Protein AF-A0ABD3C7J7-F1 (afdb_monomer)

Organism: NCBI:txid1961234

pLDDT: mean 89.71, std 12.36, range [32.06, 98.06]

Foldseek 3Di:
DPPDDDPVVVVVVVVVLQVVLQVVCCVVCLVQQWQGWDWDDDPQAIEIETETQRQDVCCDDVNPNQVVVQVCSCVVVVPPPPRYHYHYDYQPQLLQGQSSLQSQLLVCVVVVHQNVVSVVVSQVSNVVSPFQWKKKWKWQQHPDPDIDIDIDIDGDDDDDDPVCVFFKRKDWDWHQDPSGIMIMIMITGWDADCVPRGGGNDDDPPDDDDDDPPPPPPPVPPPPVPPDDPDDFDDDDDDPLCVVFPDFDWDFPGGDDFKTKIFGDKFKKKKFAWDQAPWPVVQQVVRCVVVVCVQCQQFPRRHHFDFHFWWKWKDDPSIIMIMGGGDPVCRPDDPDGHHPDPRMDIDIDDPFGIKMKGKDDDDDGPVVVVVSLVVSQVVLPPPPNNVLSPDPMWMKIWSDDPPDDDDTIIMIMRGDD

Structure (mmCIF, N/CA/C/O backbone):
data_AF-A0ABD3C7J7-F1
#
_entry.id   AF-A0ABD3C7J7-F1
#
loop_
_atom_site.group_PDB
_atom_site.id
_atom_site.type_symbol
_atom_site.label_atom_id
_atom_site.label_alt_id
_atom_site.label_comp_id
_atom_site.label_asym_id
_atom_site.label_entity_id
_atom_site.label_seq_id
_atom_site.pdbx_PDB_ins_code
_atom_site.Cartn_x
_atom_site.Cartn_y
_atom_site.Cartn_z
_atom_site.occupancy
_atom_site.B_iso_or_equiv
_atom_site.auth_seq_id
_atom_site.auth_comp_id
_atom_site.auth_asym_id
_atom_site.auth_atom_id
_atom_site.pdbx_PDB_model_num
ATOM 1 N N . MET A 1 1 ? -2.765 -16.038 -44.849 1.00 46.56 1 MET A N 1
ATOM 2 C CA . MET A 1 1 ? -3.531 -16.811 -43.846 1.00 46.56 1 MET A CA 1
ATOM 3 C C . MET A 1 1 ? -2.800 -16.700 -42.522 1.00 46.56 1 MET A C 1
ATOM 5 O O . MET A 1 1 ? -1.587 -16.870 -42.527 1.00 46.56 1 MET A O 1
ATOM 9 N N . ALA A 1 2 ? -3.487 -16.374 -41.424 1.00 66.44 2 ALA A N 1
ATOM 10 C CA . ALA A 1 2 ? -2.868 -16.439 -40.102 1.00 66.44 2 ALA A CA 1
ATOM 11 C C . ALA A 1 2 ? -2.377 -17.874 -39.867 1.00 66.44 2 ALA A C 1
ATOM 13 O O . ALA A 1 2 ? -3.131 -18.825 -40.081 1.00 66.44 2 ALA A O 1
ATOM 14 N N . THR A 1 3 ? -1.111 -18.038 -39.493 1.00 80.19 3 THR A N 1
ATOM 15 C CA . THR A 1 3 ? -0.542 -19.341 -39.146 1.00 80.19 3 THR A CA 1
ATOM 16 C C . THR A 1 3 ? -1.394 -19.962 -38.044 1.00 80.19 3 THR A C 1
ATOM 18 O O . THR A 1 3 ? -1.542 -19.387 -36.965 1.00 80.19 3 THR A O 1
ATOM 21 N N . GLN A 1 4 ? -1.992 -21.126 -38.310 1.00 85.69 4 GLN A N 1
ATOM 22 C CA . GLN A 1 4 ? -2.749 -21.848 -37.292 1.00 85.69 4 GLN A CA 1
ATOM 23 C C . GLN A 1 4 ? -1.787 -22.292 -36.187 1.00 85.69 4 GLN A C 1
ATOM 25 O O . GLN A 1 4 ? -0.999 -23.223 -36.345 1.00 85.69 4 GLN A O 1
ATOM 30 N N . MET A 1 5 ? -1.838 -21.591 -35.057 1.00 92.31 5 MET A N 1
ATOM 31 C CA . MET A 1 5 ? -1.081 -21.914 -33.856 1.00 92.31 5 MET A CA 1
ATOM 32 C C . MET A 1 5 ? -1.992 -22.538 -32.806 1.00 92.31 5 MET A C 1
ATOM 34 O O . MET A 1 5 ? -3.145 -22.139 -32.634 1.00 92.31 5 MET A O 1
ATOM 38 N N . SER A 1 6 ? -1.457 -23.493 -32.043 1.00 96.06 6 SER A N 1
ATOM 39 C CA . SER A 1 6 ? -2.170 -24.017 -30.881 1.00 96.06 6 SER A CA 1
ATOM 40 C C . SER A 1 6 ? -2.336 -22.926 -29.823 1.00 96.06 6 SER A C 1
ATOM 42 O O . SER A 1 6 ? -1.445 -22.095 -29.627 1.00 96.06 6 SER A O 1
ATOM 44 N N . LYS A 1 7 ? -3.452 -22.957 -29.084 1.00 94.69 7 LYS A N 1
ATOM 45 C CA . LYS A 1 7 ? -3.728 -21.979 -28.018 1.00 94.69 7 LYS A CA 1
ATOM 46 C C . LYS A 1 7 ? -2.579 -21.899 -27.006 1.00 94.69 7 LYS A C 1
ATOM 48 O O . LYS A 1 7 ? -2.155 -20.807 -26.657 1.00 94.69 7 LYS A O 1
ATOM 53 N N . LYS A 1 8 ? -2.013 -23.046 -26.606 1.00 96.19 8 LYS A N 1
ATOM 54 C CA . LYS A 1 8 ? -0.866 -23.110 -25.683 1.00 96.19 8 LYS A CA 1
ATOM 55 C C . LYS A 1 8 ? 0.359 -22.374 -26.234 1.00 96.19 8 LYS A C 1
ATOM 57 O O . LYS A 1 8 ? 0.934 -21.550 -25.536 1.00 96.19 8 LYS A O 1
ATOM 62 N N . ARG A 1 9 ? 0.736 -22.638 -27.493 1.00 95.38 9 ARG A N 1
ATOM 63 C CA . ARG A 1 9 ? 1.881 -21.963 -28.128 1.00 95.38 9 ARG A CA 1
ATOM 64 C C . ARG A 1 9 ? 1.632 -20.471 -28.303 1.00 95.38 9 ARG A C 1
ATOM 66 O O . ARG A 1 9 ? 2.564 -19.701 -28.129 1.00 95.38 9 ARG A O 1
ATOM 73 N N . LYS A 1 10 ? 0.391 -20.077 -28.603 1.00 93.94 10 LYS A N 1
ATOM 74 C CA . LYS A 1 10 ? -0.002 -18.670 -28.686 1.00 93.94 10 LYS A CA 1
ATOM 75 C C . LYS A 1 10 ? 0.215 -17.949 -27.353 1.00 93.94 10 LYS A C 1
ATOM 77 O O . LYS A 1 10 ? 0.976 -16.997 -27.327 1.00 93.94 10 LYS A O 1
ATOM 82 N N . PHE A 1 11 ? -0.343 -18.452 -26.250 1.00 95.62 11 PHE A N 1
ATOM 83 C CA . PHE A 1 11 ? -0.167 -17.821 -24.933 1.00 95.62 11 PHE A CA 1
ATOM 84 C C . PHE A 1 11 ? 1.301 -17.717 -24.505 1.00 95.62 11 PHE A C 1
ATOM 86 O O . PHE A 1 11 ? 1.708 -16.708 -23.938 1.00 95.62 11 PHE A O 1
ATOM 93 N N . VAL A 1 12 ? 2.110 -18.741 -24.796 1.00 96.50 12 VAL A N 1
ATOM 94 C CA . VAL A 1 12 ? 3.551 -18.695 -24.511 1.00 96.50 12 VAL A CA 1
ATOM 95 C C . VAL A 1 12 ? 4.246 -17.641 -25.373 1.00 96.50 12 VAL A C 1
ATOM 97 O O . VAL A 1 12 ? 5.037 -16.867 -24.846 1.00 96.50 12 VAL A O 1
ATOM 100 N N . ALA A 1 13 ? 3.944 -17.574 -26.673 1.00 94.19 13 ALA A N 1
ATOM 101 C CA . ALA A 1 13 ? 4.512 -16.567 -27.567 1.00 94.19 13 ALA A CA 1
ATOM 102 C C . ALA A 1 13 ? 4.127 -15.139 -27.143 1.00 94.19 13 ALA A C 1
ATOM 104 O O . ALA A 1 13 ? 4.999 -14.276 -27.082 1.00 94.19 13 ALA A O 1
ATOM 105 N N . ASP A 1 14 ? 2.864 -14.918 -26.770 1.00 93.38 14 ASP A N 1
ATOM 106 C CA . ASP A 1 14 ? 2.366 -13.628 -26.278 1.00 93.38 14 ASP A CA 1
ATOM 107 C C . ASP A 1 14 ? 3.064 -13.227 -24.960 1.00 93.38 14 ASP A C 1
ATOM 109 O O . ASP A 1 14 ? 3.447 -12.071 -24.773 1.00 93.38 14 ASP A O 1
ATOM 113 N N . GLY A 1 15 ? 3.308 -14.188 -24.061 1.00 95.81 15 GLY A N 1
ATOM 114 C CA . GLY A 1 15 ? 4.051 -13.958 -22.818 1.00 95.81 15 GLY A CA 1
ATOM 115 C C . GLY A 1 15 ? 5.533 -13.637 -23.041 1.00 95.81 15 GLY A C 1
ATOM 116 O O . GLY A 1 15 ? 6.075 -12.742 -22.393 1.00 95.81 15 GLY A O 1
ATOM 117 N N . VAL A 1 16 ? 6.190 -14.325 -23.982 1.00 96.50 16 VAL A N 1
ATOM 118 C CA . VAL A 1 16 ? 7.582 -14.033 -24.370 1.00 96.50 16 VAL A CA 1
ATOM 119 C C . VAL A 1 16 ? 7.681 -12.651 -25.013 1.00 96.50 16 VAL A C 1
ATOM 121 O O . VAL A 1 16 ? 8.580 -11.887 -24.669 1.00 96.50 16 VAL A O 1
ATOM 124 N N . PHE A 1 17 ? 6.729 -12.306 -25.882 1.00 95.31 17 PHE A N 1
ATOM 125 C CA . PHE A 1 17 ? 6.621 -10.978 -26.479 1.00 95.31 17 PHE A CA 1
ATOM 126 C C . PHE A 1 17 ? 6.519 -9.884 -25.407 1.00 95.31 17 PHE A C 1
ATOM 128 O O . PHE A 1 17 ? 7.291 -8.925 -25.429 1.00 95.31 17 PHE A O 1
ATOM 135 N N . PHE A 1 18 ? 5.628 -10.057 -24.425 1.00 96.69 18 PHE A N 1
ATOM 136 C CA . PHE A 1 18 ? 5.493 -9.127 -23.303 1.00 96.69 18 PHE A CA 1
ATOM 137 C C . PHE A 1 18 ? 6.789 -8.998 -22.490 1.00 96.69 18 PHE A C 1
ATOM 139 O O . PHE A 1 18 ? 7.208 -7.887 -22.168 1.00 96.69 18 PHE A O 1
ATOM 146 N N . ALA A 1 19 ? 7.447 -10.118 -22.175 1.00 96.38 19 ALA A N 1
ATOM 147 C CA . ALA A 1 19 ? 8.679 -10.121 -21.392 1.00 96.38 19 ALA A CA 1
ATOM 148 C C . ALA A 1 19 ? 9.842 -9.417 -22.113 1.00 96.38 19 ALA A C 1
ATOM 150 O O . ALA A 1 19 ? 10.555 -8.626 -21.493 1.00 96.38 19 ALA A O 1
ATOM 151 N N . GLU A 1 20 ? 10.018 -9.666 -23.415 1.00 96.12 20 GLU A N 1
ATOM 152 C CA . GLU A 1 20 ? 11.057 -9.019 -24.228 1.00 96.12 20 GLU A CA 1
ATOM 153 C C . GLU A 1 20 ? 10.830 -7.506 -24.315 1.00 96.12 20 GLU A C 1
ATOM 155 O O . GLU A 1 20 ? 11.757 -6.716 -24.129 1.00 96.12 20 GLU A O 1
ATOM 160 N N . LEU A 1 21 ? 9.583 -7.099 -24.540 1.00 95.75 21 LEU A N 1
ATOM 161 C CA . LEU A 1 21 ? 9.189 -5.699 -24.637 1.00 95.75 21 LEU A CA 1
ATOM 162 C C . LEU A 1 21 ? 9.345 -4.964 -23.295 1.00 95.75 21 LEU A C 1
ATOM 164 O O . LEU A 1 21 ? 9.888 -3.858 -23.256 1.00 95.75 21 LEU A O 1
ATOM 168 N N . ASN A 1 22 ? 8.941 -5.592 -22.188 1.00 95.88 22 ASN A N 1
ATOM 169 C CA . ASN A 1 22 ? 9.121 -5.040 -20.849 1.00 95.88 22 ASN A CA 1
ATOM 170 C C . ASN A 1 22 ? 10.606 -4.838 -20.510 1.00 95.88 22 ASN A C 1
ATOM 172 O O . ASN A 1 22 ? 10.967 -3.822 -19.916 1.00 95.88 22 ASN A O 1
ATOM 176 N N . GLU A 1 23 ? 11.479 -5.767 -20.907 1.00 95.12 23 GLU A N 1
ATOM 177 C CA . GLU A 1 23 ? 12.916 -5.628 -20.658 1.00 95.12 23 GLU A CA 1
ATOM 178 C C . GLU A 1 23 ? 13.579 -4.580 -21.564 1.00 95.12 23 GLU A C 1
ATOM 180 O O . GLU A 1 23 ? 14.422 -3.807 -21.104 1.00 95.12 23 GLU A O 1
ATOM 185 N N . LEU A 1 24 ? 13.165 -4.487 -22.832 1.00 94.94 24 LEU A N 1
ATOM 186 C CA . LEU A 1 24 ? 13.621 -3.433 -23.738 1.00 94.94 24 LEU A CA 1
ATOM 187 C C . LEU A 1 24 ? 13.356 -2.043 -23.139 1.00 94.94 24 LEU A C 1
ATOM 189 O O . LEU A 1 24 ? 14.275 -1.229 -23.032 1.00 94.94 24 LEU A O 1
ATOM 193 N N . PHE A 1 25 ? 12.123 -1.786 -22.695 1.00 95.12 25 PHE A N 1
ATOM 194 C CA . PHE A 1 25 ? 11.766 -0.498 -22.098 1.00 95.12 25 PHE A CA 1
ATOM 195 C C . PHE A 1 25 ? 12.364 -0.290 -20.713 1.00 95.12 25 PHE A C 1
ATOM 197 O O . PHE A 1 25 ? 12.725 0.837 -20.384 1.00 95.12 25 PHE A O 1
ATOM 204 N N . THR A 1 26 ? 12.550 -1.348 -19.924 1.00 93.56 26 THR A N 1
ATOM 205 C CA . THR A 1 26 ? 13.246 -1.236 -18.636 1.00 93.56 26 THR A CA 1
ATOM 206 C C . THR A 1 26 ? 14.671 -0.716 -18.813 1.00 93.56 26 THR A C 1
ATOM 208 O O . THR A 1 26 ? 15.123 0.090 -18.003 1.00 93.56 26 THR A O 1
ATOM 211 N N . ARG A 1 27 ? 15.378 -1.137 -19.869 1.00 91.81 27 ARG A N 1
ATOM 212 C CA . ARG A 1 27 ? 16.738 -0.660 -20.158 1.00 91.81 27 ARG A CA 1
ATOM 213 C C . ARG A 1 27 ? 16.754 0.737 -20.762 1.00 91.81 27 ARG A C 1
ATOM 215 O O . ARG A 1 27 ? 17.507 1.584 -20.292 1.00 91.81 27 ARG A O 1
ATOM 222 N N . GLU A 1 28 ? 15.930 0.964 -21.779 1.00 93.25 28 GLU A N 1
ATOM 223 C CA . GLU A 1 28 ? 15.937 2.202 -22.565 1.00 93.25 28 GLU A CA 1
ATOM 224 C C . GLU A 1 28 ? 15.328 3.390 -21.805 1.00 93.25 28 GLU A C 1
ATOM 226 O O . GLU A 1 28 ? 15.817 4.515 -21.881 1.00 93.25 28 GLU A O 1
ATOM 231 N N . LEU A 1 29 ? 14.271 3.145 -21.026 1.00 94.19 29 LEU A N 1
ATOM 232 C CA . LEU A 1 29 ? 13.518 4.168 -20.293 1.00 94.19 29 LEU A CA 1
ATOM 233 C C . LEU A 1 29 ? 13.828 4.163 -18.785 1.00 94.19 29 LEU A C 1
ATOM 235 O O . LEU A 1 29 ? 13.060 4.716 -17.990 1.00 94.19 29 LEU A O 1
ATOM 239 N N . ALA A 1 30 ? 14.956 3.565 -18.376 1.00 89.12 30 ALA A N 1
ATOM 240 C CA . ALA A 1 30 ? 15.410 3.563 -16.982 1.00 89.12 30 ALA A CA 1
ATOM 241 C C . ALA A 1 30 ? 15.523 4.991 -16.427 1.00 89.12 30 ALA A C 1
ATOM 243 O O . ALA A 1 30 ? 15.073 5.275 -15.314 1.00 89.12 30 ALA A O 1
ATOM 244 N N . GLU A 1 31 ? 16.061 5.906 -17.241 1.00 87.88 31 GLU A N 1
ATOM 245 C CA . GLU A 1 31 ? 16.226 7.313 -16.879 1.00 87.88 31 GLU A CA 1
ATOM 246 C C . GLU A 1 31 ? 14.890 7.988 -16.638 1.00 87.88 31 GLU A C 1
ATOM 248 O O . GLU A 1 31 ? 14.740 8.691 -15.647 1.00 87.88 31 GLU A O 1
ATOM 253 N N . ASP A 1 32 ? 13.868 7.711 -17.434 1.00 91.06 32 ASP A N 1
ATOM 254 C CA . ASP A 1 32 ? 12.588 8.420 -17.354 1.00 91.06 32 ASP A CA 1
ATOM 255 C C . ASP A 1 32 ? 11.649 7.891 -16.262 1.00 91.06 32 ASP A C 1
ATOM 257 O O . ASP A 1 32 ? 10.533 8.390 -16.075 1.00 91.06 32 ASP A O 1
ATOM 261 N N . GLY A 1 33 ? 12.125 6.924 -15.473 1.00 89.12 33 GLY A N 1
ATOM 262 C CA . GLY A 1 33 ? 11.364 6.285 -14.409 1.00 89.12 33 GLY A CA 1
ATOM 263 C C . GLY A 1 33 ? 10.237 5.435 -14.982 1.00 89.12 33 GLY A C 1
ATOM 264 O O . GLY A 1 33 ? 9.066 5.655 -14.656 1.00 89.12 33 GLY A O 1
ATOM 265 N N . TYR A 1 34 ? 10.601 4.506 -15.864 1.00 94.38 34 TYR A N 1
ATOM 266 C CA . TYR A 1 34 ? 9.736 3.426 -16.323 1.00 94.38 34 TYR A CA 1
ATOM 267 C C . TYR A 1 34 ? 9.202 2.610 -15.139 1.00 94.38 34 TYR A C 1
ATOM 269 O O . TYR A 1 34 ? 9.945 2.289 -14.214 1.00 94.38 34 TYR A O 1
ATOM 277 N N . SER A 1 35 ? 7.912 2.284 -15.164 1.00 91.69 35 SER A N 1
ATOM 278 C CA . SER A 1 35 ? 7.246 1.478 -14.135 1.00 91.69 35 SER A CA 1
ATOM 279 C C . SER A 1 35 ? 6.741 0.152 -14.685 1.00 91.69 35 SER A C 1
ATOM 281 O O . SER A 1 35 ? 6.713 -0.826 -13.949 1.00 91.69 35 SER A O 1
ATOM 283 N N . GLY A 1 36 ? 6.307 0.118 -15.941 1.00 92.75 36 GLY A N 1
ATOM 284 C CA . GLY A 1 36 ? 5.729 -1.073 -16.541 1.00 92.75 36 GLY A CA 1
ATOM 285 C C . GLY A 1 36 ? 5.083 -0.769 -17.881 1.00 92.75 36 GLY A C 1
ATOM 286 O O . GLY A 1 36 ? 5.037 0.379 -18.330 1.00 92.75 36 GLY A O 1
ATOM 287 N N . VAL A 1 37 ? 4.565 -1.815 -18.505 1.00 95.44 37 VAL A N 1
ATOM 288 C CA . VAL A 1 37 ? 3.921 -1.742 -19.809 1.00 95.44 37 VAL A CA 1
ATOM 289 C C . VAL A 1 37 ? 2.661 -2.585 -19.812 1.00 95.44 37 VAL A C 1
ATOM 291 O O . VAL A 1 37 ? 2.603 -3.631 -19.172 1.00 95.44 37 VAL A O 1
ATOM 294 N N . GLU A 1 38 ? 1.648 -2.116 -20.525 1.00 95.31 38 GLU A N 1
ATOM 295 C CA . GLU A 1 38 ? 0.416 -2.847 -20.788 1.00 95.31 38 GLU A CA 1
ATOM 296 C C . GLU A 1 38 ? 0.265 -3.002 -22.299 1.00 95.31 38 GLU A C 1
ATOM 298 O O . GLU A 1 38 ? 0.409 -2.037 -23.048 1.00 95.31 38 GLU A O 1
ATOM 303 N N . VAL A 1 39 ? 0.005 -4.224 -22.753 1.00 95.69 39 VAL A N 1
ATOM 304 C CA . VAL A 1 39 ? -0.170 -4.531 -24.174 1.00 95.69 39 VAL A CA 1
ATOM 305 C C . VAL A 1 39 ? -1.621 -4.924 -24.401 1.00 95.69 39 VAL A C 1
ATOM 307 O O . VAL A 1 39 ? -2.095 -5.911 -23.839 1.00 95.69 39 VAL A O 1
ATOM 310 N N . ARG A 1 40 ? -2.318 -4.178 -25.259 1.00 95.19 40 ARG A N 1
ATOM 311 C CA . ARG A 1 40 ? -3.677 -4.485 -25.708 1.00 95.19 40 ARG A CA 1
ATOM 312 C C . ARG A 1 40 ? -3.629 -4.896 -27.169 1.00 95.19 40 ARG A C 1
ATOM 314 O O . ARG A 1 40 ? -3.377 -4.088 -28.058 1.00 95.19 40 ARG A O 1
ATOM 321 N N . VAL A 1 41 ? -3.846 -6.182 -27.415 1.00 91.75 41 VAL A N 1
ATOM 322 C CA . VAL A 1 41 ? -3.813 -6.749 -28.765 1.00 91.75 41 VAL A CA 1
ATOM 323 C C . VAL A 1 41 ? -5.236 -6.806 -29.310 1.00 91.75 41 VAL A C 1
ATOM 325 O O . VAL A 1 41 ? -6.056 -7.580 -28.817 1.00 91.75 41 VAL A O 1
ATOM 328 N N . THR A 1 42 ? -5.527 -6.027 -30.351 1.00 90.50 42 THR A N 1
ATOM 329 C CA . THR A 1 42 ? -6.721 -6.221 -31.187 1.00 90.50 42 THR A CA 1
ATOM 330 C C . THR A 1 42 ? -6.309 -6.782 -32.552 1.00 90.50 42 THR A C 1
ATOM 332 O O . THR A 1 42 ? -5.162 -6.603 -32.966 1.00 90.50 42 THR A O 1
ATOM 335 N N . PRO A 1 43 ? -7.209 -7.454 -33.295 1.00 86.62 43 PRO A N 1
ATOM 336 C CA . PRO A 1 43 ? -6.882 -7.975 -34.625 1.00 86.62 43 PRO A CA 1
ATOM 337 C C . PRO A 1 43 ? -6.461 -6.898 -35.635 1.00 86.62 43 PRO A C 1
ATOM 339 O O . PRO A 1 43 ? -5.779 -7.215 -36.604 1.00 86.62 43 PRO A O 1
ATOM 342 N N . MET A 1 44 ? -6.880 -5.645 -35.423 1.00 87.06 44 MET A N 1
ATOM 343 C CA . MET A 1 44 ? -6.564 -4.517 -36.303 1.00 87.06 44 MET A CA 1
ATOM 344 C C . MET A 1 44 ? -5.315 -3.753 -35.857 1.00 87.06 44 MET A C 1
ATOM 346 O O . MET A 1 44 ? -4.525 -3.330 -36.698 1.00 87.06 44 MET A O 1
ATOM 350 N N . ARG A 1 45 ? -5.140 -3.561 -34.544 1.00 91.25 45 ARG A N 1
ATOM 351 C CA . ARG A 1 45 ? -4.064 -2.749 -33.971 1.00 91.25 45 ARG A CA 1
ATOM 352 C C . ARG A 1 45 ? -3.591 -3.301 -32.629 1.00 91.25 45 ARG A C 1
ATOM 354 O O . ARG A 1 45 ? -4.390 -3.726 -31.796 1.00 91.25 45 ARG A O 1
ATOM 361 N N . THR A 1 46 ? -2.287 -3.254 -32.401 1.00 93.88 46 THR A N 1
ATOM 362 C CA . THR A 1 46 ? -1.688 -3.522 -31.093 1.00 93.88 46 THR A CA 1
ATOM 363 C C . THR A 1 46 ? -1.337 -2.200 -30.426 1.00 93.88 46 THR A C 1
ATOM 365 O O . THR A 1 46 ? -0.520 -1.438 -30.940 1.00 93.88 46 THR A O 1
ATOM 368 N N . GLU A 1 47 ? -1.958 -1.929 -29.284 1.00 95.62 47 GLU A N 1
ATOM 369 C CA . GLU A 1 47 ? -1.697 -0.739 -28.480 1.00 95.62 47 GLU A CA 1
ATOM 370 C C . GLU A 1 47 ? -0.753 -1.105 -27.335 1.00 95.62 47 GLU A C 1
ATOM 372 O O . GLU A 1 47 ? -0.999 -2.048 -26.579 1.00 95.62 47 GLU A O 1
ATOM 377 N N . ILE A 1 48 ? 0.343 -0.363 -27.207 1.00 96.31 48 ILE A N 1
ATOM 378 C CA . ILE A 1 48 ? 1.343 -0.560 -26.158 1.00 96.31 48 ILE A CA 1
ATOM 379 C C . ILE A 1 48 ? 1.344 0.681 -25.273 1.00 96.31 48 ILE A C 1
ATOM 381 O O . ILE A 1 48 ? 1.759 1.755 -25.699 1.00 96.31 48 ILE A O 1
ATOM 385 N N . ILE A 1 49 ? 0.889 0.539 -24.034 1.00 96.56 49 ILE A N 1
ATOM 386 C CA . ILE A 1 49 ? 0.773 1.633 -23.071 1.00 96.56 49 ILE A CA 1
ATOM 387 C C . ILE A 1 49 ? 1.959 1.563 -22.110 1.00 96.56 49 ILE A C 1
ATOM 389 O O . ILE A 1 49 ? 2.045 0.685 -21.252 1.00 96.56 49 ILE A O 1
ATOM 393 N N . ILE A 1 50 ? 2.892 2.497 -22.259 1.00 95.94 50 ILE A N 1
ATOM 394 C CA . ILE A 1 50 ? 4.075 2.642 -21.415 1.00 95.94 50 ILE A CA 1
ATOM 395 C C . ILE A 1 50 ? 3.698 3.463 -20.186 1.00 95.94 50 ILE A C 1
ATOM 397 O O . ILE A 1 50 ? 3.342 4.635 -20.302 1.00 95.94 50 ILE A O 1
ATOM 401 N N . ARG A 1 51 ? 3.837 2.878 -18.996 1.00 94.69 51 ARG A N 1
ATOM 402 C CA . ARG A 1 51 ? 3.614 3.565 -17.722 1.00 94.69 51 ARG A CA 1
ATOM 403 C C . ARG A 1 51 ? 4.941 4.116 -17.213 1.00 94.69 51 ARG A C 1
ATOM 405 O O . ARG A 1 51 ? 5.845 3.358 -16.853 1.00 94.69 51 ARG A O 1
ATOM 412 N N . ALA A 1 52 ? 5.066 5.440 -17.168 1.00 94.25 52 ALA A N 1
ATOM 413 C CA . ALA A 1 52 ? 6.281 6.121 -16.722 1.00 94.25 52 ALA A CA 1
ATOM 414 C C . ALA A 1 52 ? 5.981 7.303 -15.793 1.00 94.25 52 ALA A C 1
ATOM 416 O O . ALA A 1 52 ? 4.897 7.887 -15.806 1.00 94.25 52 ALA A O 1
ATOM 417 N N . THR A 1 53 ? 6.962 7.686 -14.974 1.00 92.44 53 THR A N 1
ATOM 418 C CA . THR A 1 53 ? 6.837 8.876 -14.113 1.00 92.44 53 THR A CA 1
ATOM 419 C C . THR A 1 53 ? 6.965 10.184 -14.898 1.00 92.44 53 THR A C 1
ATOM 421 O O . THR A 1 53 ? 6.254 11.147 -14.603 1.00 92.44 53 THR A O 1
ATOM 424 N N . ARG A 1 54 ? 7.849 10.220 -15.907 1.00 93.19 54 ARG A N 1
ATOM 425 C CA . ARG A 1 54 ? 8.131 11.387 -16.755 1.00 93.19 54 ARG A CA 1
ATOM 426 C C . ARG A 1 54 ? 7.713 11.129 -18.201 1.00 93.19 54 ARG A C 1
ATOM 428 O O . ARG A 1 54 ? 8.547 10.854 -19.056 1.00 93.19 54 ARG A O 1
ATOM 435 N N . THR A 1 55 ? 6.419 11.252 -18.490 1.00 94.38 55 THR A N 1
ATOM 436 C CA . THR A 1 55 ? 5.871 10.976 -19.833 1.00 94.38 55 THR A CA 1
ATOM 437 C C . THR A 1 55 ? 6.468 11.873 -20.919 1.00 94.38 55 THR A C 1
ATOM 439 O O . THR A 1 55 ? 6.781 11.385 -21.998 1.00 94.38 55 THR A O 1
ATOM 442 N N . GLN A 1 56 ? 6.710 13.156 -20.636 1.00 94.56 56 GLN A N 1
ATOM 443 C CA . GLN A 1 56 ? 7.266 14.103 -21.613 1.00 94.56 56 GLN A CA 1
ATOM 444 C C . GLN A 1 56 ? 8.610 13.646 -22.199 1.00 94.56 56 GLN A C 1
ATOM 446 O O . GLN A 1 56 ? 8.814 13.739 -23.407 1.00 94.56 56 GLN A O 1
ATOM 451 N N . ASN A 1 57 ? 9.494 13.083 -21.373 1.00 93.88 57 ASN A N 1
ATOM 452 C CA . ASN A 1 57 ? 10.787 12.584 -21.837 1.00 93.88 57 ASN A CA 1
ATOM 453 C C . ASN A 1 57 ? 10.667 11.303 -22.676 1.00 93.88 57 ASN A C 1
ATOM 455 O O . ASN A 1 57 ? 11.480 11.077 -23.572 1.00 93.88 57 ASN A O 1
ATOM 459 N N . VAL A 1 58 ? 9.654 10.475 -22.396 1.00 94.25 58 VAL A N 1
ATOM 460 C CA . VAL A 1 58 ? 9.350 9.270 -23.183 1.00 94.25 58 VAL A CA 1
ATOM 461 C C . VAL A 1 58 ? 8.830 9.656 -24.571 1.00 94.25 58 VAL A C 1
ATOM 463 O O . VAL A 1 58 ? 9.216 9.041 -25.563 1.00 94.25 58 VAL A O 1
ATOM 466 N N . LEU A 1 59 ? 8.003 10.707 -24.669 1.00 94.31 59 LEU A N 1
ATOM 467 C CA . LEU A 1 59 ? 7.585 11.262 -25.962 1.00 94.31 59 LEU A CA 1
ATOM 468 C C . LEU A 1 59 ? 8.770 11.891 -26.716 1.00 94.31 59 LEU A C 1
ATOM 470 O O . LEU A 1 59 ? 8.906 11.700 -27.929 1.00 94.31 59 LEU A O 1
ATOM 474 N N . GLY A 1 60 ? 9.630 12.617 -25.998 1.00 93.62 60 GLY A N 1
ATOM 475 C CA . GLY A 1 60 ? 10.731 13.393 -26.562 1.00 93.62 60 GLY A CA 1
ATOM 476 C C . GLY A 1 60 ? 10.256 14.634 -27.327 1.00 93.62 60 GLY A C 1
ATOM 477 O O . GLY A 1 60 ? 9.064 14.949 -27.392 1.00 93.62 60 GLY A O 1
ATOM 478 N N . GLU A 1 61 ? 11.194 15.353 -27.942 1.00 94.25 61 GLU A N 1
ATOM 479 C CA . GLU A 1 61 ? 10.898 16.578 -28.693 1.00 94.25 61 GLU A CA 1
ATOM 480 C C . GLU A 1 61 ? 9.929 16.307 -29.851 1.00 94.25 61 GLU A C 1
ATOM 482 O O . GLU A 1 61 ? 10.206 15.493 -30.733 1.00 94.25 61 GLU A O 1
ATOM 487 N N . LYS A 1 62 ? 8.764 16.972 -29.844 1.00 93.75 62 LYS A N 1
ATOM 488 C CA . LYS A 1 62 ? 7.701 16.803 -30.858 1.00 93.75 62 LYS A CA 1
ATOM 489 C C . LYS A 1 62 ? 7.318 15.330 -31.117 1.00 93.75 62 LYS A C 1
ATOM 491 O O . LYS A 1 62 ? 6.940 14.973 -32.239 1.00 93.75 62 LYS A O 1
ATOM 496 N N . GLY A 1 63 ? 7.437 14.466 -30.103 1.00 93.88 63 GLY A N 1
ATOM 497 C CA . GLY A 1 63 ? 7.129 13.037 -30.218 1.00 93.88 63 GLY A CA 1
ATOM 498 C C . GLY A 1 63 ? 8.173 12.221 -30.989 1.00 93.88 63 GLY A C 1
ATOM 499 O O . GLY A 1 63 ? 7.859 11.142 -31.485 1.00 93.88 63 GLY A O 1
ATOM 500 N N . ARG A 1 64 ? 9.399 12.727 -31.165 1.00 95.94 64 ARG A N 1
ATOM 501 C CA . ARG A 1 64 ? 10.455 12.023 -31.905 1.00 95.94 64 ARG A CA 1
ATOM 502 C C . ARG A 1 64 ? 10.802 10.672 -31.275 1.00 95.94 64 ARG A C 1
ATOM 504 O O . ARG A 1 64 ? 10.797 9.665 -31.977 1.00 95.94 64 ARG A O 1
ATOM 511 N N . ARG A 1 65 ? 11.040 10.641 -29.961 1.00 95.38 65 ARG A N 1
ATOM 512 C CA . ARG A 1 65 ? 11.506 9.436 -29.259 1.00 95.38 65 ARG A CA 1
ATOM 513 C C . ARG A 1 65 ? 10.465 8.320 -29.292 1.00 95.38 65 ARG A C 1
ATOM 515 O O . ARG A 1 65 ? 10.801 7.176 -29.574 1.00 95.38 65 ARG A O 1
ATOM 522 N N . ILE A 1 66 ? 9.185 8.644 -29.106 1.00 95.56 66 ILE A N 1
ATOM 523 C CA . ILE A 1 66 ? 8.116 7.635 -29.179 1.00 95.56 66 ILE A CA 1
ATOM 524 C C . ILE A 1 66 ? 7.935 7.064 -30.597 1.00 95.56 66 ILE A C 1
ATOM 526 O O . ILE A 1 66 ? 7.662 5.872 -30.741 1.00 95.56 66 ILE A O 1
ATOM 530 N N . ARG A 1 67 ? 8.165 7.856 -31.657 1.00 94.88 67 ARG A N 1
ATOM 531 C CA . ARG A 1 67 ? 8.172 7.357 -33.049 1.00 94.88 67 ARG A CA 1
ATOM 532 C C . ARG A 1 67 ? 9.370 6.449 -33.333 1.00 94.88 67 ARG A C 1
ATOM 534 O O . ARG A 1 67 ? 9.223 5.441 -34.026 1.00 94.88 67 ARG A O 1
ATOM 541 N N . GLU A 1 68 ? 10.537 6.772 -32.781 1.00 94.94 68 GLU A N 1
ATOM 542 C CA . GLU A 1 68 ? 11.728 5.917 -32.854 1.00 94.94 68 GLU A CA 1
ATOM 543 C C . GLU A 1 68 ? 11.477 4.578 -32.144 1.00 94.94 68 GLU A C 1
ATOM 545 O O . GLU A 1 68 ? 11.675 3.525 -32.748 1.00 94.94 68 GLU A O 1
ATOM 550 N N . LEU A 1 69 ? 10.928 4.599 -30.922 1.00 95.12 69 LEU A N 1
ATOM 551 C CA . LEU A 1 69 ? 10.539 3.386 -30.191 1.00 95.12 69 LEU A CA 1
ATOM 552 C C . LEU A 1 69 ? 9.500 2.560 -30.958 1.00 95.12 69 LEU A C 1
ATOM 554 O O . LEU A 1 69 ? 9.636 1.342 -31.057 1.00 95.12 69 LEU A O 1
ATOM 558 N N . THR A 1 70 ? 8.507 3.216 -31.564 1.00 95.31 70 THR A N 1
ATOM 559 C CA . THR A 1 70 ? 7.509 2.547 -32.415 1.00 95.31 70 THR A CA 1
ATOM 560 C C . THR A 1 70 ? 8.185 1.845 -33.593 1.00 95.31 70 THR A C 1
ATOM 562 O O . THR A 1 70 ? 7.912 0.677 -33.854 1.00 95.31 70 THR A O 1
ATOM 565 N N . SER A 1 71 ? 9.143 2.510 -34.246 1.00 94.50 71 SER A N 1
ATOM 566 C CA . SER A 1 71 ? 9.907 1.939 -35.363 1.00 94.50 71 SER A CA 1
ATOM 567 C C . SER A 1 71 ? 10.769 0.747 -34.934 1.00 94.50 71 SER A C 1
ATOM 569 O O . SER A 1 71 ? 10.885 -0.230 -35.676 1.00 94.50 71 SER A O 1
ATOM 571 N N . VAL A 1 72 ? 11.371 0.802 -33.740 1.00 95.00 72 VAL A N 1
ATOM 572 C CA . VAL A 1 72 ? 12.155 -0.306 -33.168 1.00 95.00 72 VAL A CA 1
ATOM 573 C C . VAL A 1 72 ? 11.260 -1.514 -32.917 1.00 95.00 72 VAL A C 1
ATOM 575 O O . VAL A 1 72 ? 11.586 -2.608 -33.375 1.00 95.00 72 VAL A O 1
ATOM 578 N N . VAL A 1 73 ? 10.119 -1.323 -32.250 1.00 94.75 73 VAL A N 1
ATOM 579 C CA . VAL A 1 73 ? 9.153 -2.399 -31.974 1.00 94.75 73 VAL A CA 1
ATOM 580 C C . VAL A 1 73 ? 8.630 -2.991 -33.282 1.00 94.75 73 VAL A C 1
ATOM 582 O O . VAL A 1 73 ? 8.644 -4.209 -33.464 1.00 94.75 73 VAL A O 1
ATOM 585 N N . GLN A 1 74 ? 8.251 -2.142 -34.236 1.00 93.75 74 GLN A N 1
ATOM 586 C CA . GLN A 1 74 ? 7.737 -2.577 -35.527 1.00 93.75 74 GLN A CA 1
ATOM 587 C C . GLN A 1 74 ? 8.754 -3.438 -36.291 1.00 93.75 74 GLN A C 1
ATOM 589 O O . GLN A 1 74 ? 8.419 -4.534 -36.743 1.00 93.75 74 GLN A O 1
ATOM 594 N N . LYS A 1 75 ? 10.012 -2.985 -36.395 1.00 94.50 75 LYS A N 1
ATOM 595 C CA . LYS A 1 75 ? 11.077 -3.715 -37.103 1.00 94.50 75 LYS A CA 1
ATOM 596 C C . LYS A 1 75 ? 11.504 -4.985 -36.370 1.00 94.50 75 LYS A C 1
ATOM 598 O O . LYS A 1 75 ? 11.741 -6.003 -37.016 1.00 94.50 75 LYS A O 1
ATOM 603 N N . ARG A 1 76 ? 11.589 -4.946 -35.035 1.00 94.50 76 ARG A N 1
ATOM 604 C CA . ARG A 1 76 ? 12.011 -6.085 -34.205 1.00 94.50 76 ARG A CA 1
ATOM 605 C C . ARG A 1 76 ? 11.038 -7.253 -34.318 1.00 94.50 76 ARG A C 1
ATOM 607 O O . ARG A 1 76 ? 11.469 -8.380 -34.546 1.00 94.50 76 ARG A O 1
ATOM 614 N N . PHE A 1 77 ? 9.746 -6.969 -34.192 1.00 91.94 77 PHE A N 1
ATOM 615 C CA . PHE A 1 77 ? 8.693 -7.986 -34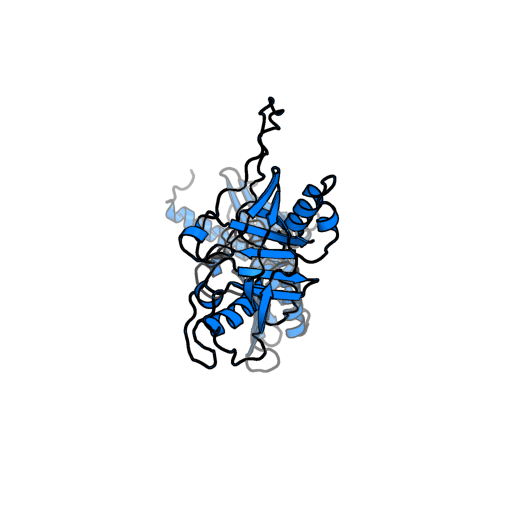.179 1.00 91.94 77 PHE A CA 1
ATOM 616 C C . PHE A 1 77 ? 8.027 -8.196 -35.543 1.00 91.94 77 PHE A C 1
ATOM 618 O O . PHE A 1 77 ? 7.124 -9.019 -35.663 1.00 91.94 77 PHE A O 1
ATOM 625 N N . LYS A 1 78 ? 8.514 -7.506 -36.585 1.00 93.12 78 LYS A N 1
ATOM 626 C CA . LYS A 1 78 ? 8.038 -7.611 -37.975 1.00 93.12 78 LYS A CA 1
ATOM 627 C C . LYS A 1 78 ? 6.540 -7.324 -38.108 1.00 93.12 78 LYS A C 1
ATOM 629 O O . LYS A 1 78 ? 5.827 -8.010 -38.840 1.00 93.12 78 LYS A O 1
ATOM 634 N N . PHE A 1 79 ? 6.068 -6.308 -37.395 1.00 91.81 79 PHE A N 1
ATOM 635 C CA . PHE A 1 79 ? 4.694 -5.842 -37.527 1.00 91.81 79 PHE A CA 1
ATOM 636 C C . PHE A 1 79 ? 4.494 -5.110 -38.864 1.00 91.81 79 PHE A C 1
ATOM 638 O O . PHE A 1 79 ? 5.389 -4.373 -39.296 1.00 91.81 79 PHE A O 1
ATOM 645 N N . PRO A 1 80 ? 3.328 -5.267 -39.518 1.00 91.12 80 PRO A N 1
ATOM 646 C CA . PRO A 1 80 ? 2.986 -4.462 -40.683 1.00 91.12 80 PRO A CA 1
ATOM 647 C C . PRO A 1 80 ? 2.904 -2.975 -40.313 1.00 91.12 80 PRO A C 1
ATOM 649 O O . PRO A 1 80 ? 2.633 -2.615 -39.163 1.00 91.12 80 PRO A O 1
ATOM 652 N N . GLU A 1 81 ? 3.152 -2.103 -41.287 1.00 88.81 81 GLU A N 1
ATOM 653 C CA . GLU A 1 81 ? 3.072 -0.652 -41.092 1.00 88.81 81 GLU A CA 1
ATOM 654 C C . GLU A 1 81 ? 1.704 -0.232 -40.535 1.00 88.81 81 GLU A C 1
ATOM 656 O O . GLU A 1 81 ? 0.672 -0.794 -40.897 1.00 88.81 81 GLU A O 1
ATOM 661 N N . ASN A 1 82 ? 1.710 0.732 -39.609 1.00 87.25 82 ASN A N 1
ATOM 662 C CA . ASN A 1 82 ? 0.527 1.274 -38.921 1.00 87.25 82 ASN A CA 1
ATOM 663 C C . ASN A 1 82 ? -0.292 0.280 -38.070 1.00 87.25 82 ASN A C 1
ATOM 665 O O . ASN A 1 82 ? -1.393 0.612 -37.631 1.00 87.25 82 ASN A O 1
ATOM 669 N N . SER A 1 83 ? 0.231 -0.919 -37.794 1.00 92.19 83 SER A N 1
ATOM 670 C CA . SER A 1 83 ? -0.450 -1.900 -36.931 1.00 92.19 83 SER A CA 1
ATOM 671 C C . SER A 1 83 ? -0.115 -1.778 -35.444 1.00 92.19 83 SER A C 1
ATOM 673 O O . SER A 1 83 ? -0.812 -2.365 -34.618 1.00 92.19 83 SER A O 1
ATOM 675 N N . VAL A 1 84 ? 0.927 -1.025 -35.085 1.00 94.56 84 VAL A N 1
ATOM 676 C CA . VAL A 1 84 ? 1.383 -0.847 -33.700 1.00 94.56 84 VAL A CA 1
ATOM 677 C C . VAL A 1 84 ? 1.396 0.629 -33.350 1.00 94.56 84 VAL A C 1
ATOM 679 O O . VAL A 1 84 ? 1.969 1.434 -34.081 1.00 94.56 84 VAL A O 1
ATOM 682 N N . GLU A 1 85 ? 0.822 0.965 -32.200 1.00 94.38 85 GLU A N 1
ATOM 683 C CA . GLU A 1 85 ? 0.865 2.311 -31.637 1.00 94.38 85 GLU A CA 1
ATOM 684 C C . GLU A 1 85 ? 1.319 2.275 -30.180 1.00 94.38 85 GLU A C 1
ATOM 686 O O . GLU A 1 85 ? 0.887 1.428 -29.394 1.00 94.38 85 GLU A O 1
ATOM 691 N N . LEU A 1 86 ? 2.204 3.206 -29.823 1.00 95.69 86 LEU A N 1
ATOM 692 C CA . LEU A 1 86 ? 2.696 3.379 -28.462 1.00 95.69 86 LEU A CA 1
ATOM 693 C C . LEU A 1 86 ? 2.028 4.598 -27.823 1.00 95.69 86 LEU A C 1
ATOM 695 O O . LEU A 1 86 ? 2.036 5.693 -28.386 1.00 95.69 86 LEU A O 1
ATOM 699 N N . TYR A 1 87 ? 1.536 4.413 -26.605 1.00 96.38 87 TYR A N 1
ATOM 700 C CA . TYR A 1 87 ? 0.992 5.453 -25.742 1.00 96.38 87 TYR A CA 1
ATOM 701 C C . TYR A 1 87 ? 1.857 5.582 -24.490 1.00 96.38 87 TYR A C 1
ATOM 703 O O . TYR A 1 87 ? 2.412 4.596 -24.010 1.00 96.38 87 TYR A O 1
ATOM 711 N N . ALA A 1 88 ? 1.971 6.790 -23.942 1.00 95.38 88 ALA A N 1
ATOM 712 C CA . ALA A 1 88 ? 2.649 7.019 -22.670 1.00 95.38 88 ALA A CA 1
ATOM 713 C C . ALA A 1 88 ? 1.638 7.502 -21.627 1.00 95.38 88 ALA A C 1
ATOM 715 O O . ALA A 1 88 ? 1.053 8.576 -21.764 1.00 95.38 88 ALA A O 1
ATOM 716 N N . GLU A 1 89 ? 1.465 6.717 -20.572 1.00 95.25 89 GLU A N 1
ATOM 717 C CA . GLU A 1 89 ? 0.596 7.017 -19.443 1.00 95.25 89 GLU A CA 1
ATOM 718 C C . GLU A 1 89 ? 1.439 7.386 -18.219 1.00 95.25 89 GLU A C 1
ATOM 720 O O . GLU A 1 89 ? 2.500 6.807 -17.949 1.00 95.25 89 GLU A O 1
ATOM 725 N N . LYS A 1 90 ? 0.970 8.377 -17.459 1.00 93.62 90 LYS A N 1
ATOM 726 C CA . LYS A 1 90 ? 1.624 8.780 -16.218 1.00 93.62 90 LYS A CA 1
ATOM 727 C C . LYS A 1 90 ? 1.206 7.841 -15.091 1.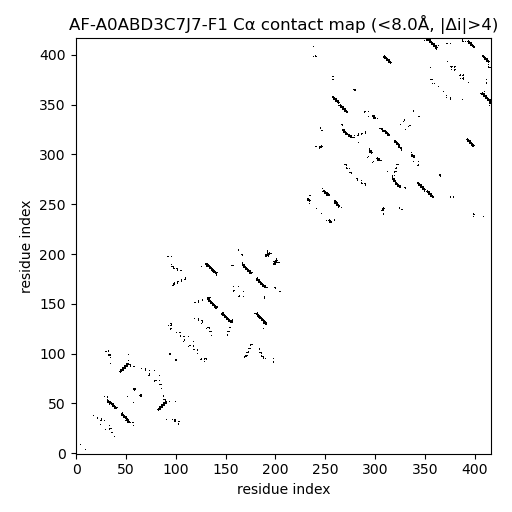00 93.62 90 LYS A C 1
ATOM 729 O O . LYS A 1 90 ? 0.022 7.641 -14.854 1.00 93.62 90 LYS A O 1
ATOM 734 N N . VAL A 1 91 ? 2.178 7.326 -14.343 1.00 90.81 91 VAL A N 1
ATOM 735 C CA . VAL A 1 91 ? 1.898 6.557 -13.119 1.00 90.81 91 VAL A CA 1
ATOM 736 C C . VAL A 1 91 ? 1.219 7.464 -12.087 1.00 90.81 91 VAL A C 1
ATOM 738 O O . VAL A 1 91 ? 1.780 8.507 -11.742 1.00 90.81 91 VAL A O 1
ATOM 741 N N . ASN A 1 92 ? 0.054 7.049 -11.573 1.00 85.25 92 ASN A N 1
ATOM 742 C CA . ASN A 1 92 ? -0.736 7.810 -10.594 1.00 85.25 92 ASN A CA 1
ATOM 743 C C . ASN A 1 92 ? 0.108 8.243 -9.384 1.00 85.25 92 ASN A C 1
ATOM 745 O O . ASN A 1 92 ? 0.247 9.435 -9.126 1.00 85.25 92 ASN A O 1
ATOM 749 N N . ASN A 1 93 ? 0.742 7.279 -8.705 1.00 88.62 93 ASN A N 1
ATOM 750 C CA . ASN A 1 93 ? 1.600 7.523 -7.546 1.00 88.62 93 ASN A CA 1
ATOM 751 C C . ASN A 1 93 ? 2.984 6.911 -7.753 1.00 88.62 93 ASN A C 1
ATOM 7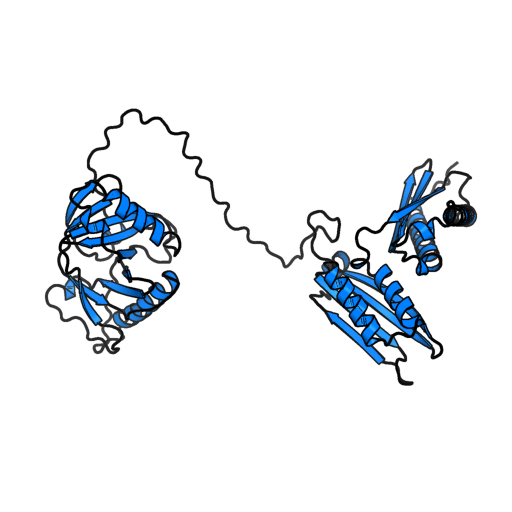53 O O . ASN A 1 93 ? 3.192 5.711 -7.589 1.00 88.62 93 ASN A O 1
ATOM 757 N N . ARG A 1 94 ? 3.976 7.755 -8.058 1.00 90.94 94 ARG A N 1
ATOM 758 C CA . ARG A 1 94 ? 5.363 7.297 -8.246 1.00 90.94 94 ARG A CA 1
ATOM 759 C C . ARG A 1 94 ? 5.991 6.706 -6.979 1.00 90.94 94 ARG A C 1
ATOM 761 O O . ARG A 1 94 ? 6.961 5.962 -7.080 1.00 90.94 94 ARG A O 1
ATOM 768 N N . GLY A 1 95 ? 5.505 7.101 -5.800 1.00 92.88 95 GLY A N 1
ATOM 769 C CA . GLY A 1 95 ? 6.024 6.646 -4.509 1.00 92.88 95 GLY A CA 1
ATOM 770 C C . GLY A 1 95 ? 5.671 5.200 -4.185 1.00 92.88 95 GLY A C 1
ATOM 771 O O . GLY A 1 95 ? 6.440 4.544 -3.499 1.00 92.88 95 GLY A O 1
ATOM 772 N N . LEU A 1 96 ? 4.565 4.692 -4.734 1.00 93.44 96 LEU A N 1
ATOM 773 C CA . LEU A 1 96 ? 4.091 3.327 -4.495 1.00 93.44 96 LEU A CA 1
ATOM 774 C C . LEU A 1 96 ? 4.696 2.300 -5.467 1.00 93.44 96 LEU A C 1
ATOM 776 O O . LEU A 1 96 ? 4.603 1.106 -5.223 1.00 93.44 96 LEU A O 1
ATOM 780 N N . CYS A 1 97 ? 5.351 2.748 -6.543 1.00 93.44 97 CYS A N 1
ATOM 781 C CA . CYS A 1 97 ? 6.003 1.864 -7.508 1.00 93.44 97 CYS A CA 1
ATOM 782 C C . CYS A 1 97 ? 7.447 1.535 -7.095 1.00 93.44 97 CYS A C 1
ATOM 784 O O . CYS A 1 97 ? 8.320 2.412 -7.086 1.00 93.44 97 CYS A O 1
ATOM 786 N N . ALA A 1 98 ? 7.737 0.258 -6.844 1.00 95.19 98 ALA A N 1
ATOM 787 C CA . ALA A 1 98 ? 9.055 -0.200 -6.415 1.00 95.19 98 ALA A CA 1
ATOM 788 C C . ALA A 1 98 ? 10.123 -0.017 -7.500 1.00 95.19 98 ALA A C 1
ATOM 790 O O . ALA A 1 98 ? 11.257 0.350 -7.186 1.00 95.19 98 ALA A O 1
ATOM 791 N N . ILE A 1 99 ? 9.773 -0.215 -8.776 1.00 94.50 99 ILE A N 1
ATOM 792 C CA . ILE A 1 99 ? 10.701 -0.047 -9.905 1.00 94.50 99 ILE A CA 1
ATOM 793 C C . ILE A 1 99 ? 11.175 1.407 -10.004 1.00 94.50 99 ILE A C 1
ATOM 795 O O . ILE A 1 99 ? 12.381 1.664 -10.036 1.00 94.50 99 ILE A O 1
ATOM 799 N N . ALA A 1 100 ? 10.241 2.361 -9.969 1.00 93.25 100 ALA A N 1
ATOM 800 C CA . ALA A 1 100 ? 10.562 3.783 -10.033 1.00 93.25 100 ALA A CA 1
ATOM 801 C C . ALA A 1 100 ? 11.426 4.229 -8.839 1.00 93.25 100 ALA A C 1
ATOM 803 O O . ALA A 1 100 ? 12.364 5.015 -9.002 1.00 93.25 100 ALA A O 1
ATOM 804 N N . GLN A 1 101 ? 11.157 3.703 -7.638 1.00 95.38 101 GLN A N 1
ATOM 805 C CA . GLN A 1 101 ? 11.962 3.998 -6.449 1.00 95.38 101 GLN A CA 1
ATOM 806 C C . GLN A 1 101 ? 13.349 3.349 -6.488 1.00 95.38 101 GLN A C 1
ATOM 808 O O . GLN A 1 101 ? 14.327 3.976 -6.072 1.00 95.38 101 GLN A O 1
ATOM 813 N N . ALA A 1 102 ? 13.469 2.133 -7.025 1.00 95.81 102 ALA A N 1
ATOM 814 C CA . ALA A 1 102 ? 14.753 1.464 -7.206 1.00 95.81 102 ALA A CA 1
ATOM 815 C C . ALA A 1 102 ? 15.642 2.206 -8.218 1.00 95.81 102 ALA A C 1
ATOM 817 O O . ALA A 1 102 ? 16.829 2.402 -7.946 1.00 95.81 102 ALA A O 1
ATOM 818 N N . GLU A 1 103 ? 15.076 2.688 -9.330 1.00 93.88 103 GLU A N 1
ATOM 819 C CA . GLU A 1 103 ? 15.796 3.551 -10.276 1.00 93.88 103 GLU A CA 1
ATOM 820 C C . GLU A 1 103 ? 16.171 4.890 -9.631 1.00 93.88 103 GLU A C 1
ATOM 822 O O . GLU A 1 103 ? 17.325 5.309 -9.702 1.00 93.88 103 GLU A O 1
ATOM 827 N N . SER A 1 104 ? 15.255 5.534 -8.897 1.00 94.00 104 SER A N 1
ATOM 828 C CA . SER A 1 104 ? 15.570 6.772 -8.168 1.00 94.00 104 SER A CA 1
ATOM 829 C C . SER A 1 104 ? 16.745 6.591 -7.200 1.00 94.00 104 SER A C 1
ATOM 831 O O . SER A 1 104 ? 17.629 7.449 -7.117 1.00 94.00 104 SER A O 1
ATOM 833 N N . LEU A 1 105 ? 16.793 5.461 -6.487 1.00 95.75 105 LEU A N 1
ATOM 834 C CA . LEU A 1 105 ? 17.902 5.129 -5.599 1.00 95.75 105 LEU A CA 1
ATOM 835 C C . LEU A 1 105 ? 19.201 4.880 -6.378 1.00 95.75 105 LEU A C 1
ATOM 837 O O . LEU A 1 105 ? 20.251 5.373 -5.966 1.00 95.75 105 LEU A O 1
ATOM 841 N N . ARG A 1 106 ? 19.139 4.186 -7.520 1.00 95.12 106 ARG A N 1
ATOM 842 C CA . ARG A 1 106 ? 20.283 3.990 -8.423 1.00 95.12 106 ARG A CA 1
ATOM 843 C C . ARG A 1 106 ? 20.864 5.326 -8.889 1.00 95.12 106 ARG A C 1
ATOM 845 O O . ARG A 1 106 ? 22.070 5.519 -8.741 1.00 95.12 106 ARG A O 1
ATOM 852 N N . TYR A 1 107 ? 20.036 6.271 -9.342 1.00 93.75 107 TYR A N 1
ATOM 853 C CA . TYR A 1 107 ? 20.497 7.610 -9.740 1.00 93.75 107 TYR A CA 1
ATOM 854 C C . TYR A 1 107 ? 21.139 8.381 -8.585 1.00 93.75 107 TYR A C 1
ATOM 856 O O . TYR A 1 107 ? 22.199 8.976 -8.762 1.00 93.75 107 TYR A O 1
ATOM 864 N N . LYS A 1 108 ? 20.555 8.331 -7.381 1.00 95.31 108 LYS A N 1
ATOM 865 C CA . LYS A 1 108 ? 21.132 8.985 -6.191 1.00 95.31 108 LYS A CA 1
ATOM 866 C C . LYS A 1 108 ? 22.509 8.420 -5.832 1.00 95.31 108 LYS A C 1
ATOM 868 O O . LYS A 1 108 ? 23.403 9.186 -5.480 1.00 95.31 108 LYS A O 1
ATOM 873 N N . LEU A 1 109 ? 22.690 7.101 -5.924 1.00 94.62 109 LEU A N 1
ATOM 874 C CA . LEU A 1 109 ? 23.976 6.458 -5.640 1.00 94.62 109 LEU A CA 1
ATOM 875 C C . LEU A 1 109 ? 25.023 6.741 -6.725 1.00 94.62 109 LEU A C 1
ATOM 877 O O . LEU A 1 109 ? 26.180 6.980 -6.384 1.00 94.62 109 LEU A O 1
ATOM 881 N N . LEU A 1 110 ? 24.630 6.770 -8.003 1.00 94.44 110 LEU A N 1
ATOM 882 C CA . LEU A 1 110 ? 25.513 7.196 -9.098 1.00 94.44 110 LEU A CA 1
ATOM 883 C C . LEU A 1 110 ? 25.931 8.665 -8.954 1.00 94.44 110 LEU A C 1
ATOM 885 O O . LEU A 1 110 ? 27.085 8.996 -9.199 1.00 94.44 110 LEU A O 1
ATOM 889 N N . GLY A 1 111 ? 25.029 9.521 -8.466 1.00 94.19 111 GLY A N 1
ATOM 890 C CA . GLY A 1 111 ? 25.310 10.920 -8.131 1.00 94.19 111 GLY A CA 1
ATOM 891 C C . GLY A 1 111 ? 26.205 11.124 -6.901 1.00 94.19 111 GLY A C 1
ATOM 892 O O . GLY A 1 111 ? 26.381 12.257 -6.463 1.00 94.19 111 GLY A O 1
ATOM 893 N N . GLY A 1 112 ? 26.747 10.056 -6.306 1.00 92.75 112 GLY A N 1
ATOM 894 C CA . GLY A 1 112 ? 27.699 10.138 -5.197 1.00 92.75 112 GLY A CA 1
ATOM 895 C C . GLY A 1 112 ? 27.077 10.420 -3.826 1.00 92.75 112 GLY A C 1
ATOM 896 O O . GLY A 1 112 ? 27.807 10.683 -2.868 1.00 92.75 112 GLY A O 1
ATOM 897 N N . LEU A 1 113 ? 25.746 10.351 -3.679 1.00 95.56 113 LEU A N 1
ATOM 898 C CA . LEU A 1 113 ? 25.121 10.502 -2.364 1.00 95.56 113 LEU A CA 1
ATOM 899 C C . LEU A 1 113 ? 25.483 9.321 -1.456 1.00 95.56 113 LEU A C 1
ATOM 901 O O . LEU A 1 113 ? 25.466 8.155 -1.852 1.00 95.56 113 LEU A O 1
ATOM 905 N N . ALA A 1 114 ? 25.729 9.623 -0.180 1.00 95.19 114 ALA A N 1
ATOM 906 C CA . ALA A 1 114 ? 25.978 8.603 0.828 1.00 95.19 114 ALA A CA 1
ATOM 907 C C . ALA A 1 114 ? 24.791 7.627 0.949 1.00 95.19 114 ALA A C 1
ATOM 909 O O . ALA A 1 114 ? 23.637 8.045 1.062 1.00 95.19 114 ALA A O 1
ATOM 910 N N . VAL A 1 115 ? 25.090 6.325 1.021 1.00 94.88 115 VAL A N 1
ATOM 911 C CA . VAL A 1 115 ? 24.093 5.238 0.971 1.00 94.88 115 VAL A CA 1
ATOM 912 C C . VAL A 1 115 ? 22.981 5.402 2.005 1.00 94.88 115 VAL A C 1
ATOM 914 O O . VAL A 1 115 ? 21.810 5.307 1.652 1.00 94.88 115 VAL A O 1
ATOM 917 N N . ARG A 1 116 ? 23.317 5.715 3.267 1.00 95.88 116 ARG A N 1
ATOM 918 C CA . ARG A 1 116 ? 22.305 5.932 4.319 1.00 95.88 116 ARG A CA 1
ATOM 919 C C . ARG A 1 116 ? 21.375 7.098 3.979 1.00 95.88 116 ARG A C 1
ATOM 921 O O . ARG A 1 116 ? 20.164 6.947 4.074 1.00 95.88 116 ARG A O 1
ATOM 928 N N . ARG A 1 117 ? 21.932 8.234 3.543 1.00 96.81 117 ARG A N 1
ATOM 929 C CA . ARG A 1 117 ? 21.157 9.432 3.179 1.00 96.81 117 ARG A CA 1
ATOM 930 C C . ARG A 1 117 ? 20.226 9.147 2.000 1.00 96.81 117 ARG A C 1
ATOM 932 O O . ARG A 1 117 ? 19.061 9.526 2.041 1.00 96.81 117 ARG A O 1
ATOM 939 N N . ALA A 1 118 ? 20.723 8.448 0.980 1.00 96.88 118 ALA A N 1
ATOM 940 C CA . ALA A 1 118 ? 19.930 8.077 -0.186 1.00 96.88 118 ALA A CA 1
ATOM 941 C C . ALA A 1 118 ? 18.784 7.113 0.176 1.00 96.88 118 ALA A C 1
ATOM 943 O O . ALA A 1 118 ? 17.649 7.349 -0.236 1.00 96.88 118 ALA A O 1
ATOM 944 N N . CYS A 1 119 ? 19.059 6.081 0.987 1.00 97.25 119 CYS A N 1
ATOM 945 C CA . CYS A 1 119 ? 18.059 5.089 1.394 1.00 97.25 119 CYS A CA 1
ATOM 946 C C . CYS A 1 119 ? 16.970 5.696 2.282 1.00 97.25 119 CYS A C 1
ATOM 948 O O . CYS A 1 119 ? 15.797 5.527 1.969 1.00 97.25 119 CYS A O 1
ATOM 950 N N . TYR A 1 120 ? 17.329 6.453 3.328 1.00 97.62 120 TYR A N 1
ATOM 951 C CA . TYR A 1 120 ? 16.332 7.117 4.179 1.00 97.62 120 TYR A CA 1
ATOM 952 C C . TYR A 1 120 ? 15.504 8.149 3.409 1.00 97.62 120 TYR A C 1
ATOM 954 O O . TYR A 1 120 ? 14.313 8.279 3.665 1.00 97.62 120 TYR A O 1
ATOM 962 N N . GLY A 1 121 ? 16.095 8.836 2.424 1.00 96.75 121 GLY A N 1
ATOM 963 C CA . GLY A 1 121 ? 15.349 9.747 1.557 1.00 96.75 121 GLY A CA 1
ATOM 964 C C . GLY A 1 121 ? 14.317 9.042 0.669 1.00 96.75 121 GLY A C 1
ATOM 965 O O . GLY A 1 121 ? 13.257 9.601 0.421 1.00 96.75 121 GLY A O 1
ATOM 966 N N . VAL A 1 122 ? 14.607 7.831 0.179 1.00 96.62 122 VAL A N 1
ATOM 967 C CA . VAL A 1 122 ? 13.631 7.022 -0.580 1.00 96.62 122 VAL A CA 1
ATOM 968 C C . VAL A 1 122 ? 12.574 6.444 0.351 1.00 96.62 122 VAL A C 1
ATOM 970 O O . VAL A 1 122 ? 11.389 6.572 0.081 1.00 96.62 122 VAL A O 1
ATOM 973 N N . LEU A 1 123 ? 12.996 5.859 1.466 1.00 96.75 123 LEU A N 1
ATOM 974 C CA . LEU A 1 123 ? 12.111 5.227 2.434 1.00 96.75 123 LEU A CA 1
ATOM 975 C C . LEU A 1 123 ? 11.096 6.229 3.011 1.00 96.75 123 LEU A C 1
ATOM 977 O O . LEU A 1 123 ? 9.902 5.953 2.984 1.00 96.75 123 LEU A O 1
ATOM 981 N N . ARG A 1 124 ? 11.536 7.439 3.379 1.00 97.00 124 ARG A N 1
ATOM 982 C CA . ARG A 1 124 ? 10.638 8.520 3.810 1.00 97.00 124 ARG A CA 1
ATOM 983 C C . ARG A 1 124 ? 9.663 8.944 2.711 1.00 97.00 124 ARG A C 1
ATOM 985 O O . ARG A 1 124 ? 8.479 9.074 2.979 1.00 97.00 124 ARG A O 1
ATOM 992 N N . PHE A 1 125 ? 10.143 9.104 1.476 1.00 97.06 125 PHE A N 1
ATOM 993 C CA . PHE A 1 125 ? 9.294 9.480 0.340 1.00 97.06 125 PHE A CA 1
ATOM 994 C C . PHE A 1 125 ? 8.207 8.430 0.042 1.00 97.06 125 PHE A C 1
ATOM 996 O O . PHE A 1 125 ? 7.085 8.783 -0.315 1.00 97.06 125 PHE A O 1
ATOM 1003 N N . VAL A 1 126 ? 8.527 7.141 0.200 1.00 96.88 126 VAL A N 1
ATOM 1004 C CA . VAL A 1 126 ? 7.575 6.030 0.040 1.00 96.88 126 VAL A CA 1
ATOM 1005 C C . VAL A 1 126 ? 6.514 6.054 1.141 1.00 96.88 126 VAL A C 1
ATOM 1007 O O . VAL A 1 126 ? 5.326 5.983 0.834 1.00 96.88 126 VAL A O 1
ATOM 1010 N N . MET A 1 127 ? 6.925 6.220 2.402 1.00 96.19 127 MET A N 1
ATOM 1011 C CA . MET A 1 127 ? 5.995 6.325 3.533 1.00 96.19 127 MET A CA 1
ATOM 1012 C C . MET A 1 127 ? 5.091 7.567 3.418 1.00 96.19 127 MET A C 1
ATOM 1014 O O . MET A 1 127 ? 3.884 7.462 3.602 1.00 96.19 127 MET A O 1
ATOM 1018 N N . GLU A 1 128 ? 5.636 8.725 3.016 1.00 96.25 128 GLU A N 1
ATOM 1019 C CA . GLU A 1 128 ? 4.869 9.961 2.754 1.00 96.25 128 GLU A CA 1
ATOM 1020 C C . GLU A 1 128 ? 3.867 9.809 1.595 1.00 96.25 128 GLU A C 1
ATOM 1022 O O . GLU A 1 128 ? 2.862 10.513 1.549 1.00 96.25 128 GLU A O 1
ATOM 1027 N N . SER A 1 129 ? 4.115 8.876 0.671 1.00 94.50 129 SER A N 1
ATOM 1028 C CA . SER A 1 129 ? 3.210 8.578 -0.447 1.00 94.50 129 SER A CA 1
ATOM 1029 C C . SER A 1 129 ? 2.062 7.629 -0.072 1.00 94.50 129 SER A C 1
ATOM 1031 O O . SER A 1 129 ? 1.298 7.250 -0.958 1.00 94.50 129 SER A O 1
ATOM 1033 N N . GLY A 1 130 ? 1.940 7.234 1.202 1.00 93.81 130 GLY A N 1
ATOM 1034 C CA . GLY A 1 130 ? 0.851 6.390 1.704 1.00 93.81 130 GLY A CA 1
ATOM 1035 C C . GLY A 1 130 ? 1.125 4.885 1.659 1.00 93.81 130 GLY A C 1
ATOM 1036 O O . GLY A 1 130 ? 0.188 4.095 1.679 1.00 93.81 130 GLY A O 1
ATOM 1037 N N . ALA A 1 131 ? 2.389 4.459 1.577 1.00 95.94 131 ALA A N 1
ATOM 1038 C CA . ALA A 1 131 ? 2.721 3.045 1.733 1.00 95.94 131 ALA A CA 1
ATOM 1039 C C . ALA A 1 131 ? 2.560 2.603 3.196 1.00 95.94 131 ALA A C 1
ATOM 1041 O O . ALA A 1 131 ? 2.942 3.326 4.117 1.00 95.94 131 ALA A O 1
ATOM 1042 N N . LYS A 1 132 ? 2.078 1.375 3.411 1.00 95.44 132 LYS A N 1
ATOM 1043 C CA . LYS A 1 132 ? 1.951 0.786 4.752 1.00 95.44 132 LYS A CA 1
ATOM 1044 C C . LYS A 1 132 ? 3.313 0.402 5.344 1.00 95.44 132 LYS A C 1
ATOM 1046 O O . LYS A 1 132 ? 3.500 0.420 6.563 1.00 95.44 132 LYS A O 1
ATOM 1051 N N . GLY A 1 133 ? 4.280 0.091 4.482 1.00 97.00 133 GLY A N 1
ATOM 1052 C CA . GLY A 1 133 ? 5.676 -0.085 4.864 1.00 97.00 133 GLY A CA 1
ATOM 1053 C C . GLY A 1 133 ? 6.626 -0.194 3.679 1.00 97.00 133 GLY A C 1
ATOM 1054 O O . GLY A 1 133 ? 6.224 -0.386 2.532 1.00 97.00 133 GLY A O 1
ATOM 1055 N N . CYS A 1 134 ? 7.919 -0.066 3.958 1.00 97.62 134 CYS A N 1
ATOM 1056 C CA . CYS A 1 134 ? 8.977 -0.079 2.959 1.00 97.62 134 CYS A CA 1
ATOM 1057 C C . CYS A 1 134 ? 10.243 -0.747 3.512 1.00 97.62 134 CYS A C 1
ATOM 1059 O O . CYS A 1 134 ? 10.685 -0.480 4.629 1.00 97.62 134 CYS A O 1
ATOM 1061 N N . GLU A 1 135 ? 10.861 -1.612 2.710 1.00 97.81 135 GLU A N 1
ATOM 1062 C CA . GLU A 1 135 ? 12.170 -2.199 2.980 1.00 97.81 135 GLU A CA 1
ATOM 1063 C C . GLU A 1 135 ? 13.110 -1.933 1.800 1.00 97.81 135 GLU A C 1
ATOM 1065 O O . GLU A 1 135 ? 12.868 -2.351 0.669 1.00 97.81 135 GLU A O 1
ATOM 1070 N N . VAL A 1 136 ? 14.236 -1.279 2.079 1.00 98.06 136 VAL A N 1
ATOM 1071 C CA . VAL A 1 136 ? 15.317 -1.034 1.124 1.00 98.06 136 VAL A CA 1
ATOM 1072 C C . VAL A 1 136 ? 16.555 -1.799 1.573 1.00 98.06 136 VAL A C 1
ATOM 1074 O O . VAL A 1 136 ? 17.070 -1.604 2.672 1.00 98.06 136 VAL A O 1
ATOM 1077 N N . ILE A 1 137 ? 17.072 -2.662 0.707 1.00 97.88 137 ILE A N 1
ATOM 1078 C CA . ILE A 1 137 ? 18.286 -3.442 0.938 1.00 97.88 137 ILE A CA 1
ATOM 1079 C C . ILE A 1 137 ? 19.337 -3.013 -0.078 1.00 97.88 137 ILE A C 1
ATOM 1081 O O . ILE A 1 137 ? 19.116 -3.099 -1.283 1.00 97.88 137 ILE A O 1
ATOM 1085 N N . VAL A 1 138 ? 20.506 -2.601 0.408 1.00 97.38 138 VAL A N 1
ATOM 1086 C CA . VAL A 1 138 ? 21.682 -2.329 -0.425 1.00 97.38 138 VAL A CA 1
ATOM 1087 C C . VAL A 1 138 ? 22.769 -3.328 -0.065 1.00 97.38 138 VAL A C 1
ATOM 1089 O O . VAL A 1 138 ? 23.163 -3.448 1.094 1.00 97.38 138 VAL A O 1
ATOM 1092 N N . SER A 1 139 ? 23.250 -4.062 -1.059 1.00 96.69 139 SER A N 1
ATOM 1093 C CA . SER A 1 139 ? 24.224 -5.141 -0.906 1.00 96.69 139 SER A CA 1
ATOM 1094 C C . SER A 1 139 ? 25.408 -4.949 -1.847 1.00 96.69 139 SER A C 1
ATOM 1096 O O . SER A 1 139 ? 25.241 -4.489 -2.972 1.00 96.69 139 SER A O 1
ATOM 1098 N N . GLY A 1 140 ? 26.612 -5.279 -1.384 1.00 95.31 140 GLY A N 1
ATOM 1099 C CA . GLY A 1 140 ? 27.836 -5.224 -2.186 1.00 95.31 140 GLY A CA 1
ATOM 1100 C C . GLY A 1 140 ? 28.998 -4.568 -1.444 1.00 95.31 140 GLY A C 1
ATOM 1101 O O . GLY A 1 140 ? 28.998 -4.482 -0.212 1.00 95.31 140 GLY A O 1
ATOM 1102 N N . LYS A 1 141 ? 30.019 -4.135 -2.188 1.00 94.06 141 LYS A N 1
ATOM 1103 C CA . LYS A 1 141 ? 31.198 -3.448 -1.638 1.00 94.06 141 LYS A CA 1
ATOM 1104 C C . LYS A 1 141 ? 30.864 -1.981 -1.364 1.00 94.06 141 LYS A C 1
ATOM 1106 O O . LYS A 1 141 ? 30.784 -1.183 -2.286 1.00 94.06 141 LYS A O 1
ATOM 1111 N N . LEU A 1 142 ? 30.612 -1.653 -0.096 1.00 88.06 142 LEU A N 1
ATOM 1112 C CA . LEU A 1 142 ? 30.203 -0.308 0.323 1.00 88.06 142 LEU A CA 1
ATOM 1113 C C . LEU A 1 142 ? 31.416 0.596 0.584 1.00 88.06 142 LEU A C 1
ATOM 1115 O O . LEU A 1 142 ? 31.841 1.334 -0.290 1.00 88.06 142 LEU A O 1
ATOM 1119 N N . ARG A 1 143 ? 31.970 0.556 1.801 1.00 87.25 143 ARG A N 1
ATOM 1120 C CA . ARG A 1 143 ? 33.166 1.334 2.182 1.00 87.25 143 ARG A CA 1
ATOM 1121 C C . ARG A 1 143 ? 34.436 0.477 2.221 1.00 87.25 143 ARG A C 1
ATOM 1123 O O . ARG A 1 143 ? 35.528 1.001 2.054 1.00 87.25 143 ARG A O 1
ATOM 1130 N N . ALA A 1 144 ? 34.293 -0.823 2.474 1.00 89.50 144 ALA A N 1
ATOM 1131 C CA . ALA A 1 144 ? 35.399 -1.764 2.631 1.00 89.50 144 ALA A CA 1
ATOM 1132 C C . ALA A 1 144 ? 35.447 -2.767 1.468 1.00 89.50 144 ALA A C 1
ATOM 1134 O O . ALA A 1 144 ? 34.461 -2.945 0.753 1.00 89.50 144 ALA A O 1
ATOM 1135 N N . GLN A 1 145 ? 36.577 -3.470 1.329 1.00 91.94 145 GLN A N 1
ATOM 1136 C CA . GLN A 1 145 ? 36.773 -4.497 0.294 1.00 91.94 145 GLN A CA 1
ATOM 1137 C C . GLN A 1 145 ? 35.827 -5.698 0.439 1.00 91.94 145 GLN A C 1
ATOM 1139 O O . GLN A 1 145 ? 35.479 -6.343 -0.553 1.00 91.94 145 GLN A O 1
ATOM 1144 N N . ARG A 1 146 ? 35.381 -5.989 1.668 1.00 94.56 146 ARG A N 1
ATOM 1145 C CA . ARG A 1 146 ? 34.420 -7.057 1.957 1.00 94.56 146 ARG A CA 1
ATOM 1146 C C . ARG A 1 146 ? 32.992 -6.586 1.684 1.00 94.56 146 ARG A C 1
ATOM 1148 O O . ARG A 1 146 ? 32.597 -5.497 2.103 1.00 94.56 146 ARG A O 1
ATOM 1155 N N . ALA A 1 147 ? 32.206 -7.434 1.022 1.00 95.12 147 ALA A N 1
ATOM 1156 C CA . ALA A 1 147 ? 30.797 -7.163 0.775 1.00 95.12 147 ALA A CA 1
ATOM 1157 C C . ALA A 1 147 ? 30.000 -7.098 2.0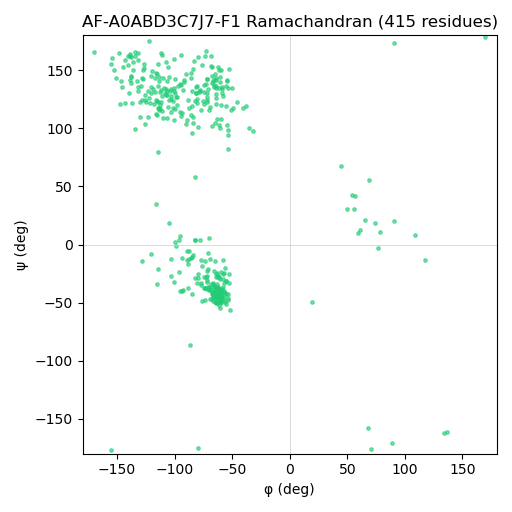89 1.00 95.12 147 ALA A C 1
ATOM 1159 O O . ALA A 1 147 ? 30.227 -7.883 3.012 1.00 95.12 147 ALA A O 1
ATOM 1160 N N . LYS A 1 148 ? 29.044 -6.169 2.159 1.00 95.44 148 LYS A N 1
ATOM 1161 C CA . LYS A 1 148 ? 28.114 -6.011 3.280 1.00 95.44 148 LYS A CA 1
ATOM 1162 C C . LYS A 1 148 ? 26.709 -5.745 2.745 1.00 95.44 148 LYS A C 1
ATOM 1164 O O . LYS A 1 148 ? 26.546 -5.075 1.728 1.00 95.44 148 LYS A O 1
ATOM 1169 N N . ALA A 1 149 ? 25.701 -6.262 3.442 1.00 96.06 149 ALA A N 1
ATOM 1170 C CA . ALA A 1 149 ? 24.300 -5.946 3.191 1.00 96.06 149 ALA A CA 1
ATOM 1171 C C . ALA A 1 149 ? 23.787 -5.001 4.283 1.00 96.06 149 ALA A C 1
ATOM 1173 O O . ALA A 1 149 ? 23.889 -5.299 5.472 1.00 96.06 149 ALA A O 1
ATOM 1174 N N . MET A 1 150 ? 23.254 -3.855 3.877 1.00 96.12 150 MET A N 1
ATOM 1175 C CA . MET A 1 150 ? 22.553 -2.914 4.744 1.00 96.12 150 MET A CA 1
ATOM 1176 C C . MET A 1 150 ? 21.063 -2.994 4.438 1.00 96.12 150 MET A C 1
ATOM 1178 O O . MET A 1 150 ? 20.670 -2.900 3.278 1.00 96.12 150 MET A O 1
ATOM 1182 N N . LYS A 1 151 ? 20.250 -3.173 5.479 1.00 97.19 151 LYS A N 1
ATOM 1183 C CA . LYS A 1 151 ? 18.790 -3.195 5.388 1.00 97.19 151 LYS A CA 1
ATOM 1184 C C . LYS A 1 151 ? 18.246 -1.958 6.090 1.00 97.19 151 LYS A C 1
ATOM 1186 O O . LYS A 1 151 ? 18.666 -1.660 7.206 1.00 97.19 151 LYS A O 1
ATOM 1191 N N . PHE A 1 152 ? 17.329 -1.268 5.436 1.00 97.56 152 PHE A N 1
ATOM 1192 C CA . PHE A 1 152 ? 16.598 -0.122 5.954 1.00 97.56 152 PHE A CA 1
ATOM 1193 C C . PHE A 1 152 ? 15.120 -0.486 5.888 1.00 97.56 152 PHE A C 1
ATOM 1195 O O . PHE A 1 152 ? 14.639 -0.853 4.820 1.00 97.56 152 PHE A O 1
ATOM 1202 N N . LYS A 1 153 ? 14.431 -0.457 7.024 1.00 96.56 153 LYS A N 1
ATOM 1203 C CA . LYS A 1 153 ? 13.027 -0.854 7.148 1.00 96.56 153 LYS A CA 1
ATOM 1204 C C . LYS A 1 153 ? 12.259 0.251 7.848 1.00 96.56 153 LYS A C 1
ATOM 1206 O O . LYS A 1 153 ? 12.810 0.858 8.764 1.00 96.56 153 LYS A O 1
ATOM 1211 N N . ASP A 1 154 ? 11.025 0.467 7.422 1.00 96.88 154 ASP A N 1
ATOM 1212 C CA . ASP A 1 154 ? 10.072 1.362 8.070 1.00 96.88 154 ASP A CA 1
ATOM 1213 C C . ASP A 1 154 ? 8.637 0.907 7.781 1.00 96.88 154 ASP A C 1
ATOM 1215 O O . ASP A 1 154 ? 8.373 0.296 6.742 1.00 96.88 154 ASP A O 1
ATOM 1219 N N . GLY A 1 155 ? 7.727 1.171 8.713 1.00 96.38 155 GLY A N 1
ATOM 1220 C CA . GLY A 1 155 ? 6.343 0.703 8.659 1.00 96.38 155 GLY A CA 1
ATOM 1221 C C . GLY A 1 155 ? 6.171 -0.814 8.823 1.00 96.38 155 GLY A C 1
ATOM 1222 O O . GLY A 1 155 ? 7.009 -1.517 9.394 1.00 96.38 155 GLY A O 1
ATOM 1223 N N . TYR A 1 156 ? 5.039 -1.317 8.334 1.00 95.00 156 TYR A N 1
ATOM 1224 C CA . TYR A 1 156 ? 4.632 -2.718 8.446 1.00 95.00 156 TYR A CA 1
ATOM 1225 C C . TYR A 1 156 ? 4.980 -3.497 7.170 1.00 95.00 156 TYR A C 1
ATOM 1227 O O . TYR A 1 156 ? 4.786 -3.008 6.061 1.00 95.00 156 TYR A O 1
ATOM 1235 N N . MET A 1 157 ? 5.517 -4.712 7.314 1.00 95.50 157 MET A N 1
ATOM 1236 C CA . MET A 1 157 ? 5.992 -5.523 6.189 1.00 95.50 157 MET A CA 1
ATOM 1237 C C . MET A 1 157 ? 5.688 -7.002 6.416 1.00 95.50 157 MET A C 1
ATOM 1239 O O . MET A 1 157 ? 6.183 -7.607 7.369 1.00 95.50 157 MET A O 1
ATOM 1243 N N . ILE A 1 158 ? 4.939 -7.602 5.495 1.00 94.81 158 ILE A N 1
ATOM 1244 C CA . ILE A 1 158 ? 4.693 -9.049 5.455 1.00 94.81 158 ILE A CA 1
ATOM 1245 C C . ILE A 1 158 ? 5.845 -9.779 4.744 1.00 94.81 158 ILE A C 1
ATOM 1247 O O . ILE A 1 158 ? 6.540 -9.212 3.905 1.00 94.81 158 ILE A O 1
ATOM 1251 N N . SER A 1 159 ? 6.109 -11.038 5.105 1.00 93.19 159 SER A N 1
ATOM 1252 C CA . SER A 1 159 ? 7.254 -11.799 4.561 1.00 93.19 159 SER A CA 1
ATOM 1253 C C . SER A 1 159 ? 6.901 -13.175 3.994 1.00 93.19 159 SER A C 1
ATOM 1255 O O . SER A 1 159 ? 7.723 -13.749 3.282 1.00 93.19 159 SER A O 1
ATOM 1257 N N . SER A 1 160 ? 5.708 -13.701 4.277 1.00 94.38 160 SER A N 1
ATOM 1258 C CA . SER A 1 160 ? 5.280 -15.046 3.880 1.00 94.38 160 SER A CA 1
ATOM 1259 C C . SER A 1 160 ? 3.800 -15.090 3.495 1.00 94.38 160 SER A C 1
ATOM 1261 O O . SER A 1 160 ? 3.018 -14.249 3.931 1.00 94.38 160 SER A O 1
ATOM 1263 N N . GLY A 1 161 ? 3.426 -16.109 2.717 1.00 95.12 161 GLY A N 1
ATOM 1264 C CA . GLY A 1 161 ? 2.049 -16.361 2.282 1.00 95.12 161 GLY A CA 1
ATOM 1265 C C . GLY A 1 161 ? 1.679 -15.688 0.959 1.00 95.12 161 GLY A C 1
ATOM 1266 O O . GLY A 1 161 ? 2.441 -14.896 0.406 1.00 95.12 161 GLY A O 1
ATOM 1267 N N . GLN A 1 162 ? 0.481 -16.005 0.465 1.00 93.44 162 GLN A N 1
ATOM 1268 C CA . GLN A 1 162 ? -0.084 -15.411 -0.750 1.00 93.44 162 GLN A CA 1
ATOM 1269 C C . GLN A 1 162 ? -0.206 -13.873 -0.700 1.00 93.44 162 GLN A C 1
ATOM 1271 O O . GLN A 1 162 ? 0.102 -13.248 -1.717 1.00 93.44 162 GLN A O 1
ATOM 1276 N N . PRO A 1 163 ? -0.528 -13.231 0.448 1.00 94.62 163 PRO A N 1
ATOM 1277 C CA . PRO A 1 163 ? -0.614 -11.772 0.521 1.00 94.62 163 PRO A CA 1
ATOM 1278 C C . PRO A 1 163 ? 0.671 -11.048 0.106 1.00 94.62 163 PRO A C 1
ATOM 1280 O O . PRO A 1 163 ? 0.599 -9.914 -0.347 1.00 94.62 163 PRO A O 1
ATOM 1283 N N . VAL A 1 164 ? 1.846 -11.686 0.191 1.00 94.88 164 VAL A N 1
ATOM 1284 C CA . VAL A 1 164 ? 3.110 -11.101 -0.293 1.00 94.88 164 VAL A CA 1
ATOM 1285 C C . VAL A 1 164 ? 3.045 -10.790 -1.786 1.00 94.88 164 VAL A C 1
ATOM 1287 O O . VAL A 1 164 ? 3.496 -9.729 -2.195 1.00 94.88 164 VAL A O 1
ATOM 1290 N N . ASN A 1 165 ? 2.469 -11.681 -2.592 1.00 92.81 165 ASN A N 1
ATOM 1291 C CA . ASN A 1 165 ? 2.392 -11.494 -4.041 1.00 92.81 165 ASN A CA 1
ATOM 1292 C C . ASN A 1 165 ? 1.385 -10.400 -4.437 1.00 92.81 165 ASN A C 1
ATOM 1294 O O . ASN A 1 165 ? 1.497 -9.844 -5.524 1.00 92.81 165 ASN A O 1
ATOM 1298 N N . GLU A 1 166 ? 0.411 -10.108 -3.570 1.00 92.25 166 GLU A N 1
ATOM 1299 C CA . GLU A 1 166 ? -0.665 -9.139 -3.824 1.00 92.25 166 GLU A CA 1
ATOM 1300 C C . GLU A 1 166 ? -0.351 -7.747 -3.257 1.00 92.25 166 GLU A C 1
ATOM 1302 O O . GLU A 1 166 ? -0.623 -6.737 -3.900 1.00 92.25 166 GLU A O 1
ATOM 1307 N N . TYR A 1 167 ? 0.242 -7.682 -2.063 1.00 94.81 167 TYR A N 1
ATOM 1308 C CA . TYR A 1 167 ? 0.498 -6.431 -1.345 1.00 94.81 167 TYR A CA 1
ATOM 1309 C C . TYR A 1 167 ? 1.906 -5.875 -1.534 1.00 94.81 167 TYR A C 1
ATOM 1311 O O . TYR A 1 167 ? 2.112 -4.685 -1.290 1.00 94.81 167 TYR A O 1
ATOM 1319 N N . ILE A 1 168 ? 2.891 -6.707 -1.886 1.00 95.75 168 ILE A N 1
ATOM 1320 C CA . ILE A 1 168 ? 4.281 -6.259 -1.991 1.00 95.75 168 ILE A CA 1
ATOM 1321 C C . ILE A 1 168 ? 4.661 -6.071 -3.450 1.00 95.75 168 ILE A C 1
ATOM 1323 O O . ILE A 1 168 ? 4.833 -7.035 -4.192 1.00 95.75 168 ILE A O 1
ATOM 1327 N N . ASP A 1 169 ? 4.924 -4.819 -3.814 1.00 94.81 169 ASP A N 1
ATOM 1328 C CA . ASP A 1 169 ? 5.669 -4.507 -5.027 1.00 94.81 169 ASP A CA 1
ATOM 1329 C C . ASP A 1 169 ? 7.172 -4.560 -4.718 1.00 94.81 169 ASP A C 1
ATOM 1331 O O . ASP A 1 169 ? 7.648 -4.011 -3.715 1.00 94.81 169 ASP A O 1
ATOM 1335 N N . SER A 1 170 ? 7.947 -5.250 -5.555 1.00 95.88 170 SER A N 1
ATOM 1336 C CA . SER A 1 170 ? 9.383 -5.405 -5.337 1.00 95.88 170 SER A CA 1
ATOM 1337 C C . SER A 1 170 ? 10.195 -5.258 -6.613 1.00 95.88 170 SER A C 1
ATOM 1339 O O . SER A 1 170 ? 9.853 -5.783 -7.668 1.00 95.88 170 SER A O 1
ATOM 1341 N N . ALA A 1 171 ? 11.329 -4.570 -6.497 1.00 95.88 171 ALA A N 1
ATOM 1342 C CA . ALA A 1 171 ? 12.234 -4.337 -7.610 1.00 95.88 171 ALA A CA 1
ATOM 1343 C C . ALA A 1 171 ? 13.690 -4.501 -7.181 1.00 95.88 171 ALA A C 1
ATOM 1345 O O . ALA A 1 171 ? 14.095 -4.092 -6.089 1.00 95.88 171 ALA A O 1
ATOM 1346 N N . VAL A 1 172 ? 14.493 -5.085 -8.071 1.00 96.31 172 VAL A N 1
ATOM 1347 C CA . VAL A 1 172 ? 15.942 -5.229 -7.905 1.00 96.31 172 VAL A CA 1
ATOM 1348 C C . VAL A 1 172 ? 16.645 -4.483 -9.026 1.00 96.31 172 VAL A C 1
ATOM 1350 O O . VAL A 1 172 ? 16.263 -4.609 -10.189 1.00 96.31 172 VAL A O 1
ATOM 1353 N N . ARG A 1 173 ? 17.673 -3.706 -8.682 1.00 95.38 173 ARG A N 1
ATOM 1354 C CA . ARG A 1 173 ? 18.509 -2.982 -9.643 1.00 95.38 173 ARG A CA 1
ATOM 1355 C C . ARG A 1 173 ? 19.980 -3.096 -9.294 1.00 95.38 173 ARG A C 1
ATOM 1357 O O . ARG A 1 173 ? 20.359 -3.196 -8.127 1.00 95.38 173 ARG A O 1
ATOM 1364 N N . HIS A 1 174 ? 20.804 -3.054 -10.329 1.00 95.62 174 HIS A N 1
ATOM 1365 C CA . HIS A 1 174 ? 22.252 -3.070 -10.209 1.00 95.62 174 HIS A CA 1
ATOM 1366 C C . HIS A 1 174 ? 22.804 -1.663 -10.420 1.00 95.62 174 HIS A C 1
ATOM 1368 O O . HIS A 1 174 ? 22.417 -0.958 -11.352 1.00 95.62 174 HIS A O 1
ATOM 1374 N N . VAL A 1 175 ? 23.719 -1.255 -9.547 1.00 95.56 175 VAL A N 1
ATOM 1375 C CA . VAL A 1 175 ? 24.426 0.021 -9.643 1.00 95.56 175 VAL A CA 1
ATOM 1376 C C . VAL A 1 175 ? 25.881 -0.267 -9.938 1.00 95.56 175 VAL A C 1
ATOM 1378 O O . VAL A 1 175 ? 26.573 -0.893 -9.136 1.00 95.56 175 VAL A O 1
ATOM 1381 N N . LEU A 1 176 ? 26.335 0.189 -11.097 1.00 94.62 176 LEU A N 1
ATOM 1382 C CA . LEU A 1 176 ? 27.722 0.079 -11.520 1.00 94.62 176 LEU A CA 1
ATOM 1383 C C . LEU A 1 176 ? 28.500 1.253 -10.919 1.00 94.62 176 LEU A C 1
ATOM 1385 O O . LEU A 1 176 ? 28.288 2.399 -11.302 1.00 94.62 176 LEU A O 1
ATOM 1389 N N . LEU A 1 177 ? 29.376 0.974 -9.957 1.00 92.62 177 LEU A N 1
ATOM 1390 C CA . LEU A 1 177 ? 30.309 1.945 -9.391 1.00 92.62 177 LEU A CA 1
ATOM 1391 C C . LEU A 1 177 ? 31.737 1.580 -9.798 1.00 92.62 177 LEU A C 1
ATOM 1393 O O . LEU A 1 177 ? 32.037 0.441 -10.147 1.00 92.62 177 LEU A O 1
ATOM 1397 N N . ARG A 1 178 ? 32.665 2.532 -9.669 1.00 91.00 178 ARG A N 1
ATOM 1398 C CA . ARG A 1 178 ? 34.088 2.309 -9.982 1.00 91.00 178 ARG A CA 1
ATOM 1399 C C . ARG A 1 178 ? 34.709 1.128 -9.217 1.00 91.00 178 ARG A C 1
ATOM 1401 O O . ARG A 1 178 ? 35.612 0.480 -9.728 1.00 91.00 178 ARG A O 1
ATOM 1408 N N . GLN A 1 179 ? 34.244 0.849 -7.998 1.00 89.56 179 GLN A N 1
ATOM 1409 C CA . GLN A 1 179 ? 34.752 -0.249 -7.159 1.00 89.56 179 GLN A CA 1
ATOM 1410 C C . GLN A 1 179 ? 34.120 -1.621 -7.470 1.00 89.56 179 GLN A C 1
ATOM 1412 O O . GLN A 1 179 ? 34.561 -2.635 -6.924 1.00 89.56 179 GLN A O 1
ATOM 1417 N N . GLY A 1 180 ? 33.074 -1.662 -8.300 1.00 92.50 180 GLY A N 1
ATOM 1418 C CA . GLY A 1 180 ? 32.295 -2.859 -8.608 1.00 92.50 180 GLY A CA 1
ATOM 1419 C C . GLY A 1 180 ? 30.789 -2.591 -8.613 1.00 92.50 180 GLY A C 1
ATOM 1420 O O . GLY A 1 180 ? 30.337 -1.452 -8.698 1.00 92.50 180 GLY A O 1
ATOM 1421 N N . VAL A 1 181 ? 29.999 -3.659 -8.505 1.00 95.75 181 VAL A N 1
ATOM 1422 C CA . VAL A 1 181 ? 28.534 -3.587 -8.594 1.00 95.75 181 VAL A CA 1
ATOM 1423 C C . VAL A 1 181 ? 27.897 -3.625 -7.204 1.00 95.75 181 VAL A C 1
ATOM 1425 O O . VAL A 1 181 ? 28.220 -4.491 -6.388 1.00 95.75 181 VAL A O 1
ATOM 1428 N N . LEU A 1 182 ? 26.964 -2.709 -6.945 1.00 96.31 182 LEU A N 1
ATOM 1429 C CA . LEU A 1 182 ? 26.033 -2.789 -5.819 1.00 96.31 182 LEU A CA 1
ATOM 1430 C C . LEU A 1 182 ? 24.679 -3.327 -6.290 1.00 96.31 182 LEU A C 1
ATOM 1432 O O . LEU A 1 182 ? 24.202 -2.983 -7.369 1.00 96.31 182 LEU A O 1
ATOM 1436 N N . GLY A 1 183 ? 24.037 -4.142 -5.461 1.00 97.25 183 GLY A N 1
ATOM 1437 C CA . GLY A 1 183 ? 22.656 -4.577 -5.636 1.00 97.25 183 GLY A CA 1
ATOM 1438 C C . GLY A 1 183 ? 21.720 -3.784 -4.732 1.00 97.25 183 GLY A C 1
ATOM 1439 O O . GLY A 1 183 ? 21.895 -3.788 -3.512 1.00 97.25 183 GLY A O 1
ATOM 1440 N N . ILE A 1 184 ? 20.718 -3.144 -5.326 1.00 97.25 184 ILE A N 1
ATOM 1441 C CA . ILE A 1 184 ? 19.592 -2.516 -4.638 1.00 97.25 184 ILE A CA 1
ATOM 1442 C C . ILE A 1 184 ? 18.393 -3.452 -4.739 1.00 97.25 184 ILE A C 1
ATOM 1444 O O . ILE A 1 184 ? 18.077 -3.934 -5.824 1.00 97.25 184 ILE A O 1
ATOM 1448 N N . LYS A 1 185 ? 17.684 -3.652 -3.633 1.00 98.06 185 LYS A N 1
ATOM 1449 C CA . LYS A 1 185 ? 16.355 -4.259 -3.601 1.00 98.06 185 LYS A CA 1
ATOM 1450 C C . LYS A 1 185 ? 15.417 -3.343 -2.826 1.00 98.06 185 LYS A C 1
ATOM 1452 O O . LYS A 1 185 ? 15.713 -3.012 -1.683 1.00 98.06 185 LYS A O 1
ATOM 1457 N N . VAL A 1 186 ? 14.312 -2.945 -3.441 1.00 97.69 186 VAL A N 1
ATOM 1458 C CA . VAL A 1 186 ? 13.242 -2.167 -2.806 1.00 97.69 186 VAL A CA 1
ATOM 1459 C C . VAL A 1 186 ? 12.010 -3.057 -2.730 1.00 97.69 186 VAL A C 1
ATOM 1461 O O . VAL A 1 186 ? 11.661 -3.699 -3.718 1.00 97.69 186 VAL A O 1
ATOM 1464 N N . LYS A 1 187 ? 11.386 -3.120 -1.557 1.00 97.88 187 LYS A N 1
ATOM 1465 C CA . LYS A 1 187 ? 10.088 -3.744 -1.313 1.00 97.88 187 LYS A CA 1
ATOM 1466 C C . LYS A 1 187 ? 9.164 -2.689 -0.730 1.00 97.88 187 LYS A C 1
ATOM 1468 O O . LYS A 1 187 ? 9.514 -2.075 0.275 1.00 97.88 187 LYS A O 1
ATOM 1473 N N . ILE A 1 188 ? 8.009 -2.497 -1.341 1.00 97.38 188 ILE A N 1
ATOM 1474 C CA . ILE A 1 188 ? 6.990 -1.556 -0.889 1.00 97.38 188 ILE A CA 1
ATOM 1475 C C . ILE A 1 188 ? 5.752 -2.373 -0.566 1.00 97.38 188 ILE A C 1
ATOM 1477 O O . ILE A 1 188 ? 5.241 -3.078 -1.430 1.00 97.38 188 ILE A O 1
ATOM 1481 N N . MET A 1 189 ? 5.296 -2.299 0.681 1.00 96.56 189 MET A N 1
ATOM 1482 C CA . MET A 1 189 ? 4.003 -2.835 1.072 1.00 96.56 189 MET A CA 1
ATOM 1483 C C . MET A 1 189 ? 2.945 -1.767 0.804 1.00 96.56 189 MET A C 1
ATOM 1485 O O . MET A 1 189 ? 2.922 -0.718 1.455 1.00 96.56 189 MET A O 1
ATOM 1489 N N . LEU A 1 190 ? 2.097 -2.043 -0.179 1.00 95.12 190 LEU A N 1
ATOM 1490 C CA . LEU A 1 190 ? 0.958 -1.210 -0.531 1.00 95.12 190 LEU A CA 1
ATOM 1491 C C . LEU A 1 190 ? -0.078 -1.238 0.596 1.00 95.12 190 LEU A C 1
ATOM 1493 O O . LEU A 1 190 ? -0.152 -2.200 1.366 1.00 95.12 190 LEU A O 1
ATOM 1497 N N . ASP A 1 191 ? -0.864 -0.172 0.705 1.00 93.94 191 ASP A N 1
ATOM 1498 C CA . ASP A 1 191 ? -2.017 -0.169 1.599 1.00 93.94 191 ASP A CA 1
ATOM 1499 C C . ASP A 1 191 ? -3.231 -0.826 0.926 1.00 93.94 191 ASP A C 1
ATOM 1501 O O . ASP A 1 191 ? -3.299 -0.935 -0.300 1.00 93.94 191 ASP A O 1
ATOM 1505 N N . TRP A 1 192 ? -4.177 -1.298 1.732 1.00 93.44 192 TRP A N 1
ATOM 1506 C CA . TRP A 1 192 ? -5.425 -1.865 1.228 1.00 93.44 192 TRP A CA 1
ATOM 1507 C C . TRP A 1 192 ? -6.321 -0.749 0.674 1.00 93.44 192 TRP A C 1
ATOM 1509 O O . TRP A 1 192 ? -6.678 0.178 1.397 1.00 93.44 192 TRP A O 1
ATOM 1519 N N . ASP A 1 193 ? -6.703 -0.848 -0.602 1.00 91.75 193 ASP A N 1
ATOM 1520 C CA . ASP A 1 193 ? -7.580 0.125 -1.261 1.00 91.75 193 ASP A CA 1
ATOM 1521 C C . ASP A 1 193 ? -8.820 -0.582 -1.836 1.00 91.75 193 ASP A C 1
ATOM 1523 O O . ASP A 1 193 ? -8.716 -1.266 -2.859 1.00 91.75 193 ASP A O 1
ATOM 1527 N N . PRO A 1 194 ? -10.021 -0.372 -1.259 1.00 89.88 194 PRO A N 1
ATOM 1528 C CA . PRO A 1 194 ? -11.266 -0.945 -1.773 1.00 89.88 194 PRO A CA 1
ATOM 1529 C C . PRO A 1 194 ? -11.571 -0.553 -3.225 1.00 89.88 194 PRO A C 1
ATOM 1531 O O . PRO A 1 194 ? -12.287 -1.269 -3.921 1.00 89.88 194 PRO A O 1
ATOM 1534 N N . LYS A 1 195 ? -11.053 0.592 -3.696 1.00 89.06 195 LYS A N 1
ATOM 1535 C CA . LYS A 1 195 ? -11.260 1.078 -5.069 1.00 89.06 195 LYS A CA 1
ATOM 1536 C C . LYS A 1 195 ? -10.264 0.481 -6.067 1.00 89.06 195 LYS A C 1
ATOM 1538 O O . LYS A 1 195 ? -10.441 0.687 -7.266 1.00 89.06 195 LYS A O 1
ATOM 1543 N N . GLY A 1 196 ? -9.220 -0.204 -5.595 1.00 83.50 196 GLY A N 1
ATOM 1544 C CA . GLY A 1 196 ? -8.212 -0.859 -6.431 1.00 83.50 196 GLY A CA 1
ATOM 1545 C C . GLY A 1 196 ? -7.347 0.089 -7.265 1.00 83.50 196 GLY A C 1
ATOM 1546 O O . GLY A 1 196 ? -6.806 -0.324 -8.288 1.00 83.50 196 GLY A O 1
ATOM 1547 N N . LYS A 1 197 ? -7.237 1.372 -6.892 1.00 83.62 197 LYS A N 1
ATOM 1548 C CA . LYS A 1 197 ? -6.448 2.350 -7.663 1.00 83.62 197 LYS A CA 1
ATOM 1549 C C . LYS A 1 197 ? -4.989 2.394 -7.230 1.00 83.62 197 LYS A C 1
ATOM 1551 O O . LYS A 1 197 ? -4.123 2.630 -8.071 1.00 83.62 197 LYS A O 1
ATOM 1556 N N . GLN A 1 198 ? -4.728 2.254 -5.931 1.00 84.81 198 GLN A N 1
ATOM 1557 C CA . GLN A 1 198 ? -3.391 2.439 -5.349 1.00 84.81 198 GLN A CA 1
ATOM 1558 C C . GLN A 1 198 ? -2.796 1.158 -4.760 1.00 84.81 198 GLN A C 1
ATOM 1560 O O . GLN A 1 198 ? -1.578 1.063 -4.623 1.00 84.81 198 GLN A O 1
ATOM 1565 N N . GLY A 1 199 ? -3.641 0.182 -4.443 1.00 87.69 199 GLY A N 1
ATOM 1566 C CA . GLY A 1 199 ? -3.249 -1.070 -3.816 1.00 87.69 199 GLY A CA 1
ATOM 1567 C C . GLY A 1 199 ? -4.241 -2.193 -4.111 1.00 87.69 199 GLY A C 1
ATOM 1568 O O . GLY A 1 199 ? -5.187 -1.995 -4.882 1.00 87.69 199 GLY A O 1
ATOM 1569 N N . PRO A 1 200 ? -4.014 -3.381 -3.533 1.00 91.19 200 PRO A N 1
ATOM 1570 C CA . PRO A 1 200 ? -4.879 -4.536 -3.723 1.00 91.19 200 PRO A CA 1
ATOM 1571 C C . PRO A 1 200 ? -6.283 -4.292 -3.157 1.00 91.19 200 PRO A C 1
ATOM 1573 O O . PRO A 1 200 ? -6.462 -3.665 -2.110 1.00 91.19 200 PRO A O 1
ATOM 1576 N N . THR A 1 201 ? -7.279 -4.827 -3.867 1.00 93.00 201 THR A N 1
ATOM 1577 C CA . THR A 1 201 ? -8.698 -4.770 -3.488 1.00 93.00 201 THR A CA 1
ATOM 1578 C C . THR A 1 201 ? -9.044 -5.763 -2.383 1.00 93.00 201 THR A C 1
ATOM 1580 O O . THR A 1 201 ? -9.925 -5.505 -1.563 1.00 93.00 201 THR A O 1
ATOM 1583 N N . THR A 1 202 ? -8.368 -6.913 -2.374 1.00 91.31 202 THR A N 1
ATOM 1584 C CA . THR A 1 202 ? -8.525 -7.970 -1.374 1.00 91.31 202 THR A CA 1
ATOM 1585 C C . THR A 1 202 ? -7.922 -7.503 -0.051 1.00 91.31 202 THR A C 1
ATOM 1587 O O . THR A 1 202 ? -6.761 -7.103 -0.055 1.00 91.31 202 THR A O 1
ATOM 1590 N N . PRO A 1 203 ? -8.672 -7.503 1.070 1.00 93.19 203 PRO A N 1
ATOM 1591 C CA . PRO A 1 203 ? -8.110 -7.199 2.382 1.00 93.19 203 PRO A CA 1
ATOM 1592 C C . PRO A 1 203 ? -7.157 -8.312 2.837 1.00 93.19 203 PRO A C 1
ATOM 1594 O O . PRO A 1 203 ? -7.203 -9.442 2.343 1.00 93.19 203 PRO A O 1
ATOM 1597 N N . LEU A 1 204 ? -6.308 -8.004 3.822 1.00 93.06 204 LEU A N 1
ATOM 1598 C CA . LEU A 1 204 ? -5.455 -9.012 4.445 1.00 93.06 204 LEU A CA 1
ATOM 1599 C C . LEU A 1 204 ? -6.333 -10.097 5.087 1.00 93.06 204 LEU A C 1
ATOM 1601 O O . LEU A 1 204 ? -7.328 -9.755 5.725 1.00 93.06 204 LEU A O 1
ATOM 1605 N N . PRO A 1 205 ? -5.953 -11.382 4.982 1.00 92.25 205 PRO A N 1
ATOM 1606 C CA . PRO A 1 205 ? -6.767 -12.487 5.493 1.00 92.25 205 PRO A CA 1
ATOM 1607 C C . PRO A 1 205 ? -6.976 -12.421 7.012 1.00 92.25 205 PRO A C 1
ATOM 1609 O O . PRO A 1 205 ? -7.996 -12.882 7.512 1.00 92.25 205 PRO A O 1
ATOM 1612 N N . ASP A 1 206 ? -6.038 -11.802 7.730 1.00 91.56 206 ASP A N 1
ATOM 1613 C CA . ASP A 1 206 ? -6.090 -11.654 9.186 1.00 91.56 206 ASP A CA 1
ATOM 1614 C C . ASP A 1 206 ? -6.902 -10.419 9.628 1.00 91.56 206 ASP A C 1
ATOM 1616 O O . ASP A 1 206 ? -7.185 -10.244 10.814 1.00 91.56 206 ASP A O 1
ATOM 1620 N N . LEU A 1 207 ? -7.254 -9.522 8.696 1.00 89.94 207 LEU A N 1
ATOM 1621 C CA . LEU A 1 207 ? -7.945 -8.273 9.007 1.00 89.94 207 LEU A CA 1
ATOM 1622 C C . LEU A 1 207 ? -9.457 -8.503 9.082 1.00 89.94 207 LEU A C 1
ATOM 1624 O O . LEU A 1 207 ? -10.165 -8.433 8.080 1.00 89.94 207 LEU A O 1
ATOM 1628 N N . VAL A 1 208 ? -9.961 -8.713 10.297 1.00 92.88 208 VAL A N 1
ATOM 1629 C CA . VAL A 1 208 ? -11.401 -8.804 10.571 1.00 92.88 208 VAL A CA 1
ATOM 1630 C C . VAL A 1 208 ? -11.925 -7.433 10.995 1.00 92.88 208 VAL A C 1
ATOM 1632 O O . VAL A 1 208 ? -11.606 -6.941 12.076 1.00 92.88 208 VAL A O 1
ATOM 1635 N N . THR A 1 209 ? -12.730 -6.794 10.144 1.00 90.38 209 THR A N 1
ATOM 1636 C CA . THR A 1 209 ? -13.420 -5.544 10.496 1.00 90.38 209 THR A CA 1
ATOM 1637 C C . THR A 1 209 ? -14.768 -5.863 11.134 1.00 90.38 209 THR A C 1
ATOM 1639 O O . THR A 1 209 ? -15.704 -6.279 10.456 1.00 90.38 209 THR A O 1
ATOM 1642 N N . ILE A 1 210 ? -14.867 -5.669 12.449 1.00 93.75 210 ILE A N 1
ATOM 1643 C CA . ILE A 1 210 ? -16.139 -5.759 13.171 1.00 93.75 210 ILE A CA 1
ATOM 1644 C C . ILE A 1 210 ? -16.829 -4.406 13.026 1.00 93.75 210 ILE A C 1
ATOM 1646 O O . ILE A 1 210 ? -16.421 -3.421 13.641 1.00 93.75 210 ILE A O 1
ATOM 1650 N N . HIS A 1 211 ? -17.845 -4.345 12.171 1.00 91.38 211 HIS A N 1
ATOM 1651 C CA . HIS A 1 211 ? -18.657 -3.143 12.046 1.00 91.38 211 HIS A CA 1
ATOM 1652 C C . HIS A 1 211 ? -19.539 -3.004 13.290 1.00 91.38 211 HIS A C 1
ATOM 1654 O O . HIS A 1 211 ? -20.202 -3.979 13.659 1.00 91.38 211 HIS A O 1
ATOM 1660 N N . PRO A 1 212 ? -19.562 -1.828 13.944 1.00 91.94 212 PRO A N 1
ATOM 1661 C CA . PRO A 1 212 ? -20.540 -1.588 14.989 1.00 91.94 212 PRO A CA 1
ATOM 1662 C C . PRO A 1 212 ? -21.947 -1.717 14.388 1.00 91.94 212 PRO A C 1
ATOM 1664 O O . PRO A 1 212 ? -22.126 -1.453 13.190 1.00 91.94 212 PRO A O 1
ATOM 1667 N N . PRO A 1 213 ? -22.939 -2.142 15.189 1.00 90.56 213 PRO A N 1
ATOM 1668 C CA . PRO A 1 213 ? -24.318 -2.155 14.733 1.00 90.56 213 PRO A CA 1
ATOM 1669 C C . PRO A 1 213 ? -24.669 -0.758 14.225 1.00 90.56 213 PRO A C 1
ATOM 1671 O O . PRO A 1 213 ? -24.299 0.244 14.841 1.00 90.56 213 PRO A O 1
ATOM 1674 N N . LYS A 1 214 ? -25.330 -0.694 13.066 1.00 87.69 214 LYS A N 1
ATOM 1675 C CA . LYS A 1 214 ? -25.859 0.579 12.582 1.00 87.69 214 LYS A CA 1
ATOM 1676 C C . LYS A 1 214 ? -26.815 1.095 13.646 1.00 87.69 214 LYS A C 1
ATOM 1678 O O . LYS A 1 214 ? -27.639 0.328 14.140 1.00 87.69 214 LYS A O 1
ATOM 1683 N N . GLU A 1 215 ? -26.692 2.371 13.981 1.00 78.88 215 GLU A N 1
ATOM 1684 C CA . GLU A 1 215 ? -27.750 3.055 14.706 1.00 78.88 215 GLU A CA 1
ATOM 1685 C C . GLU A 1 215 ? -28.985 2.974 13.813 1.00 78.88 215 GLU A C 1
ATOM 1687 O O . GLU A 1 215 ? -29.025 3.547 12.722 1.00 78.88 215 GLU A O 1
ATOM 1692 N N . GLU A 1 216 ? -29.950 2.153 14.217 1.00 69.00 216 GLU A N 1
ATOM 1693 C CA . GLU A 1 216 ? -31.275 2.230 13.640 1.00 69.00 216 GLU A CA 1
ATOM 1694 C C . GLU A 1 216 ? -31.788 3.616 14.012 1.00 69.00 216 GLU A C 1
ATOM 1696 O O . GLU A 1 216 ? -32.076 3.900 15.178 1.00 69.00 216 GLU A O 1
ATOM 1701 N N . GLU A 1 217 ? -31.871 4.507 13.021 1.00 49.88 217 GLU A N 1
ATOM 1702 C CA . GLU A 1 217 ? -32.840 5.581 13.107 1.00 49.88 217 GLU A CA 1
ATOM 1703 C C . GLU A 1 217 ? -34.168 4.868 13.328 1.00 49.88 217 GLU A C 1
ATOM 1705 O O . GLU A 1 217 ? -34.732 4.272 12.407 1.00 49.88 217 GLU A O 1
ATOM 1710 N N . PHE A 1 218 ? -34.647 4.882 14.573 1.00 45.66 218 PHE A N 1
ATOM 1711 C CA . PHE A 1 218 ? -36.063 4.747 14.828 1.00 45.66 218 PHE A CA 1
ATOM 1712 C C . PHE A 1 218 ? -36.692 5.842 13.979 1.00 45.66 218 PHE A C 1
ATOM 1714 O O . PHE A 1 218 ? -36.774 7.003 14.390 1.00 45.66 218 PHE A O 1
ATOM 1721 N N . ILE A 1 219 ? -37.110 5.473 12.767 1.00 41.88 219 ILE A N 1
ATOM 1722 C CA . ILE A 1 219 ? -38.190 6.148 12.084 1.00 41.88 219 ILE A CA 1
ATOM 1723 C C . ILE A 1 219 ? -39.279 6.088 13.134 1.00 41.88 219 ILE A C 1
ATOM 1725 O O . ILE A 1 219 ? -39.898 5.044 13.345 1.00 41.88 219 ILE A O 1
ATOM 1729 N N . ARG A 1 220 ? -39.442 7.193 13.871 1.00 45.72 220 ARG A N 1
ATOM 1730 C CA . ARG A 1 220 ? -40.652 7.413 14.640 1.00 45.72 220 ARG A CA 1
ATOM 1731 C C . ARG A 1 220 ? -41.736 7.124 13.613 1.00 45.72 220 ARG A C 1
ATOM 1733 O O . ARG A 1 220 ? -41.705 7.799 12.575 1.00 45.72 220 ARG A O 1
ATOM 1740 N N . PRO A 1 221 ? -42.599 6.106 13.799 1.00 35.38 221 PRO A N 1
ATOM 1741 C CA . PRO A 1 221 ? -43.740 5.954 12.914 1.00 35.38 221 PRO A CA 1
ATOM 1742 C C . PRO A 1 221 ? -44.334 7.350 12.796 1.00 35.38 221 PRO A C 1
ATOM 1744 O O . PRO A 1 221 ? -44.505 8.006 13.832 1.00 35.38 221 PRO A O 1
ATOM 1747 N N . ALA A 1 222 ? -44.429 7.845 11.550 1.00 33.53 222 ALA A N 1
ATOM 1748 C CA . ALA A 1 222 ? -44.819 9.217 11.246 1.00 33.53 222 ALA A CA 1
ATOM 1749 C C . ALA A 1 222 ? -45.904 9.587 12.232 1.00 33.53 222 ALA A C 1
ATOM 1751 O O . ALA A 1 222 ? -46.872 8.831 12.291 1.00 33.53 222 ALA A O 1
ATOM 1752 N N . SER A 1 223 ? -45.649 10.618 13.050 1.00 40.44 223 SER A N 1
ATOM 1753 C CA . SER A 1 223 ? -46.484 11.026 14.175 1.00 40.44 223 SER A CA 1
ATOM 1754 C C . SER A 1 223 ? -47.931 10.719 13.840 1.00 40.44 223 SER A C 1
ATOM 1756 O O . SER A 1 223 ? -48.559 11.459 13.078 1.00 40.44 223 SER A O 1
ATOM 1758 N N . ILE A 1 224 ? -48.411 9.575 14.338 1.00 34.59 224 ILE A N 1
ATOM 1759 C CA . ILE A 1 224 ? -49.828 9.296 14.383 1.00 34.59 224 ILE A CA 1
ATOM 1760 C C . ILE A 1 224 ? -50.267 10.428 15.282 1.00 34.59 224 ILE A C 1
ATOM 1762 O O . ILE A 1 224 ? -49.925 10.452 16.466 1.00 34.59 224 ILE A O 1
ATOM 1766 N N . VAL A 1 225 ? -50.859 11.453 14.661 1.00 33.56 225 VAL A N 1
ATOM 1767 C CA . VAL A 1 225 ? -51.636 12.464 15.364 1.00 33.56 225 VAL A CA 1
ATOM 1768 C C . VAL A 1 225 ? -52.406 11.656 16.390 1.00 33.56 225 VAL A C 1
ATOM 1770 O O . VAL A 1 225 ? -53.087 10.722 15.957 1.00 33.56 225 VAL A O 1
ATOM 1773 N N . PRO A 1 226 ? -52.207 11.873 17.699 1.00 35.47 226 PRO A N 1
ATOM 1774 C CA . PRO A 1 226 ? -52.874 11.054 18.683 1.00 35.47 226 PRO A CA 1
ATOM 1775 C C . PRO A 1 226 ? -54.367 11.259 18.455 1.00 35.47 226 PRO A C 1
ATOM 1777 O O . PRO A 1 226 ?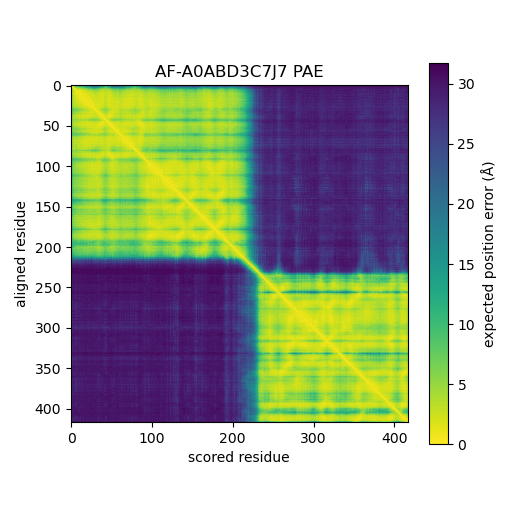 -54.932 12.279 18.834 1.00 35.47 226 PRO A O 1
ATOM 1780 N N . THR A 1 227 ? -55.000 10.305 17.770 1.00 32.66 227 THR A N 1
ATOM 1781 C CA . THR A 1 227 ? -56.393 9.982 18.015 1.00 32.66 227 THR A CA 1
ATOM 1782 C C . THR A 1 227 ? -56.447 9.780 19.507 1.00 32.66 227 THR A C 1
ATOM 1784 O O . THR A 1 227 ? -55.718 8.931 20.018 1.00 32.66 227 THR A O 1
ATOM 1787 N N . GLU A 1 228 ? -57.194 10.659 20.163 1.00 37.62 228 GLU A N 1
ATOM 1788 C CA . GLU A 1 228 ? -57.467 10.677 21.589 1.00 37.62 228 GLU A CA 1
ATOM 1789 C C . GLU A 1 228 ? -57.566 9.242 22.108 1.00 37.62 228 GLU A C 1
ATOM 1791 O O . GLU A 1 228 ? -58.556 8.543 21.908 1.00 37.62 228 GLU A O 1
ATOM 1796 N N . VAL A 1 229 ? -56.483 8.775 22.719 1.00 34.22 229 VAL A N 1
ATOM 1797 C CA . VAL A 1 229 ? -56.531 7.635 23.614 1.00 34.22 229 VAL A CA 1
ATOM 1798 C C . VAL A 1 229 ? -56.399 8.270 24.981 1.00 34.22 229 VAL A C 1
ATOM 1800 O O . VAL A 1 229 ? -55.435 8.979 25.257 1.00 34.22 229 VAL A O 1
ATOM 1803 N N . GLU A 1 230 ? -57.415 8.097 25.807 1.00 34.09 230 GLU A N 1
ATOM 1804 C CA . GLU A 1 230 ? -57.376 8.473 27.210 1.00 34.09 230 GLU A CA 1
ATOM 1805 C C . GLU A 1 230 ? -56.364 7.551 27.912 1.00 34.09 230 GLU A C 1
ATOM 1807 O O . GLU A 1 230 ? -56.640 6.377 28.159 1.00 34.09 230 GLU A O 1
ATOM 1812 N N . TRP A 1 231 ? -55.154 8.050 28.181 1.00 32.06 231 TRP A N 1
ATOM 1813 C CA . TRP A 1 231 ? -54.150 7.334 28.974 1.00 32.06 231 TRP A CA 1
ATOM 1814 C C . TRP A 1 231 ? -54.337 7.707 30.444 1.00 32.06 231 TRP A C 1
ATOM 1816 O O . TRP A 1 231 ? -53.999 8.812 30.862 1.00 32.06 231 TRP A O 1
ATOM 1826 N N . GLY A 1 232 ? -54.934 6.789 31.203 1.00 35.62 232 GLY A N 1
ATOM 1827 C CA . GLY A 1 232 ? -55.147 6.921 32.642 1.00 35.62 232 GLY A CA 1
ATOM 1828 C C . GLY A 1 232 ? -53.904 6.610 33.482 1.00 35.62 232 GLY A C 1
ATOM 1829 O O . GLY A 1 232 ? -52.975 5.941 33.032 1.00 35.62 232 GLY A O 1
ATOM 1830 N N . ASP A 1 233 ? -53.942 7.078 34.730 1.00 48.16 233 ASP A N 1
ATOM 1831 C CA . ASP A 1 233 ? -52.948 6.924 35.799 1.00 48.16 233 ASP A CA 1
ATOM 1832 C C . ASP A 1 233 ? -52.563 5.452 36.080 1.00 48.16 233 ASP A C 1
ATOM 1834 O O . ASP A 1 233 ? -53.082 4.822 37.004 1.00 48.16 233 ASP A O 1
ATOM 1838 N N . GLN A 1 234 ? -51.646 4.863 35.307 1.00 58.88 234 GLN A N 1
ATOM 1839 C CA . GLN A 1 234 ? -51.114 3.523 35.588 1.00 58.88 234 GLN A CA 1
ATOM 1840 C C . GLN A 1 234 ? -49.665 3.589 36.094 1.00 58.88 234 GLN A C 1
ATOM 1842 O O . GLN A 1 234 ? -48.804 4.256 35.523 1.00 58.88 234 GLN A O 1
ATOM 1847 N N . ALA A 1 235 ? -49.412 2.920 37.222 1.00 65.75 235 ALA A N 1
ATOM 1848 C CA . ALA A 1 235 ? -48.084 2.740 37.809 1.00 65.75 235 ALA A CA 1
ATOM 1849 C C . ALA A 1 235 ? -47.203 1.830 36.937 1.00 65.75 235 ALA A C 1
ATOM 1851 O O . ALA A 1 235 ? -47.710 0.952 36.233 1.00 65.75 235 ALA A O 1
ATOM 1852 N N . TYR A 1 236 ? -45.882 1.997 37.022 1.00 74.56 236 TYR A N 1
ATOM 1853 C CA . TYR A 1 236 ? -44.918 1.085 36.422 1.00 74.56 236 TYR A CA 1
ATOM 1854 C C . TYR A 1 236 ? -45.175 -0.352 36.909 1.00 74.56 236 TYR A C 1
ATOM 1856 O O . TYR A 1 236 ? -45.444 -0.583 38.094 1.00 74.56 236 TYR A O 1
ATOM 1864 N N . PRO A 1 237 ? -45.033 -1.362 36.030 1.00 76.38 237 PRO A N 1
ATOM 1865 C CA . PRO A 1 237 ? -45.177 -2.752 36.436 1.00 76.38 237 PRO A CA 1
ATOM 1866 C C . PRO A 1 237 ? -44.129 -3.117 37.496 1.00 76.38 237 PRO A C 1
ATOM 1868 O O . PRO A 1 237 ? -43.013 -2.583 37.517 1.00 76.38 237 PRO A O 1
ATOM 1871 N N . THR A 1 238 ? -44.470 -4.053 38.381 1.00 71.50 238 THR A N 1
ATOM 1872 C CA . THR A 1 238 ? -43.521 -4.551 39.386 1.00 71.50 238 THR A CA 1
ATOM 1873 C C . THR A 1 238 ? -42.314 -5.196 38.704 1.00 71.50 238 THR A C 1
ATOM 1875 O O . THR A 1 238 ? -42.461 -5.965 37.753 1.00 71.50 238 THR A O 1
ATOM 1878 N N . VAL A 1 239 ? -41.107 -4.875 39.180 1.00 76.44 239 VAL A N 1
ATOM 1879 C CA . VAL A 1 239 ? -39.863 -5.399 38.601 1.00 76.44 239 VAL A CA 1
ATOM 1880 C C . VAL A 1 239 ? -39.827 -6.915 38.787 1.00 76.44 239 VAL A C 1
ATOM 1882 O O . VAL A 1 239 ? -39.877 -7.402 39.917 1.00 76.44 239 VAL A O 1
ATOM 1885 N N . ALA A 1 240 ? -39.736 -7.668 37.688 1.00 73.81 240 ALA A N 1
ATOM 1886 C CA . ALA A 1 240 ? -39.809 -9.130 37.713 1.00 73.81 240 ALA A CA 1
ATOM 1887 C C . ALA A 1 240 ? -38.743 -9.756 38.629 1.00 73.81 240 ALA A C 1
ATOM 1889 O O . ALA A 1 240 ? -39.058 -10.660 39.401 1.00 73.81 240 ALA A O 1
ATOM 1890 N N . ASN A 1 241 ? -37.523 -9.211 38.626 1.00 77.44 241 ASN A N 1
ATOM 1891 C CA . ASN A 1 241 ? -36.408 -9.717 39.431 1.00 77.44 241 ASN A CA 1
ATOM 1892 C C . ASN A 1 241 ? -36.628 -9.557 40.945 1.00 77.44 241 ASN A C 1
ATOM 1894 O O . ASN A 1 241 ? -36.070 -10.326 41.728 1.00 77.44 241 ASN A O 1
ATOM 1898 N N . CYS A 1 242 ? -37.493 -8.629 41.375 1.00 80.44 242 CYS A N 1
ATOM 1899 C CA . CYS A 1 242 ? -37.887 -8.507 42.782 1.00 80.44 242 CYS A CA 1
ATOM 1900 C C . CYS A 1 242 ? -38.795 -9.653 43.261 1.00 80.44 242 CYS A C 1
ATOM 1902 O O . CYS A 1 242 ? -39.094 -9.741 44.449 1.00 80.44 242 CYS A O 1
ATOM 1904 N N . LYS A 1 243 ? -39.258 -10.534 42.361 1.00 78.38 243 LYS A N 1
ATOM 1905 C CA . LYS A 1 243 ? -39.963 -11.768 42.742 1.00 78.38 243 LYS A CA 1
ATOM 1906 C C . LYS A 1 243 ? -38.994 -12.867 43.179 1.00 78.38 243 LYS A C 1
ATOM 1908 O O . LYS A 1 243 ? -39.375 -13.719 43.973 1.00 78.38 243 LYS A O 1
ATOM 1913 N N . THR A 1 244 ? -37.771 -12.868 42.645 1.00 79.31 244 THR A N 1
ATOM 1914 C CA . THR A 1 244 ? -36.758 -13.904 42.902 1.00 79.31 244 THR A CA 1
ATOM 1915 C C . THR A 1 244 ? -35.718 -13.474 43.929 1.00 79.31 244 THR A C 1
ATOM 1917 O O . THR A 1 244 ? -35.222 -14.314 44.672 1.00 79.31 244 THR A O 1
ATOM 1920 N N . ASN A 1 245 ? -35.390 -12.182 43.984 1.00 84.56 245 ASN A N 1
ATOM 1921 C CA . ASN A 1 245 ? -34.422 -11.612 44.917 1.00 84.56 245 ASN A CA 1
ATOM 1922 C C . ASN A 1 245 ? -35.099 -10.565 45.808 1.00 84.56 245 ASN A C 1
ATOM 1924 O O . ASN A 1 245 ? -36.033 -9.887 45.384 1.00 84.56 245 ASN A O 1
ATOM 1928 N N . GLU A 1 246 ? -34.614 -10.414 47.040 1.00 89.94 246 GLU A N 1
ATOM 1929 C CA . GLU A 1 246 ? -35.161 -9.429 47.976 1.00 89.94 246 GLU A CA 1
ATOM 1930 C C . GLU A 1 246 ? -34.908 -7.993 47.490 1.00 89.94 246 GLU A C 1
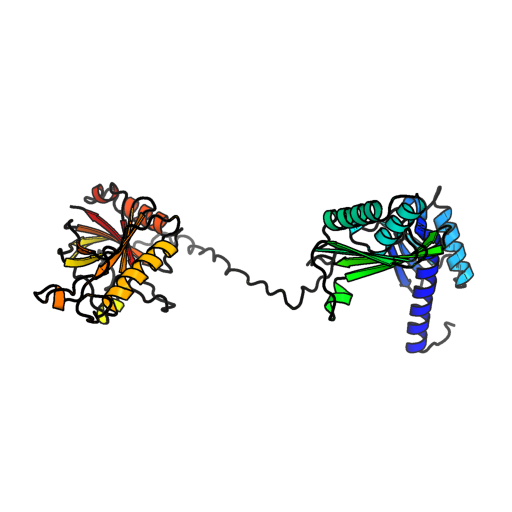ATOM 1932 O O . GLU A 1 246 ? -33.793 -7.669 47.073 1.00 89.94 246 GLU A O 1
ATOM 1937 N N . CYS A 1 247 ? -35.940 -7.145 47.590 1.00 89.81 247 CYS A N 1
ATOM 1938 C CA . CYS A 1 247 ? -35.929 -5.734 47.200 1.00 89.81 247 CYS A CA 1
ATOM 1939 C C . CYS A 1 247 ? -36.397 -4.815 48.338 1.00 89.81 247 CYS A C 1
ATOM 1941 O O . CYS A 1 247 ? -37.247 -5.218 49.138 1.00 89.81 247 CYS A O 1
ATOM 1943 N N . PRO A 1 248 ? -35.928 -3.553 48.383 1.00 90.25 248 PRO A N 1
ATOM 1944 C CA . PRO A 1 248 ? -36.445 -2.562 49.316 1.00 90.25 248 PRO A CA 1
ATOM 1945 C C . PRO A 1 248 ? -37.920 -2.255 49.020 1.00 90.25 248 PRO A C 1
ATOM 1947 O O . PRO A 1 248 ? -38.296 -1.938 47.890 1.00 90.25 248 PRO A O 1
ATOM 1950 N N . SER A 1 249 ? -38.762 -2.310 50.052 1.00 88.12 249 SER A N 1
ATOM 1951 C CA . SER A 1 249 ? -40.190 -2.001 49.935 1.00 88.12 249 SER A CA 1
ATOM 1952 C C . SER A 1 249 ? -40.438 -0.501 49.756 1.00 88.12 249 SER A C 1
ATOM 1954 O O . SER A 1 249 ? -39.877 0.309 50.500 1.00 88.12 249 SER A O 1
ATOM 1956 N N . TYR A 1 250 ? -41.355 -0.142 48.861 1.00 91.62 250 TYR A N 1
ATOM 1957 C CA . TYR A 1 250 ? -41.828 1.227 48.668 1.00 91.62 250 TYR A CA 1
ATOM 1958 C C . TYR A 1 250 ? -43.335 1.265 48.407 1.00 91.62 250 TYR A C 1
ATOM 1960 O O . TYR A 1 250 ? -43.938 0.255 48.046 1.00 91.62 250 TYR A O 1
ATOM 1968 N N . THR A 1 251 ? -43.944 2.440 48.568 1.00 90.25 251 THR A N 1
ATOM 1969 C CA . THR A 1 251 ? -45.331 2.702 48.154 1.00 90.25 251 THR A CA 1
ATOM 1970 C C . THR A 1 251 ? -45.356 3.772 47.073 1.00 90.25 251 THR A C 1
ATOM 1972 O O . THR A 1 251 ? -44.734 4.823 47.235 1.00 90.25 251 THR A O 1
ATOM 1975 N N . VAL A 1 252 ? -46.074 3.532 45.976 1.00 89.88 252 VAL A N 1
ATOM 1976 C CA . VAL A 1 252 ? -46.263 4.537 44.919 1.00 89.88 252 VAL A CA 1
ATOM 1977 C C . VAL A 1 252 ? -47.256 5.584 45.423 1.00 89.88 252 VAL A C 1
ATOM 1979 O O . VAL A 1 252 ? -48.366 5.254 45.827 1.00 89.88 252 VAL A O 1
ATOM 1982 N N . VAL A 1 253 ? -46.814 6.838 45.470 1.00 89.75 253 VAL A N 1
ATOM 1983 C CA . VAL A 1 253 ? -47.596 8.007 45.907 1.00 89.75 253 VAL A CA 1
ATOM 1984 C C . VAL A 1 253 ? -48.265 8.665 44.705 1.00 89.75 253 VAL A C 1
ATOM 1986 O O . VAL A 1 253 ? -49.401 9.114 44.801 1.00 89.75 253 VAL A O 1
ATOM 1989 N N . HIS A 1 254 ? -47.554 8.725 43.582 1.00 87.56 254 HIS A N 1
ATOM 1990 C CA . HIS A 1 254 ? -48.040 9.291 42.333 1.00 87.56 254 HIS A CA 1
ATOM 1991 C C . HIS A 1 254 ? -47.354 8.585 41.163 1.00 87.56 254 HIS A C 1
ATOM 1993 O O . HIS A 1 254 ? -46.172 8.258 41.259 1.00 87.56 254 HIS A O 1
ATOM 1999 N N . SER A 1 255 ? -48.081 8.359 40.075 1.00 85.56 255 SER A N 1
ATOM 2000 C CA . SER A 1 255 ? -47.531 7.868 38.813 1.00 85.56 255 SER A CA 1
ATOM 2001 C C . SER A 1 255 ? -48.067 8.742 37.697 1.00 85.56 255 SER A C 1
ATOM 2003 O O . SER A 1 255 ? -49.267 8.998 37.654 1.00 85.56 255 SER A O 1
ATOM 2005 N N . GLN A 1 256 ? -47.188 9.194 36.814 1.00 79.00 256 GLN A N 1
ATOM 2006 C CA . GLN A 1 256 ? -47.554 9.966 35.637 1.00 79.00 256 GLN A CA 1
ATOM 2007 C C . GLN A 1 256 ? -46.572 9.613 34.529 1.00 79.00 256 GLN A C 1
ATOM 2009 O O . GLN A 1 256 ? -45.389 9.841 34.740 1.00 79.00 256 GLN A O 1
ATOM 2014 N N . ASN A 1 257 ? -47.070 9.092 33.395 1.00 66.19 257 ASN A N 1
ATOM 2015 C CA . ASN A 1 257 ? -46.430 8.665 32.127 1.00 66.19 257 ASN A CA 1
ATOM 2016 C C . ASN A 1 257 ? -44.911 8.375 32.088 1.00 66.19 257 ASN A C 1
ATOM 2018 O O . ASN A 1 257 ? -44.496 7.361 31.541 1.00 66.19 257 ASN A O 1
ATOM 2022 N N . GLU A 1 258 ? -44.080 9.269 32.609 1.00 79.12 258 GLU A N 1
ATOM 2023 C CA . GLU A 1 258 ? -42.627 9.298 32.511 1.00 79.12 258 GLU A CA 1
ATOM 2024 C C . GLU A 1 258 ? -41.877 9.236 33.859 1.00 79.12 258 GLU A C 1
ATOM 2026 O O . GLU A 1 258 ? -40.649 9.096 33.872 1.00 79.12 258 GLU A O 1
ATOM 2031 N N . PHE A 1 259 ? -42.570 9.320 35.001 1.00 89.69 259 PHE A N 1
ATOM 2032 C CA . PHE A 1 259 ? -41.978 9.176 36.333 1.00 89.69 259 PHE A CA 1
ATOM 2033 C C . PHE A 1 259 ? -42.989 8.692 37.386 1.00 89.69 259 PHE A C 1
ATOM 2035 O O . PHE A 1 259 ? -44.202 8.837 37.261 1.00 89.69 259 PHE A O 1
ATOM 2042 N N . GLU A 1 260 ? -42.461 8.157 38.482 1.00 92.25 260 GLU A N 1
ATOM 2043 C CA . GLU A 1 260 ? -43.212 7.838 39.690 1.00 92.25 260 GLU A CA 1
ATOM 2044 C C . GLU A 1 260 ? -42.661 8.607 40.882 1.00 92.25 260 GLU A C 1
ATOM 2046 O O . GLU A 1 260 ? -41.451 8.771 41.039 1.00 92.25 260 GLU A O 1
ATOM 2051 N N . ILE A 1 261 ? -43.548 9.011 41.781 1.00 92.94 261 ILE A N 1
ATOM 2052 C CA . ILE A 1 261 ? -43.180 9.415 43.130 1.00 92.94 261 ILE A CA 1
ATOM 2053 C C . ILE A 1 261 ? -43.425 8.234 44.048 1.00 92.94 261 ILE A C 1
ATOM 2055 O O . ILE A 1 261 ? -44.551 7.758 44.191 1.00 92.94 261 ILE A O 1
ATOM 2059 N N . ARG A 1 262 ? -42.367 7.773 44.703 1.00 94.38 262 ARG A N 1
ATOM 2060 C CA . ARG A 1 262 ? -42.403 6.657 45.646 1.00 94.38 262 ARG A CA 1
ATOM 2061 C C . ARG A 1 262 ? -42.065 7.148 47.043 1.00 94.38 262 ARG A C 1
ATOM 2063 O O . ARG A 1 262 ? -41.249 8.051 47.207 1.00 94.38 262 ARG A O 1
ATOM 2070 N N . SER A 1 263 ? -42.668 6.543 48.060 1.00 92.25 263 SER A N 1
ATOM 2071 C CA . SER A 1 263 ? -42.240 6.703 49.447 1.00 92.25 263 SER A CA 1
ATOM 2072 C C . SER A 1 263 ? -41.463 5.473 49.888 1.00 92.25 263 SER A C 1
ATOM 2074 O O . SER A 1 263 ? -41.938 4.344 49.748 1.00 92.25 263 SER A O 1
ATOM 2076 N N . TYR A 1 264 ? -40.268 5.708 50.420 1.00 92.00 264 TYR A N 1
ATOM 2077 C CA . TYR A 1 264 ? -39.385 4.673 50.940 1.00 92.00 264 TYR A CA 1
ATOM 2078 C C . TYR A 1 264 ? -39.305 4.787 52.460 1.00 92.00 264 TYR A C 1
ATOM 2080 O O . TYR A 1 264 ? -39.293 5.883 53.021 1.00 92.00 264 TYR A O 1
ATOM 2088 N N . LYS A 1 265 ? -39.238 3.637 53.132 1.00 91.00 265 LYS A N 1
ATOM 2089 C CA . LYS A 1 265 ? -38.853 3.582 54.543 1.00 91.00 265 LYS A CA 1
ATOM 2090 C C . LYS A 1 265 ? -37.333 3.530 54.635 1.00 91.00 265 LYS A C 1
ATOM 2092 O O . LYS A 1 265 ? -36.684 2.941 53.773 1.00 91.00 265 LYS A O 1
ATOM 2097 N N . GLU A 1 266 ? -36.786 4.114 55.693 1.00 92.56 266 GLU A N 1
ATOM 2098 C CA . GLU A 1 266 ? -35.373 3.950 56.017 1.00 92.56 266 GLU A CA 1
ATOM 2099 C C . GLU A 1 266 ? -35.070 2.456 56.224 1.00 92.56 266 GLU A C 1
ATOM 2101 O O . GLU A 1 266 ? -35.781 1.767 56.959 1.00 92.56 266 GLU A O 1
ATOM 2106 N N . ALA A 1 267 ? -34.023 1.958 55.569 1.00 93.31 267 ALA A N 1
ATOM 2107 C CA . ALA A 1 267 ? -33.568 0.579 55.697 1.00 93.31 267 ALA A CA 1
ATOM 2108 C C . ALA A 1 267 ? -32.046 0.524 55.865 1.00 93.31 267 ALA A C 1
ATOM 2110 O O . ALA A 1 267 ? -31.344 1.490 55.567 1.00 93.31 267 ALA A O 1
ATOM 2111 N N . ALA A 1 268 ? -31.529 -0.605 56.345 1.00 94.44 268 ALA A N 1
ATOM 2112 C CA . ALA A 1 268 ? -30.100 -0.872 56.444 1.00 94.44 268 ALA A CA 1
ATOM 2113 C C . ALA A 1 268 ? -29.512 -1.261 55.077 1.00 94.44 268 ALA A C 1
ATOM 2115 O O . ALA A 1 268 ? -30.050 -2.115 54.370 1.00 94.44 268 ALA A O 1
ATOM 2116 N N . TRP A 1 269 ? -28.390 -0.640 54.734 1.00 96.12 269 TRP A N 1
ATOM 2117 C CA . TRP A 1 269 ? -27.594 -0.874 53.532 1.00 96.12 269 TRP A CA 1
ATOM 2118 C C . TRP A 1 269 ? -26.115 -0.951 53.921 1.00 96.12 269 TRP A C 1
ATOM 2120 O O . TRP A 1 269 ? -25.717 -0.520 55.006 1.00 96.12 269 TRP A O 1
ATOM 2130 N N . VAL A 1 270 ? -25.278 -1.448 53.016 1.00 96.69 270 VAL A N 1
ATOM 2131 C CA . VAL A 1 270 ? -23.819 -1.289 53.108 1.00 96.69 270 VAL A CA 1
ATOM 2132 C C . VAL A 1 270 ? -23.324 -0.437 51.955 1.00 96.69 270 VAL A C 1
ATOM 2134 O O . VAL A 1 270 ? -23.768 -0.626 50.826 1.00 96.69 270 VAL A O 1
ATOM 2137 N N . SER A 1 271 ? -22.430 0.508 52.236 1.00 97.50 271 SER A N 1
ATOM 2138 C CA . SER A 1 271 ? -21.842 1.419 51.254 1.00 97.50 271 SER A CA 1
ATOM 2139 C C . SER A 1 271 ? -20.351 1.165 51.080 1.00 97.50 271 SER A C 1
ATOM 2141 O O . SER A 1 271 ? -19.648 0.938 52.067 1.00 97.50 271 SER A O 1
ATOM 2143 N N . GLY A 1 272 ? -19.875 1.244 49.839 1.00 97.00 272 GLY A N 1
ATOM 2144 C CA . GLY A 1 272 ? -18.448 1.276 49.520 1.00 97.00 272 GLY A CA 1
ATOM 2145 C C . GLY A 1 272 ? -17.831 2.668 49.733 1.00 97.00 272 GLY A C 1
ATOM 2146 O O . GLY A 1 272 ? -18.523 3.595 50.174 1.00 97.00 272 GLY A O 1
ATOM 2147 N N . PRO A 1 273 ? -16.549 2.855 49.381 1.00 96.81 273 PRO A N 1
ATOM 2148 C CA . PRO A 1 273 ? -15.896 4.151 49.473 1.00 96.81 273 PRO A CA 1
ATOM 2149 C C . PRO A 1 273 ? -16.406 5.109 48.386 1.00 96.81 273 PRO A C 1
ATOM 2151 O O . PRO A 1 273 ? -17.048 4.718 47.407 1.00 96.81 273 PRO A O 1
ATOM 2154 N N . LYS A 1 274 ? -16.082 6.395 48.545 1.00 97.31 274 LYS A N 1
ATOM 2155 C CA . LYS A 1 274 ? -16.289 7.406 47.504 1.00 97.31 274 LYS A CA 1
ATOM 2156 C C . LYS A 1 274 ? -15.198 7.272 46.447 1.00 97.31 274 LYS A C 1
ATOM 2158 O O . LYS A 1 274 ? -14.036 7.530 46.745 1.00 97.31 274 LYS A O 1
ATOM 2163 N N . ILE A 1 275 ? -15.579 6.918 45.224 1.00 97.06 275 ILE A N 1
ATOM 2164 C CA . ILE A 1 275 ? -14.644 6.659 44.125 1.00 97.06 275 ILE A CA 1
ATOM 2165 C C . ILE A 1 275 ? -14.706 7.823 43.124 1.00 97.06 275 ILE A C 1
ATOM 2167 O O . ILE A 1 275 ? -15.718 7.967 42.428 1.00 97.06 275 ILE A O 1
ATOM 2171 N N . PRO A 1 276 ? -13.672 8.681 43.039 1.00 96.50 276 PRO A N 1
ATOM 2172 C CA . PRO A 1 276 ? -13.580 9.704 42.002 1.00 96.50 276 PRO A CA 1
ATOM 2173 C C . PRO A 1 276 ? -13.189 9.070 40.658 1.00 96.50 276 PRO A C 1
ATOM 2175 O O . PRO A 1 276 ? -12.157 8.415 40.547 1.00 96.50 276 PRO A O 1
ATOM 2178 N N . SER A 1 277 ? -13.997 9.271 39.616 1.00 94.56 277 SER A N 1
ATOM 2179 C CA . SER A 1 277 ? -13.773 8.681 38.290 1.00 94.56 277 SER A CA 1
ATOM 2180 C C . SER A 1 277 ? -14.431 9.501 37.176 1.00 94.56 277 SER A C 1
ATOM 2182 O O . SER A 1 277 ? -15.427 10.188 37.380 1.00 94.56 277 SER A O 1
ATOM 2184 N N . ASN A 1 278 ? -13.908 9.395 35.954 1.00 92.69 278 ASN A N 1
ATOM 2185 C CA . ASN A 1 278 ? -14.575 9.933 34.761 1.00 92.69 278 ASN A CA 1
ATOM 2186 C C . ASN A 1 278 ? -15.570 8.946 34.124 1.00 92.69 278 ASN A C 1
ATOM 2188 O O . ASN A 1 278 ? -16.259 9.335 33.191 1.00 92.69 278 ASN A O 1
ATOM 2192 N N . SER A 1 279 ? -15.645 7.704 34.613 1.00 93.38 279 SER A N 1
ATOM 2193 C CA . SER A 1 279 ? -16.572 6.675 34.128 1.00 93.38 279 SER A CA 1
ATOM 2194 C C . SER A 1 279 ? -17.325 6.034 35.292 1.00 93.38 279 SER A C 1
ATOM 2196 O O . SER A 1 279 ? -16.711 5.468 36.208 1.00 93.38 279 SER A O 1
ATOM 2198 N N . TYR A 1 280 ? -18.652 6.103 35.216 1.00 93.38 280 TYR A N 1
ATOM 2199 C CA . TYR A 1 280 ? -19.609 5.375 36.036 1.00 93.38 280 TYR A CA 1
ATOM 2200 C C . TYR A 1 280 ? -19.328 3.881 35.984 1.00 93.38 280 TYR A C 1
ATOM 2202 O O . TYR A 1 280 ? -19.242 3.251 37.031 1.00 93.38 280 TYR A O 1
ATOM 2210 N N . LYS A 1 281 ? -19.129 3.308 34.788 1.00 91.94 281 LYS A N 1
ATOM 2211 C CA . LYS A 1 281 ? -18.937 1.858 34.632 1.00 91.94 281 LYS A CA 1
ATOM 2212 C C . LYS A 1 281 ? -17.727 1.365 35.423 1.00 91.94 281 LYS A C 1
ATOM 2214 O O . LYS A 1 281 ? -17.819 0.364 36.130 1.00 91.94 281 LYS A O 1
ATOM 2219 N N . THR A 1 282 ? -16.605 2.076 35.334 1.00 93.56 282 THR A N 1
ATOM 2220 C CA . THR A 1 282 ? -15.389 1.722 36.078 1.00 93.56 282 THR A CA 1
ATOM 2221 C C . THR A 1 282 ? -15.604 1.844 37.586 1.00 93.56 282 THR A C 1
ATOM 2223 O O . THR A 1 282 ? -15.325 0.895 38.316 1.00 93.56 282 THR A O 1
ATOM 2226 N N . ALA A 1 283 ? -16.155 2.969 38.051 1.00 95.38 283 ALA A N 1
ATOM 2227 C CA . ALA A 1 283 ? -16.331 3.221 39.482 1.00 95.38 283 ALA A CA 1
ATOM 2228 C C . ALA A 1 283 ? -17.405 2.331 40.127 1.00 95.38 283 ALA A C 1
ATOM 2230 O O . ALA A 1 283 ? -17.242 1.878 41.258 1.00 95.38 283 ALA A O 1
ATOM 2231 N N . SER A 1 284 ? -18.488 2.051 39.401 1.00 94.19 284 SER A N 1
ATOM 2232 C CA . SER A 1 284 ? -19.545 1.132 39.821 1.00 94.19 284 SER A CA 1
ATOM 2233 C C . SER A 1 284 ? -19.007 -0.291 39.958 1.00 94.19 284 SER A C 1
ATOM 2235 O O . SER A 1 284 ? -19.251 -0.922 40.981 1.00 94.19 284 SER A O 1
ATOM 2237 N N . ASN A 1 285 ? -18.215 -0.775 38.994 1.00 94.38 285 ASN A N 1
ATOM 2238 C CA . ASN A 1 285 ? -17.598 -2.101 39.080 1.00 94.38 285 ASN A CA 1
ATOM 2239 C C . ASN A 1 285 ? -16.620 -2.211 40.257 1.00 94.38 285 ASN A C 1
ATOM 2241 O O . ASN A 1 285 ? -16.620 -3.216 40.964 1.00 94.38 285 ASN A O 1
ATOM 2245 N N . GLU A 1 286 ? -15.801 -1.185 40.487 1.00 96.56 286 GLU A N 1
ATOM 2246 C CA . GLU A 1 286 ? -14.865 -1.153 41.613 1.00 96.56 286 GLU A CA 1
ATOM 2247 C C . GLU A 1 286 ? -15.605 -1.179 42.961 1.00 96.56 286 GLU A C 1
ATOM 2249 O O . GLU A 1 286 ? -15.343 -2.046 43.797 1.00 96.56 286 GLU A O 1
ATOM 2254 N N . GLY A 1 287 ? -16.599 -0.302 43.143 1.00 96.12 287 GLY A N 1
ATOM 2255 C CA . GLY A 1 287 ? -17.431 -0.281 44.349 1.00 96.12 287 GLY A CA 1
ATOM 2256 C C . GLY A 1 287 ? -18.220 -1.578 44.553 1.00 96.12 287 GLY A C 1
ATOM 2257 O O . GLY A 1 287 ? -18.314 -2.075 45.678 1.00 96.12 287 GLY A O 1
ATOM 2258 N N . PHE A 1 288 ? -18.727 -2.168 43.467 1.00 95.88 288 PHE A N 1
ATOM 2259 C CA . PHE A 1 288 ? -19.402 -3.462 43.490 1.00 95.88 288 PHE A CA 1
ATOM 2260 C C . PHE A 1 288 ? -18.472 -4.565 43.994 1.00 95.88 288 PHE A C 1
ATOM 2262 O O . PHE A 1 288 ? -18.869 -5.315 44.877 1.00 95.88 288 PHE A O 1
ATOM 2269 N N . LEU A 1 289 ? -17.238 -4.670 43.487 1.00 96.25 289 LEU A N 1
ATOM 2270 C CA . LEU A 1 289 ? -16.297 -5.722 43.896 1.00 96.25 289 LEU A CA 1
ATOM 2271 C C . LEU A 1 289 ? -15.917 -5.629 45.380 1.00 96.25 289 LEU A C 1
ATOM 2273 O O . LEU A 1 289 ? -15.793 -6.663 46.043 1.00 96.25 289 LEU A O 1
ATOM 2277 N N . ILE A 1 290 ? -15.784 -4.411 45.916 1.00 96.31 290 ILE A N 1
ATOM 2278 C CA . ILE A 1 290 ? -15.520 -4.179 47.345 1.00 96.31 290 ILE A CA 1
ATOM 2279 C C . ILE A 1 290 ? -16.675 -4.731 48.192 1.00 96.31 290 ILE A C 1
ATOM 2281 O O . ILE A 1 290 ? -16.457 -5.544 49.095 1.00 96.31 290 ILE A O 1
ATOM 2285 N N . LEU A 1 291 ? -17.914 -4.346 47.872 1.00 96.50 291 LEU A N 1
ATOM 2286 C CA . LEU A 1 291 ? -19.094 -4.822 48.597 1.00 96.50 291 LEU A CA 1
ATOM 2287 C C . LEU A 1 291 ? -19.369 -6.312 48.365 1.00 96.50 291 LEU A C 1
ATOM 2289 O O . LEU A 1 291 ? -19.786 -7.015 49.286 1.00 96.50 291 LEU A O 1
ATOM 2293 N N . PHE A 1 292 ? -19.081 -6.815 47.165 1.00 95.50 292 PHE A N 1
ATOM 2294 C CA . PHE A 1 292 ? -19.203 -8.225 46.820 1.00 95.50 292 PHE A CA 1
ATOM 2295 C C . PHE A 1 292 ? -18.268 -9.087 47.672 1.00 95.50 292 PHE A C 1
ATOM 2297 O O . PHE A 1 292 ? -18.692 -10.104 48.215 1.00 95.50 292 PHE A O 1
ATOM 2304 N N . SER A 1 293 ? -17.017 -8.654 47.862 1.00 96.06 293 SER A N 1
ATOM 2305 C CA . SER A 1 293 ? -16.062 -9.320 48.757 1.00 96.06 293 SER A CA 1
ATOM 2306 C C . SER A 1 293 ? -16.604 -9.424 50.188 1.00 96.06 293 SER A C 1
ATOM 2308 O O . SER A 1 293 ? -16.585 -10.503 50.787 1.00 96.06 293 SER A O 1
ATOM 2310 N N . TYR A 1 294 ? -17.176 -8.334 50.710 1.00 95.94 294 TYR A N 1
ATOM 2311 C CA . TYR A 1 294 ? -17.783 -8.301 52.041 1.00 95.94 294 TYR A CA 1
ATOM 2312 C C . TYR A 1 294 ? -18.929 -9.317 52.194 1.00 95.94 294 TYR A C 1
ATOM 2314 O O . TYR A 1 294 ? -18.909 -10.121 53.131 1.00 95.94 294 TYR A O 1
ATOM 2322 N N . ILE A 1 295 ? -19.891 -9.351 51.263 1.00 94.69 295 ILE A N 1
ATOM 2323 C CA . ILE A 1 295 ? -21.018 -10.300 51.342 1.00 94.69 295 ILE A CA 1
ATOM 2324 C C . ILE A 1 295 ? -20.600 -11.753 51.065 1.00 94.69 295 ILE A C 1
ATOM 2326 O O . ILE A 1 295 ? -21.278 -12.675 51.513 1.00 94.69 295 ILE A O 1
ATOM 2330 N N . GLN A 1 296 ? -19.471 -11.989 50.387 1.00 96.44 296 GLN A N 1
ATOM 2331 C CA . GLN A 1 296 ? -18.915 -13.333 50.168 1.00 96.44 296 GLN A CA 1
ATOM 2332 C C . GLN A 1 296 ? -18.173 -13.906 51.388 1.00 96.44 296 GLN A C 1
ATOM 2334 O O . GLN A 1 296 ? -17.652 -15.022 51.317 1.00 96.44 296 GLN A O 1
ATOM 2339 N N . GLY A 1 297 ? -18.171 -13.194 52.519 1.00 93.69 297 GLY A N 1
ATOM 2340 C CA . GLY A 1 297 ? -17.594 -13.658 53.780 1.00 93.69 297 GLY A CA 1
ATOM 2341 C C . GLY A 1 297 ? -16.311 -12.941 54.186 1.00 93.69 297 GLY A C 1
ATOM 2342 O O . GLY A 1 297 ? -15.690 -13.346 55.164 1.00 93.69 297 GLY A O 1
ATOM 2343 N N . ASN A 1 298 ? -15.902 -11.873 53.494 1.00 95.00 298 ASN A N 1
ATOM 2344 C CA . ASN A 1 298 ? -14.799 -11.019 53.946 1.00 95.00 298 ASN A CA 1
ATOM 2345 C C . ASN A 1 298 ? -15.281 -9.983 54.984 1.00 95.00 298 ASN A C 1
ATOM 2347 O O . ASN A 1 298 ? -15.188 -8.770 54.800 1.00 95.00 298 ASN A O 1
ATOM 2351 N N . ASN A 1 299 ? -15.853 -10.494 56.069 1.00 95.56 299 ASN A N 1
ATOM 2352 C CA . ASN A 1 299 ? -16.318 -9.768 57.249 1.00 95.56 299 ASN A CA 1
ATOM 2353 C C . ASN A 1 299 ? -15.795 -10.479 58.505 1.00 95.56 299 ASN A C 1
ATOM 2355 O O . ASN A 1 299 ? -15.307 -11.611 58.410 1.00 95.56 299 ASN A O 1
ATOM 2359 N N . LYS A 1 300 ? -15.833 -9.818 59.668 1.00 94.94 300 LYS A N 1
ATOM 2360 C CA . LYS A 1 300 ? -15.182 -10.326 60.890 1.00 94.94 300 LYS A CA 1
ATOM 2361 C C . LYS A 1 300 ? -15.683 -11.719 61.283 1.00 94.94 300 LYS A C 1
ATOM 2363 O O . LYS A 1 300 ? -14.909 -12.539 61.769 1.00 94.94 300 LYS A O 1
ATOM 2368 N N . GLU A 1 301 ? -16.948 -12.000 61.007 1.00 95.06 301 GLU A N 1
ATOM 2369 C CA . GLU A 1 301 ? -17.652 -13.233 61.346 1.00 95.06 301 GLU A CA 1
ATOM 2370 C C . GLU A 1 301 ? -17.533 -14.321 60.262 1.00 95.06 301 GLU A C 1
ATOM 2372 O O . GLU A 1 301 ? -17.976 -15.448 60.474 1.00 95.06 301 GLU A O 1
ATOM 2377 N N . ARG A 1 302 ? -16.924 -14.016 59.106 1.00 94.38 302 ARG A N 1
ATOM 2378 C CA . ARG A 1 302 ? -16.793 -14.906 57.934 1.00 94.38 302 ARG A CA 1
ATOM 2379 C C . ARG A 1 302 ? -18.121 -15.455 57.402 1.00 94.38 302 ARG A C 1
ATOM 2381 O O . ARG A 1 302 ? -18.182 -16.552 56.843 1.00 94.38 302 ARG A O 1
ATOM 2388 N N . VAL A 1 303 ? -19.196 -14.687 57.560 1.00 93.50 303 VAL A N 1
ATOM 2389 C CA . VAL A 1 303 ? -20.553 -15.089 57.179 1.00 93.50 303 VAL A CA 1
ATOM 2390 C C . VAL A 1 303 ? -20.862 -14.633 55.760 1.00 93.50 303 VAL A C 1
ATOM 2392 O O . VAL A 1 303 ? -20.670 -13.469 55.413 1.00 93.50 303 VAL A O 1
ATOM 2395 N N . LYS A 1 304 ? -21.408 -15.536 54.942 1.00 95.19 304 LYS A N 1
ATOM 2396 C CA . LYS A 1 304 ? -21.949 -15.178 53.628 1.00 95.19 304 LYS A CA 1
ATOM 2397 C C . LYS A 1 304 ? -23.332 -14.543 53.764 1.00 95.19 304 LYS A C 1
ATOM 2399 O O . LYS A 1 304 ? -24.209 -15.075 54.447 1.00 95.19 304 LYS A O 1
ATOM 2404 N N . ILE A 1 305 ? -23.523 -13.414 53.093 1.00 93.88 305 ILE A N 1
ATOM 2405 C CA . ILE A 1 305 ? -24.776 -12.662 53.035 1.00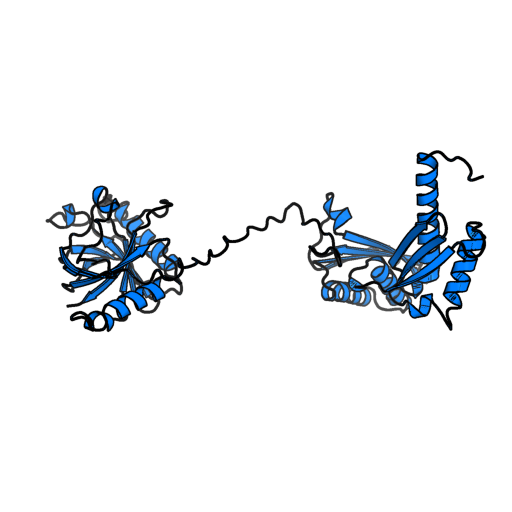 93.88 305 ILE A CA 1
ATOM 2406 C C . ILE A 1 305 ? -25.373 -12.867 51.641 1.00 93.88 305 ILE A C 1
ATOM 2408 O O . ILE A 1 305 ? -24.669 -12.749 50.638 1.00 93.88 305 ILE A O 1
ATOM 2412 N N . ASN A 1 306 ? -26.665 -13.193 51.574 1.00 91.44 306 ASN A N 1
ATOM 2413 C CA . ASN A 1 306 ? -27.350 -13.355 50.293 1.00 91.44 306 ASN A CA 1
ATOM 2414 C C . ASN A 1 306 ? -27.369 -12.021 49.541 1.00 91.44 306 ASN A C 1
ATOM 2416 O O . ASN A 1 306 ? -27.653 -10.980 50.135 1.00 91.44 306 ASN A O 1
ATOM 2420 N N . MET A 1 307 ? -27.080 -12.073 48.242 1.00 89.50 307 MET A N 1
ATOM 2421 C CA . MET A 1 307 ? -27.190 -10.910 47.371 1.00 89.50 307 MET A CA 1
ATOM 2422 C C . MET A 1 307 ? -28.656 -10.480 47.258 1.00 89.50 307 MET A C 1
ATOM 2424 O O . MET A 1 307 ? -29.552 -11.319 47.175 1.00 89.50 307 MET A O 1
ATOM 2428 N N . THR A 1 308 ? -28.879 -9.174 47.236 1.00 91.69 308 THR A N 1
ATOM 2429 C CA . THR A 1 308 ? -30.180 -8.537 47.023 1.00 91.69 308 THR A CA 1
ATOM 2430 C C . THR A 1 308 ? -30.088 -7.606 45.817 1.00 91.69 308 THR A C 1
ATOM 2432 O O . THR A 1 308 ? -29.012 -7.402 45.251 1.00 91.69 308 THR A O 1
ATOM 2435 N N . ILE A 1 309 ? -31.215 -7.030 45.424 1.00 91.25 309 ILE A N 1
ATOM 2436 C CA . ILE A 1 309 ? -31.291 -6.045 44.346 1.00 91.25 309 ILE A CA 1
ATOM 2437 C C . ILE A 1 309 ? -32.238 -4.910 44.769 1.00 91.25 309 ILE A C 1
ATOM 2439 O O . ILE A 1 309 ? -33.049 -5.091 45.673 1.00 91.25 309 ILE A O 1
ATOM 2443 N N . PRO A 1 310 ? -32.186 -3.732 44.137 1.00 93.69 310 PRO A N 1
ATOM 2444 C CA . PRO A 1 310 ? -31.200 -3.299 43.151 1.00 93.69 310 PRO A CA 1
ATOM 2445 C C . PRO A 1 310 ? -29.839 -2.967 43.773 1.00 93.69 310 PRO A C 1
ATOM 2447 O O . PRO A 1 310 ? -29.725 -2.680 44.966 1.00 93.69 310 PRO A O 1
ATOM 2450 N N . VAL A 1 311 ? -28.808 -2.933 42.929 1.00 94.50 311 VAL A N 1
ATOM 2451 C CA . VAL A 1 311 ? -27.539 -2.278 43.267 1.00 94.50 311 VAL A CA 1
ATOM 2452 C C . VAL A 1 311 ? -27.709 -0.781 43.050 1.00 94.50 311 VAL A C 1
ATOM 2454 O O . VAL A 1 311 ? -28.031 -0.345 41.944 1.00 94.50 311 VAL A O 1
ATOM 2457 N N . PHE A 1 312 ? -27.494 0.005 44.102 1.00 96.44 312 PHE A N 1
ATOM 2458 C CA . PHE A 1 312 ? -27.554 1.462 44.042 1.00 96.44 312 PHE A CA 1
ATOM 2459 C C . PHE A 1 312 ? -26.167 2.046 43.810 1.00 96.44 312 PHE A C 1
ATOM 2461 O O . PHE A 1 312 ? -25.201 1.650 44.455 1.00 96.44 312 PHE A O 1
ATOM 2468 N N . VAL A 1 313 ? -26.077 3.038 42.932 1.00 97.19 313 VAL A N 1
ATOM 2469 C CA . VAL A 1 313 ? -24.873 3.847 42.744 1.00 97.19 313 VAL A CA 1
ATOM 2470 C C . VAL A 1 313 ? -25.265 5.316 42.791 1.00 97.19 313 VAL A C 1
ATOM 2472 O O . VAL A 1 313 ? -25.929 5.813 41.884 1.00 97.19 313 VAL A O 1
ATOM 2475 N N . GLU A 1 314 ? -24.864 6.012 43.851 1.00 96.75 314 GLU A N 1
ATOM 2476 C CA . GLU A 1 314 ? -25.007 7.464 43.942 1.00 96.75 314 GLU A CA 1
ATOM 2477 C C . GLU A 1 314 ? -23.973 8.134 43.041 1.00 96.75 314 GLU A C 1
ATOM 2479 O O . GLU A 1 314 ? -22.784 7.810 43.092 1.00 96.75 314 GLU A O 1
ATOM 2484 N N . VAL A 1 315 ? -24.436 9.085 42.234 1.00 95.75 315 VAL A N 1
ATOM 2485 C CA . VAL A 1 315 ? -23.624 9.907 41.344 1.00 95.75 315 VAL A CA 1
ATOM 2486 C C . VAL A 1 315 ? -23.635 11.337 41.871 1.00 95.75 315 VAL A C 1
ATOM 2488 O O . VAL A 1 315 ? -24.667 12.012 41.871 1.00 95.75 315 VAL A O 1
ATOM 2491 N N . LYS A 1 316 ? -22.468 11.821 42.304 1.00 93.19 316 LYS A N 1
ATOM 2492 C CA . LYS A 1 316 ? -22.270 13.198 42.764 1.00 93.19 316 LYS A CA 1
ATOM 2493 C C . LYS A 1 316 ? -20.999 13.774 42.157 1.00 93.19 316 LYS A C 1
ATOM 2495 O O . LYS A 1 316 ? -19.907 13.510 42.646 1.00 93.19 316 LYS A O 1
ATOM 2500 N N . TYR A 1 317 ? -21.137 14.568 41.094 1.00 86.62 317 TYR A N 1
ATOM 2501 C CA . TYR A 1 317 ? -20.030 15.293 40.450 1.00 86.62 317 TYR A CA 1
ATOM 2502 C C . TYR A 1 317 ? -18.762 14.430 40.256 1.00 86.62 317 TYR A C 1
ATOM 2504 O O . TYR A 1 317 ? -17.740 14.636 40.910 1.00 86.62 317 TYR A O 1
ATOM 2512 N N . LYS A 1 318 ? -18.842 13.416 39.378 1.00 89.88 318 LYS A N 1
ATOM 2513 C CA . LYS A 1 318 ? -17.749 12.456 39.089 1.00 89.88 318 LYS A CA 1
ATOM 2514 C C . LYS A 1 318 ? -17.252 11.636 40.290 1.00 89.88 318 LYS A C 1
ATOM 2516 O O . LYS A 1 318 ? -16.241 10.949 40.195 1.00 89.88 318 LYS A O 1
ATOM 2521 N N . THR A 1 319 ? -17.954 11.694 41.413 1.00 96.06 319 THR A N 1
ATOM 2522 C CA . THR A 1 319 ? -17.731 10.825 42.566 1.00 96.06 319 THR A CA 1
ATOM 2523 C C . THR A 1 319 ? -18.883 9.841 42.649 1.00 96.06 319 THR A C 1
ATOM 2525 O O . THR A 1 319 ? -20.045 10.249 42.592 1.00 96.06 319 THR A O 1
ATOM 2528 N N . TYR A 1 320 ? -18.554 8.560 42.780 1.00 97.38 320 TYR A N 1
ATOM 2529 C CA . TYR A 1 320 ? -19.524 7.473 42.810 1.00 97.38 320 TYR A CA 1
ATOM 2530 C C . TYR A 1 320 ? -19.474 6.752 44.150 1.00 97.38 320 TYR A C 1
ATOM 2532 O O . TYR A 1 320 ? -18.406 6.594 44.744 1.00 97.38 320 TYR A O 1
ATOM 2540 N N . THR A 1 321 ? -20.622 6.312 44.652 1.00 97.81 321 THR A N 1
ATOM 2541 C CA . THR A 1 321 ? -20.699 5.480 45.861 1.00 97.81 321 THR A CA 1
ATOM 2542 C C . THR A 1 321 ? -21.696 4.363 45.623 1.00 97.81 321 THR A C 1
ATOM 2544 O O . THR A 1 321 ? -22.847 4.623 45.288 1.00 97.81 321 THR A O 1
ATOM 2547 N N . THR A 1 322 ? -21.239 3.119 45.749 1.00 97.75 322 THR A N 1
ATOM 2548 C CA . THR A 1 322 ? -22.078 1.931 45.542 1.00 97.75 322 THR A CA 1
ATOM 2549 C C . THR A 1 322 ? -22.697 1.502 46.867 1.00 97.75 322 THR A C 1
ATOM 2551 O O . THR A 1 322 ? -22.024 1.559 47.897 1.00 97.75 322 THR A O 1
ATOM 2554 N N . PHE A 1 323 ? -23.951 1.057 46.838 1.00 97.50 323 PHE A N 1
ATOM 2555 C CA . PHE A 1 323 ? -24.692 0.562 47.990 1.00 97.50 323 PHE A CA 1
ATOM 2556 C C . PHE A 1 323 ? -25.378 -0.764 47.662 1.00 97.50 323 PHE A C 1
ATOM 2558 O O . PHE A 1 323 ? -26.020 -0.893 46.616 1.00 97.50 323 PHE A O 1
ATOM 2565 N N . PHE A 1 324 ? -25.293 -1.726 48.581 1.00 96.44 324 PHE A N 1
ATOM 2566 C CA . PHE A 1 324 ? -26.077 -2.962 48.532 1.00 96.44 324 PHE A CA 1
ATOM 2567 C C . PHE A 1 324 ? -27.164 -2.942 49.590 1.00 96.44 324 PHE A C 1
ATOM 2569 O O . PHE A 1 324 ? -26.911 -2.621 50.759 1.00 96.44 324 PHE A O 1
ATOM 2576 N N . TYR A 1 325 ? -28.370 -3.314 49.167 1.00 94.81 325 TYR A N 1
ATOM 2577 C CA . TYR A 1 325 ? -29.465 -3.536 50.087 1.00 94.81 325 TYR A CA 1
ATOM 2578 C C . TYR A 1 325 ? -29.145 -4.761 50.941 1.00 94.81 325 TYR A C 1
ATOM 2580 O O . TYR A 1 325 ? -28.590 -5.757 50.475 1.00 94.81 325 TYR A O 1
ATOM 2588 N N . VAL A 1 326 ? -29.451 -4.697 52.225 1.00 92.69 326 VAL A N 1
ATOM 2589 C CA . VAL A 1 326 ? -29.186 -5.821 53.116 1.00 92.69 326 VAL A CA 1
ATOM 2590 C C . VAL A 1 326 ? -30.459 -6.672 53.230 1.00 92.69 326 VAL A C 1
ATOM 2592 O O . VAL A 1 326 ? -31.536 -6.093 53.391 1.00 92.69 326 VAL A O 1
ATOM 2595 N N . PRO A 1 327 ? -30.365 -8.020 53.207 1.00 93.06 327 PRO A N 1
ATOM 2596 C CA . PRO A 1 327 ? -31.530 -8.893 53.337 1.00 93.06 327 PRO A CA 1
ATOM 2597 C C . PRO A 1 327 ? -32.397 -8.606 54.570 1.00 93.06 327 PRO A C 1
ATOM 2599 O O . PRO A 1 327 ? -31.893 -8.233 55.636 1.00 93.06 327 PRO A O 1
ATOM 2602 N N . GLN A 1 328 ? -33.692 -8.893 54.458 1.00 90.81 328 GLN A N 1
ATOM 2603 C CA . GLN A 1 328 ? -34.738 -8.608 55.437 1.00 90.81 328 GLN A CA 1
ATOM 2604 C C . GLN A 1 328 ? -34.413 -9.143 56.838 1.00 90.81 328 GLN A C 1
ATOM 2606 O O . GLN A 1 328 ? -34.725 -8.496 57.838 1.00 90.81 328 GLN A O 1
ATOM 2611 N N . LYS A 1 329 ? -33.708 -10.280 56.938 1.00 90.69 329 LYS A N 1
ATOM 2612 C CA . LYS A 1 329 ? -33.290 -10.863 58.227 1.00 90.69 329 LYS A CA 1
ATOM 2613 C C . LYS A 1 329 ? -32.438 -9.917 59.087 1.00 90.69 329 LYS A C 1
ATOM 2615 O O . LYS A 1 329 ? -32.511 -9.985 60.312 1.00 90.69 329 LYS A O 1
ATOM 2620 N N . TYR A 1 330 ? -31.668 -9.023 58.465 1.00 91.75 330 TYR A N 1
ATOM 2621 C CA . TYR A 1 330 ? -30.853 -8.018 59.159 1.00 91.75 330 TYR A CA 1
ATOM 2622 C C . TYR A 1 330 ? -31.575 -6.675 59.334 1.00 91.75 330 TYR A C 1
ATOM 2624 O O . TYR A 1 330 ? -31.129 -5.831 60.104 1.00 91.75 330 TYR A O 1
ATOM 2632 N N . GLN A 1 331 ? -32.708 -6.474 58.657 1.00 89.62 331 GLN A N 1
ATOM 2633 C CA . GLN A 1 331 ? -33.558 -5.297 58.857 1.00 89.62 331 GLN A CA 1
ATOM 2634 C C . GLN A 1 331 ? -34.338 -5.385 60.180 1.00 89.62 331 GLN A C 1
ATOM 2636 O O . GLN A 1 331 ? -34.680 -4.367 60.775 1.00 89.62 331 GLN A O 1
ATOM 2641 N N . SER A 1 332 ? -34.628 -6.607 60.645 1.00 80.19 332 SER A N 1
ATOM 2642 C CA . SER A 1 332 ? -35.549 -6.886 61.759 1.00 80.19 332 SER A CA 1
ATOM 2643 C C . SER A 1 332 ? -34.880 -7.537 62.979 1.00 80.19 332 SER A C 1
ATOM 2645 O O . SER A 1 332 ? -35.500 -8.346 63.662 1.00 80.19 332 SER A O 1
ATOM 2647 N N . GLY A 1 333 ? -33.623 -7.178 63.270 1.00 76.62 333 GLY A N 1
ATOM 2648 C CA . GLY A 1 333 ? -32.987 -7.443 64.572 1.00 76.62 333 GLY A CA 1
ATOM 2649 C C . GLY A 1 333 ? -31.759 -8.357 64.564 1.00 76.62 333 GLY A C 1
ATOM 2650 O O . GLY A 1 333 ? -31.022 -8.357 65.548 1.00 76.62 333 GLY A O 1
ATOM 2651 N N . THR A 1 334 ? -31.476 -9.085 63.476 1.00 87.62 334 THR A N 1
ATOM 2652 C CA . THR A 1 334 ? -30.195 -9.809 63.360 1.00 87.62 334 THR A CA 1
ATOM 2653 C C . THR A 1 334 ? -29.066 -8.797 63.141 1.00 87.62 334 THR A C 1
ATOM 2655 O O . THR A 1 334 ? -29.171 -8.002 62.203 1.00 87.62 334 THR A O 1
ATOM 2658 N N . PRO A 1 335 ? -27.980 -8.813 63.936 1.00 90.19 335 PRO A N 1
ATOM 2659 C CA . PRO A 1 335 ? -26.849 -7.925 63.702 1.00 90.19 335 PRO A CA 1
ATOM 2660 C C . PRO A 1 335 ? -26.186 -8.254 62.362 1.00 90.19 335 PRO A C 1
ATOM 2662 O O . PRO A 1 335 ? -25.976 -9.419 62.012 1.00 90.19 335 PRO A O 1
ATOM 2665 N N . LEU A 1 336 ? -25.887 -7.211 61.595 1.00 92.38 336 LEU A N 1
ATOM 2666 C CA . LEU A 1 336 ? -25.193 -7.330 60.322 1.00 92.38 336 LEU A CA 1
ATOM 2667 C C . LEU A 1 336 ? -23.687 -7.549 60.576 1.00 92.38 336 LEU A C 1
ATOM 2669 O O . LEU A 1 336 ? -23.128 -6.774 61.354 1.00 92.38 336 LEU A O 1
ATOM 2673 N N . PRO A 1 337 ? -23.025 -8.535 59.928 1.00 93.88 337 PRO A N 1
ATOM 2674 C CA . PRO A 1 337 ? -21.605 -8.822 60.133 1.00 93.88 337 PRO A CA 1
ATOM 2675 C C . PRO A 1 337 ? -20.720 -7.578 60.024 1.00 93.88 337 PRO A C 1
ATOM 2677 O O . PRO A 1 337 ? -20.877 -6.770 59.100 1.00 93.88 337 PRO A O 1
ATOM 2680 N N . GLU A 1 338 ? -19.787 -7.402 60.950 1.00 94.44 338 GLU A N 1
ATOM 2681 C CA . GLU A 1 338 ? -18.934 -6.223 60.973 1.00 94.44 338 GLU A CA 1
ATOM 2682 C C . GLU A 1 338 ? -17.914 -6.244 59.819 1.00 94.44 338 GLU A C 1
ATOM 2684 O O . GLU A 1 338 ? -17.240 -7.255 59.578 1.00 94.44 338 GLU A O 1
ATOM 2689 N N . PRO A 1 339 ? -17.740 -5.124 59.094 1.00 94.56 339 PRO A N 1
ATOM 2690 C CA . PRO A 1 339 ? -16.686 -5.010 58.098 1.00 94.56 339 PRO A CA 1
ATOM 2691 C C . PRO A 1 339 ? -15.279 -5.164 58.690 1.00 94.56 339 PRO A C 1
ATOM 2693 O O . PRO A 1 339 ? -14.989 -4.689 59.788 1.00 94.56 339 PRO A O 1
ATOM 2696 N N . ILE A 1 340 ? -14.384 -5.799 57.928 1.00 93.81 340 ILE A N 1
ATOM 2697 C CA . ILE A 1 340 ? -12.943 -5.832 58.236 1.00 93.81 340 ILE A CA 1
ATOM 2698 C C . ILE A 1 340 ? -12.254 -4.577 57.688 1.00 93.81 340 ILE A C 1
ATOM 2700 O O . ILE A 1 340 ? -11.406 -3.997 58.361 1.00 93.81 340 ILE A O 1
ATOM 2704 N N . SER A 1 341 ? -12.609 -4.172 56.463 1.00 92.06 341 SER A N 1
ATOM 2705 C CA . SER A 1 341 ? -12.064 -2.971 55.825 1.00 92.06 341 SER A CA 1
ATOM 2706 C C . SER A 1 341 ? -12.846 -1.725 56.237 1.00 92.06 341 SER A C 1
ATOM 2708 O O . SER A 1 341 ? -14.074 -1.760 56.322 1.00 92.06 341 SER A O 1
ATOM 2710 N N . SER A 1 342 ? -12.136 -0.607 56.395 1.00 92.81 342 SER A N 1
ATOM 2711 C CA . SER A 1 342 ? -12.725 0.731 56.516 1.00 92.81 342 SER A CA 1
ATOM 2712 C C . SER A 1 342 ? -13.451 1.197 55.249 1.00 92.81 342 SER A C 1
ATOM 2714 O O . SER A 1 342 ? -14.204 2.164 55.308 1.00 92.81 342 SER A O 1
ATOM 2716 N N . ASP A 1 343 ? -13.246 0.525 54.113 1.00 94.00 343 ASP A N 1
ATOM 2717 C CA . ASP A 1 343 ? -13.890 0.864 52.836 1.00 94.00 343 ASP A CA 1
ATOM 2718 C C . ASP A 1 343 ? -15.373 0.477 52.790 1.00 94.00 343 ASP A C 1
ATOM 2720 O O . ASP A 1 343 ? -16.101 0.926 51.908 1.00 94.00 343 ASP A O 1
ATOM 2724 N N . VAL A 1 344 ? -15.834 -0.356 53.727 1.00 96.75 344 VAL A N 1
ATOM 2725 C CA . VAL A 1 344 ? -17.233 -0.780 53.817 1.00 96.75 344 VAL A CA 1
ATOM 2726 C C . VAL A 1 344 ? -17.853 -0.179 55.067 1.00 96.75 344 VAL A C 1
ATOM 2728 O O . VAL A 1 344 ? -17.391 -0.410 56.182 1.00 96.75 344 VAL A O 1
ATOM 2731 N N . THR A 1 345 ? -18.929 0.581 54.887 1.00 96.69 345 THR A N 1
ATOM 2732 C CA . THR A 1 345 ? -19.660 1.228 55.983 1.00 96.69 345 THR A CA 1
ATOM 2733 C C . THR A 1 345 ? -21.105 0.746 56.005 1.00 96.69 345 THR A C 1
ATOM 2735 O O . THR A 1 345 ? -21.761 0.675 54.969 1.00 96.69 345 THR A O 1
ATOM 2738 N N . GLN A 1 346 ? -21.624 0.424 57.189 1.00 94.75 346 GLN A N 1
ATOM 2739 C CA . GLN A 1 346 ? -23.048 0.143 57.372 1.00 94.75 346 GLN A CA 1
ATOM 2740 C C . GLN A 1 346 ? -23.807 1.472 57.474 1.00 94.75 346 GLN A C 1
ATOM 2742 O O . GLN A 1 346 ? -23.466 2.325 58.294 1.00 94.75 346 GLN A O 1
ATOM 2747 N N . VAL A 1 347 ? -24.821 1.670 56.635 1.00 95.19 347 VAL A N 1
ATOM 2748 C CA . VAL A 1 347 ? -25.570 2.930 56.538 1.00 95.19 347 VAL A CA 1
ATOM 2749 C C . VAL A 1 347 ? -27.072 2.680 56.559 1.00 95.19 347 VAL A C 1
ATOM 2751 O O . VAL A 1 347 ? -27.543 1.591 56.242 1.00 95.19 347 VAL A O 1
ATOM 2754 N N . LYS A 1 348 ? -27.840 3.710 56.917 1.00 93.44 348 LYS A N 1
ATOM 2755 C CA . LYS A 1 348 ? -29.297 3.704 56.796 1.00 93.44 348 LYS A CA 1
ATOM 2756 C C . LYS A 1 348 ? -29.738 4.724 55.753 1.00 93.44 348 LYS A C 1
ATOM 2758 O O . LYS A 1 348 ? -29.441 5.912 55.895 1.00 93.44 348 LYS A O 1
ATOM 2763 N N . ILE A 1 349 ? -30.377 4.244 54.688 1.00 92.81 349 ILE A N 1
ATOM 2764 C CA . ILE A 1 349 ? -30.863 5.058 53.567 1.00 92.81 349 ILE A CA 1
ATOM 2765 C C . ILE A 1 349 ? -32.236 4.549 53.090 1.00 92.81 349 ILE A C 1
ATOM 2767 O O . ILE A 1 349 ? -32.542 3.365 53.264 1.00 92.81 349 ILE A O 1
ATOM 2771 N N . PRO A 1 350 ? -33.060 5.414 52.471 1.00 91.38 350 PRO A N 1
ATOM 2772 C CA . PRO A 1 350 ? -32.872 6.862 52.319 1.00 91.38 350 PRO A CA 1
ATOM 2773 C C . PRO A 1 350 ? -33.177 7.638 53.611 1.00 91.38 350 PRO A C 1
ATOM 2775 O O . PRO A 1 350 ? -33.966 7.194 54.438 1.00 91.38 350 PRO A O 1
ATOM 2778 N N . LYS A 1 351 ? -32.559 8.820 53.768 1.00 89.56 351 LYS A N 1
ATOM 2779 C CA . LYS A 1 351 ? -32.903 9.777 54.842 1.00 89.56 351 LYS A CA 1
ATOM 2780 C C . LYS A 1 351 ? -34.151 10.590 54.503 1.00 89.56 351 LYS A C 1
ATOM 2782 O O . LYS A 1 351 ? -34.813 11.120 55.391 1.00 89.56 351 LYS A O 1
ATOM 2787 N N . GLN A 1 352 ? -34.419 10.740 53.210 1.00 90.12 352 GLN A N 1
ATOM 2788 C CA . GLN A 1 352 ? -35.565 11.452 52.682 1.00 90.12 352 GLN A CA 1
ATOM 2789 C C . GLN A 1 352 ? -36.760 10.517 52.502 1.00 90.12 352 GLN A C 1
ATOM 2791 O O . GLN A 1 352 ? -36.592 9.342 52.173 1.00 90.12 352 GLN A O 1
ATOM 2796 N N . LYS A 1 353 ? -37.972 11.048 52.694 1.00 88.81 353 LYS A N 1
ATOM 2797 C CA . LYS A 1 353 ? -39.203 10.241 52.671 1.00 88.81 353 LYS A CA 1
ATOM 2798 C C . LYS A 1 353 ? -39.663 9.872 51.258 1.00 88.81 353 LYS A C 1
ATOM 2800 O O . LYS A 1 353 ? -40.239 8.794 51.074 1.00 88.81 353 LYS A O 1
ATOM 2805 N N . TYR A 1 354 ? -39.464 10.763 50.290 1.00 93.31 354 TYR A N 1
ATOM 2806 C CA . TYR A 1 354 ? -39.954 10.600 48.926 1.00 93.31 354 TYR A CA 1
ATOM 2807 C C . TYR A 1 354 ? -38.806 10.453 47.934 1.00 93.31 354 TYR A C 1
ATOM 2809 O O . TYR A 1 354 ? -37.681 10.897 48.165 1.00 93.31 354 TYR A O 1
ATOM 2817 N N . ALA A 1 355 ? -39.097 9.807 46.814 1.00 94.75 355 ALA A N 1
ATOM 2818 C CA . ALA A 1 355 ? -38.169 9.641 45.718 1.00 94.75 355 ALA A CA 1
ATOM 2819 C C . ALA A 1 355 ? -38.899 9.823 44.392 1.00 94.75 355 ALA A C 1
ATOM 2821 O O . ALA A 1 355 ? -39.950 9.218 44.182 1.00 94.75 355 ALA A O 1
ATOM 2822 N N . ALA A 1 356 ? -38.342 10.650 43.514 1.00 94.81 356 ALA A N 1
ATOM 2823 C CA . ALA A 1 356 ? -38.780 10.754 42.133 1.00 94.81 356 ALA A CA 1
ATOM 2824 C C . ALA A 1 356 ? -37.999 9.727 41.317 1.00 94.81 356 ALA A C 1
ATOM 2826 O O . ALA A 1 356 ? -36.768 9.712 41.372 1.00 94.81 356 ALA A O 1
ATOM 2827 N N . VAL A 1 357 ? -38.711 8.855 40.612 1.00 94.50 357 VAL A N 1
ATOM 2828 C CA . VAL A 1 357 ? -38.146 7.692 39.935 1.00 94.50 357 VAL A CA 1
ATOM 2829 C C . VAL A 1 357 ? -38.534 7.695 38.469 1.00 94.50 357 VAL A C 1
ATOM 2831 O O . VAL A 1 357 ? -39.717 7.690 38.140 1.00 94.50 357 VAL A O 1
ATOM 2834 N N . ARG A 1 358 ? -37.541 7.639 37.586 1.00 93.56 358 ARG A N 1
ATOM 2835 C CA . ARG A 1 358 ? -37.738 7.364 36.160 1.00 93.56 358 ARG A CA 1
ATOM 2836 C C . ARG A 1 358 ? -37.155 6.002 35.834 1.00 93.56 358 ARG A C 1
ATOM 2838 O O . ARG A 1 358 ? -35.995 5.744 36.153 1.00 93.56 358 ARG A O 1
ATOM 2845 N N . ARG A 1 359 ? -37.953 5.145 35.200 1.00 91.25 359 ARG A N 1
ATOM 2846 C CA . ARG A 1 359 ? -37.498 3.858 34.676 1.00 91.25 359 ARG A CA 1
ATOM 2847 C C . ARG A 1 359 ? -37.057 4.026 33.227 1.00 91.25 359 ARG A C 1
ATOM 2849 O O . ARG A 1 359 ? -37.704 4.751 32.480 1.00 91.25 359 ARG A O 1
ATOM 2856 N N . PHE A 1 360 ? -35.973 3.360 32.852 1.00 90.44 360 PHE A N 1
ATOM 2857 C CA . PHE A 1 360 ? -35.467 3.360 31.485 1.00 90.44 360 PHE A CA 1
ATOM 2858 C C . PHE A 1 360 ? -34.867 1.999 31.122 1.00 90.44 360 PHE A C 1
ATOM 2860 O O . PHE A 1 360 ? -34.363 1.271 31.984 1.00 90.44 360 PHE A O 1
ATOM 2867 N N . ASP A 1 361 ? -34.896 1.691 29.827 1.00 84.00 361 ASP A N 1
ATOM 2868 C CA . ASP A 1 361 ? -34.504 0.388 29.296 1.00 84.00 361 ASP A CA 1
ATOM 2869 C C . ASP A 1 361 ? -33.084 0.382 28.694 1.00 84.00 361 ASP A C 1
ATOM 2871 O O . ASP A 1 361 ? -32.504 1.401 28.286 1.00 84.00 361 ASP A O 1
ATOM 2875 N N . GLY A 1 362 ? -32.527 -0.824 28.584 1.00 84.69 362 GLY A N 1
ATOM 2876 C CA . GLY A 1 362 ? -31.241 -1.097 27.940 1.00 84.69 362 GLY A CA 1
ATOM 2877 C C . GLY A 1 362 ? -30.036 -0.996 28.879 1.00 84.69 362 GLY A C 1
ATOM 2878 O O . GLY A 1 362 ? -30.163 -0.914 30.093 1.00 84.69 362 GLY A O 1
ATOM 2879 N N . VAL A 1 363 ? -28.825 -1.053 28.322 1.00 85.12 363 VAL A N 1
ATOM 2880 C CA . VAL A 1 363 ? -27.589 -1.071 29.125 1.00 85.12 363 VAL A CA 1
ATOM 2881 C C . VAL A 1 363 ? -27.297 0.313 29.710 1.00 85.12 363 VAL A C 1
ATOM 2883 O O . VAL A 1 363 ? -27.396 1.317 29.000 1.00 85.12 363 VAL A O 1
ATOM 2886 N N . ILE A 1 364 ? -26.885 0.358 30.981 1.00 88.94 364 ILE A N 1
ATOM 2887 C CA . ILE A 1 364 ? -26.409 1.582 31.636 1.00 88.94 364 ILE A CA 1
ATOM 2888 C C . ILE A 1 364 ? -25.063 1.992 31.023 1.00 88.94 364 ILE A C 1
ATOM 2890 O O . ILE A 1 364 ? -24.074 1.261 31.123 1.00 88.94 364 ILE A O 1
ATOM 2894 N N . THR A 1 365 ? -25.011 3.173 30.409 1.00 89.00 365 THR A N 1
ATOM 2895 C CA . THR A 1 365 ? -23.793 3.753 29.827 1.00 89.00 365 THR A CA 1
ATOM 2896 C C . THR A 1 365 ? -23.545 5.160 30.357 1.00 89.00 365 THR A C 1
ATOM 2898 O O . THR A 1 365 ? -24.478 5.859 30.757 1.00 89.00 365 THR A O 1
ATOM 2901 N N . ASP A 1 366 ? -22.276 5.578 30.334 1.00 89.19 366 ASP A N 1
ATOM 2902 C CA . ASP A 1 366 ? -21.839 6.910 30.769 1.00 89.19 366 ASP A CA 1
ATOM 2903 C C . ASP A 1 366 ? -22.580 8.048 30.037 1.00 89.19 366 ASP A C 1
ATOM 2905 O O . ASP A 1 366 ? -22.862 9.080 30.642 1.00 89.19 366 ASP A O 1
ATOM 2909 N N . ASP A 1 367 ? -22.972 7.830 28.777 1.00 88.12 367 ASP A N 1
ATOM 2910 C CA . ASP A 1 367 ? -23.669 8.826 27.953 1.00 88.12 367 ASP A CA 1
ATOM 2911 C C . ASP A 1 367 ? -25.186 8.888 28.213 1.00 88.12 367 ASP A C 1
ATOM 2913 O O . ASP A 1 367 ? -25.790 9.950 28.066 1.00 88.12 367 ASP A O 1
ATOM 2917 N N . LYS A 1 368 ? -25.812 7.774 28.628 1.00 90.12 368 LYS A N 1
ATOM 2918 C CA . LYS A 1 368 ? -27.266 7.695 28.887 1.00 90.12 368 LYS A CA 1
ATOM 2919 C C . LYS A 1 368 ? -27.672 8.256 30.247 1.00 90.12 368 LYS A C 1
ATOM 2921 O O . LYS A 1 368 ? -28.768 8.784 30.408 1.00 90.12 368 LYS A O 1
ATOM 2926 N N . LEU A 1 369 ? -26.816 8.128 31.258 1.00 91.31 369 LEU A N 1
ATOM 2927 C CA . LEU A 1 369 ? -27.164 8.572 32.611 1.00 91.31 369 LEU A CA 1
ATOM 2928 C C . LEU A 1 369 ? -27.483 10.078 32.686 1.00 91.31 369 LEU A C 1
ATOM 2930 O O . LEU A 1 369 ? -28.504 10.426 33.284 1.00 91.31 369 LEU A O 1
ATOM 2934 N N . PRO A 1 370 ? -26.695 10.982 32.066 1.00 91.06 370 PRO A N 1
ATOM 2935 C CA . PRO A 1 370 ? -27.034 12.399 32.036 1.00 91.06 370 PRO A CA 1
ATOM 2936 C C . PRO A 1 370 ? -28.353 12.688 31.312 1.00 91.06 370 PRO A C 1
ATOM 2938 O O . PRO A 1 370 ? -29.098 13.556 31.761 1.00 91.06 370 PRO A O 1
ATOM 2941 N N . THR A 1 371 ? -28.667 11.974 30.223 1.00 92.62 371 THR A N 1
ATOM 2942 C CA . THR A 1 371 ? -29.893 12.218 29.444 1.00 92.62 371 THR A CA 1
ATOM 2943 C C . THR A 1 371 ? -31.139 11.820 30.223 1.00 92.62 371 THR A C 1
ATOM 2945 O O . THR A 1 371 ? -32.067 12.616 30.337 1.00 92.62 371 THR A O 1
ATOM 2948 N N . GLU A 1 372 ? -31.138 10.636 30.837 1.00 93.88 372 GLU A N 1
ATOM 2949 C CA . GLU A 1 372 ? -32.272 10.162 31.639 1.00 93.88 372 GLU A CA 1
ATOM 2950 C C . GLU A 1 372 ? -32.468 11.006 32.908 1.00 93.88 372 GLU A C 1
ATOM 2952 O O . GLU A 1 372 ? -33.596 11.262 33.332 1.00 93.88 372 GLU A O 1
ATOM 2957 N N . PHE A 1 373 ? -31.376 11.505 33.499 1.00 93.38 373 PHE A N 1
ATOM 2958 C CA . PHE A 1 373 ? -31.449 12.416 34.640 1.00 93.38 373 PHE A CA 1
ATOM 2959 C C . PHE A 1 373 ? -32.088 13.757 34.257 1.00 93.38 373 PHE A C 1
ATOM 2961 O O . PHE A 1 373 ? -32.911 14.288 35.006 1.00 93.38 373 PHE A O 1
ATOM 2968 N N . VAL A 1 374 ? -31.750 14.295 33.081 1.00 92.69 374 VAL A N 1
ATOM 2969 C CA . VAL A 1 374 ? -32.350 15.529 32.555 1.00 92.69 374 VAL A CA 1
ATOM 2970 C C . VAL A 1 374 ? -33.829 15.333 32.214 1.00 92.69 374 VAL A C 1
ATOM 2972 O O . VAL A 1 374 ? -34.634 16.194 32.570 1.00 92.69 374 VAL A O 1
ATOM 2975 N N . GLU A 1 375 ? -34.212 14.212 31.597 1.00 92.38 375 GLU A N 1
ATOM 2976 C CA . GLU A 1 375 ? -35.623 13.920 31.297 1.00 92.38 375 GLU A CA 1
ATOM 2977 C C . GLU A 1 375 ? -36.456 13.741 32.574 1.00 92.38 375 GLU A C 1
ATOM 2979 O O . GLU A 1 375 ? -37.543 14.308 32.674 1.00 92.38 375 GLU A O 1
ATOM 2984 N N . LEU A 1 376 ? -35.929 13.078 33.615 1.00 93.69 376 LEU A N 1
ATOM 2985 C CA . LEU A 1 376 ? -36.603 13.030 34.919 1.00 93.69 376 LEU A CA 1
ATOM 2986 C C . LEU A 1 376 ? -36.806 14.439 35.499 1.00 93.69 376 LEU A C 1
ATOM 2988 O O . LEU A 1 376 ? -37.903 14.774 35.947 1.00 93.69 376 LEU A O 1
ATOM 2992 N N . LYS A 1 377 ? -35.777 15.297 35.469 1.00 93.44 377 LYS A N 1
ATOM 2993 C CA . LYS A 1 377 ? -35.905 16.687 35.939 1.00 93.44 377 LYS A CA 1
ATOM 2994 C C . LYS A 1 377 ? -36.955 17.465 35.156 1.00 93.44 377 LYS A C 1
ATOM 2996 O O . LYS A 1 377 ? -37.701 18.233 35.757 1.00 93.44 377 LYS A O 1
ATOM 3001 N N . LYS A 1 378 ? -37.010 17.275 33.840 1.00 92.44 378 LYS A N 1
ATOM 3002 C CA . LYS A 1 378 ? -37.977 17.919 32.951 1.00 92.44 378 LYS A CA 1
ATOM 3003 C C . LYS A 1 378 ? -39.401 17.440 33.226 1.00 92.44 378 LYS A C 1
ATOM 3005 O O . LYS A 1 378 ? -40.284 18.281 33.344 1.00 92.44 378 LYS A O 1
ATOM 3010 N N . GLY A 1 379 ? -39.610 16.137 33.425 1.00 89.00 379 GLY A N 1
ATOM 3011 C CA . GLY A 1 379 ? -40.912 15.571 33.794 1.00 89.00 379 GLY A CA 1
ATOM 3012 C C . GLY A 1 379 ? -41.450 16.100 35.128 1.00 89.00 379 GLY A C 1
ATOM 3013 O O . GLY A 1 379 ? -42.655 16.244 35.300 1.00 89.00 379 GLY A O 1
ATOM 3014 N N . LEU A 1 380 ? -40.563 16.472 36.056 1.00 90.19 380 LEU A N 1
ATOM 3015 C CA . LEU A 1 380 ? -40.947 17.079 37.332 1.00 90.19 380 LEU A CA 1
ATOM 3016 C C . LEU A 1 380 ? -41.350 18.561 37.214 1.00 90.19 380 LEU A C 1
ATOM 3018 O O . LEU A 1 380 ? -41.997 19.078 38.130 1.00 90.19 380 LEU A O 1
ATOM 3022 N N . GLN A 1 381 ? -40.982 19.268 36.139 1.00 89.75 381 GLN A N 1
ATOM 3023 C CA . GLN A 1 381 ? -41.301 20.692 35.979 1.00 89.75 381 GLN A CA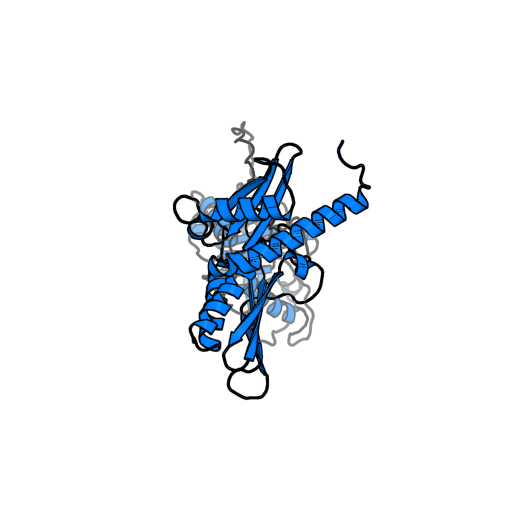 1
ATOM 3024 C C . GLN A 1 381 ? -42.811 20.911 35.837 1.00 89.75 381 GLN A C 1
ATOM 3026 O O . GLN A 1 381 ? -43.499 20.179 35.136 1.00 89.75 381 GLN A O 1
ATOM 3031 N N . GLY A 1 382 ? -43.342 21.931 36.516 1.00 83.75 382 GLY A N 1
ATOM 3032 C CA . GLY A 1 382 ? -44.781 22.224 36.507 1.00 83.75 382 GLY A CA 1
ATOM 3033 C C . GLY A 1 382 ? -45.630 21.296 37.384 1.00 83.75 382 GLY A C 1
ATOM 3034 O O . GLY A 1 382 ? -46.825 21.536 37.532 1.00 83.75 382 GLY A O 1
ATOM 3035 N N . THR A 1 383 ? -45.029 20.285 38.020 1.00 87.25 383 THR A N 1
ATOM 3036 C CA . THR A 1 383 ? -45.702 19.410 38.992 1.00 87.25 383 THR A CA 1
ATOM 3037 C C . THR A 1 383 ? -45.493 19.913 40.431 1.00 87.25 383 THR A C 1
ATOM 3039 O O . THR A 1 383 ? -44.541 20.659 40.698 1.00 87.25 383 THR A O 1
ATOM 3042 N N . PRO A 1 384 ? -46.301 19.462 41.414 1.00 87.94 384 PRO A N 1
ATOM 3043 C CA . PRO A 1 384 ? -46.051 19.739 42.834 1.00 87.94 384 PRO A CA 1
ATOM 3044 C C . PRO A 1 384 ? -44.664 19.280 43.324 1.00 87.94 384 PRO A C 1
ATOM 3046 O O . PRO A 1 384 ? -44.162 19.781 44.331 1.00 87.94 384 PRO A O 1
ATOM 3049 N N . TYR A 1 385 ? -44.025 18.356 42.599 1.00 89.12 385 TYR A N 1
ATOM 3050 C CA . TYR A 1 385 ? -42.742 17.741 42.938 1.00 89.12 385 TYR A CA 1
ATOM 3051 C C . TYR A 1 385 ? -41.539 18.419 42.269 1.00 89.12 385 TYR A C 1
ATOM 3053 O O . TYR A 1 385 ? -40.413 17.949 42.424 1.00 89.12 385 TYR A O 1
ATOM 3061 N N . GLN A 1 386 ? -41.729 19.554 41.584 1.00 89.19 386 GLN A N 1
ATOM 3062 C CA . GLN A 1 386 ? -40.661 20.270 40.868 1.00 89.19 386 GLN A CA 1
ATOM 3063 C C . GLN A 1 386 ? -39.420 20.586 41.722 1.00 89.19 386 GLN A C 1
ATOM 3065 O O . GLN A 1 386 ? -38.317 20.705 41.195 1.00 89.19 386 GLN A O 1
ATOM 3070 N N . ARG A 1 387 ? -39.564 20.688 43.053 1.00 87.62 387 ARG A N 1
ATOM 3071 C CA . ARG A 1 387 ? -38.436 20.909 43.975 1.00 87.62 387 ARG A CA 1
ATOM 3072 C C . ARG A 1 387 ? -37.409 19.776 43.941 1.00 87.62 387 ARG A C 1
ATOM 3074 O O . ARG A 1 387 ? -36.234 20.038 44.175 1.00 87.62 387 ARG A O 1
ATOM 3081 N N . ALA A 1 388 ? -37.819 18.551 43.613 1.00 88.06 388 ALA A N 1
ATOM 3082 C CA . ALA A 1 388 ? -36.896 17.434 43.441 1.00 88.06 388 ALA A CA 1
ATOM 3083 C C . ALA A 1 388 ? -35.907 17.679 42.283 1.00 88.06 388 ALA A C 1
ATOM 3085 O O . ALA A 1 388 ? -34.762 17.242 42.352 1.00 88.06 388 ALA A O 1
ATOM 3086 N N . ALA A 1 389 ? -36.278 18.463 41.263 1.00 87.19 389 ALA A N 1
ATOM 3087 C CA . ALA A 1 389 ? -35.386 18.776 40.146 1.00 87.19 389 ALA A CA 1
ATOM 3088 C C . ALA A 1 389 ? -34.200 19.692 40.526 1.00 87.19 389 ALA A C 1
ATOM 3090 O O . ALA A 1 389 ? -33.248 19.811 39.751 1.00 87.19 389 ALA A O 1
ATOM 3091 N N . ALA A 1 390 ? -34.221 20.314 41.712 1.00 87.31 390 ALA A N 1
ATOM 3092 C CA . ALA A 1 390 ? -33.145 21.179 42.198 1.00 87.31 390 ALA A CA 1
ATOM 3093 C C . ALA A 1 390 ? -31.916 20.411 42.723 1.00 87.31 390 ALA A C 1
ATOM 3095 O O . ALA A 1 390 ? -30.872 21.017 42.944 1.00 87.31 390 ALA A O 1
ATOM 3096 N N . PHE A 1 391 ? -32.018 19.096 42.942 1.00 88.12 391 PHE A N 1
ATOM 3097 C CA . PHE A 1 391 ? -30.888 18.289 43.400 1.00 88.12 391 PHE A CA 1
ATOM 3098 C C . PHE A 1 391 ? -29.961 17.923 42.233 1.00 88.12 391 PHE A C 1
ATOM 3100 O O . PHE A 1 391 ? -30.416 17.514 41.166 1.00 88.12 391 PHE A O 1
ATOM 3107 N N . ASP A 1 392 ? -28.650 18.035 42.446 1.00 86.56 392 ASP A N 1
ATOM 3108 C CA . ASP A 1 392 ? -27.620 17.743 41.431 1.00 86.56 392 ASP A CA 1
ATOM 3109 C C . ASP A 1 392 ? -26.978 16.357 41.578 1.00 86.56 392 ASP A C 1
ATOM 3111 O O . ASP A 1 392 ? -26.085 15.992 40.815 1.00 86.56 392 ASP A O 1
ATOM 3115 N N . SER A 1 393 ? -27.434 15.574 42.554 1.00 91.62 393 SER A N 1
ATOM 3116 C CA . SER A 1 393 ? -27.059 14.173 42.741 1.00 91.62 393 SER A CA 1
ATOM 3117 C C . SER A 1 393 ? -28.257 13.266 42.500 1.00 91.62 393 SER A C 1
ATOM 3119 O O . SER A 1 393 ? -29.378 13.601 42.887 1.00 91.62 393 SER A O 1
ATOM 3121 N N . PHE A 1 394 ? -28.004 12.097 41.926 1.00 95.38 394 PHE A N 1
ATOM 3122 C CA . PHE A 1 394 ? -29.009 11.065 41.690 1.00 95.38 394 PHE A CA 1
ATOM 3123 C C . PHE A 1 394 ? -28.443 9.684 41.993 1.00 95.38 394 PHE A C 1
ATOM 3125 O O . PHE A 1 394 ? -27.228 9.496 42.065 1.00 95.38 394 PHE A O 1
ATOM 3132 N N . ILE A 1 395 ? -29.334 8.717 42.171 1.00 96.38 395 ILE A N 1
ATOM 3133 C CA . ILE A 1 395 ? -28.987 7.312 42.340 1.00 96.38 395 ILE A CA 1
ATOM 3134 C C . ILE A 1 395 ? -29.398 6.555 41.087 1.00 96.38 395 ILE A C 1
ATOM 3136 O O . ILE A 1 395 ? -30.502 6.729 40.580 1.00 96.38 395 ILE A O 1
ATOM 3140 N N . VAL A 1 396 ? -28.500 5.705 40.607 1.00 96.56 396 VAL A N 1
ATOM 3141 C CA . VAL A 1 396 ? -28.782 4.721 39.567 1.00 96.56 396 VAL A CA 1
ATOM 3142 C C . VAL A 1 396 ? -29.045 3.383 40.243 1.00 96.56 396 VAL A C 1
ATOM 3144 O O . VAL A 1 396 ? -28.223 2.933 41.042 1.00 96.56 396 VAL A O 1
ATOM 3147 N N . ALA A 1 397 ? -30.174 2.758 39.931 1.00 95.31 397 ALA A N 1
ATOM 3148 C CA . ALA A 1 397 ? -30.575 1.464 40.462 1.00 95.31 397 ALA A CA 1
ATOM 3149 C C . ALA A 1 397 ? -30.596 0.412 39.348 1.00 95.31 397 ALA A C 1
ATOM 3151 O O . ALA A 1 397 ? -31.399 0.518 38.421 1.00 95.31 397 ALA A O 1
ATOM 3152 N N . GLY A 1 398 ? -29.722 -0.593 39.447 1.00 93.19 398 GLY A N 1
ATOM 3153 C CA . GLY A 1 398 ? -29.679 -1.733 38.526 1.00 93.19 398 GLY A CA 1
ATOM 3154 C C . GLY A 1 398 ? -30.297 -2.985 39.148 1.00 93.19 398 GLY A C 1
ATOM 3155 O O . GLY A 1 398 ? -29.878 -3.401 40.231 1.00 93.19 398 GLY A O 1
ATOM 3156 N N . TYR A 1 399 ? -31.283 -3.585 38.475 1.00 90.56 399 TYR A N 1
ATOM 3157 C CA . TYR A 1 399 ? -32.034 -4.749 38.978 1.00 90.56 399 TYR A CA 1
ATOM 3158 C C . TYR A 1 399 ? -31.619 -6.085 38.349 1.00 90.56 399 TYR A C 1
ATOM 3160 O O . TYR A 1 399 ? -32.018 -7.148 38.834 1.00 90.56 399 TYR A O 1
ATOM 3168 N N . ASN A 1 400 ? -30.846 -6.046 37.268 1.00 88.12 400 ASN A N 1
ATOM 3169 C CA . ASN A 1 400 ? -30.496 -7.214 36.468 1.00 88.12 400 ASN A CA 1
ATOM 3170 C C . ASN A 1 400 ? -29.048 -7.649 36.690 1.00 88.12 400 ASN A C 1
ATOM 3172 O O . ASN A 1 400 ? -28.170 -6.844 37.012 1.00 88.12 400 ASN A O 1
ATOM 3176 N N . SER A 1 401 ? -28.801 -8.942 36.485 1.00 78.62 401 SER A N 1
ATOM 3177 C CA . SER A 1 401 ? -27.446 -9.487 36.445 1.00 78.62 401 SER A CA 1
ATOM 3178 C C . SER A 1 401 ? -26.693 -8.965 35.211 1.00 78.62 401 SER A C 1
ATOM 3180 O O . SER A 1 401 ? -27.287 -8.878 34.136 1.00 78.62 401 SER A O 1
ATOM 3182 N N . PRO A 1 402 ? -25.370 -8.715 35.290 1.00 71.00 402 PRO A N 1
ATOM 3183 C CA . PRO A 1 402 ? -24.558 -8.324 34.132 1.00 71.00 402 PRO A CA 1
ATOM 3184 C C . PRO A 1 402 ? -24.566 -9.324 32.962 1.00 71.00 402 PRO A C 1
ATOM 3186 O O . PRO A 1 402 ? -24.086 -8.996 31.880 1.00 71.00 402 PRO A O 1
ATOM 3189 N N . PHE A 1 403 ? -25.055 -10.549 33.185 1.00 75.62 403 PHE A N 1
ATOM 3190 C CA . PHE A 1 403 ? -25.121 -11.622 32.190 1.00 75.62 403 PHE A CA 1
ATOM 3191 C C . PHE A 1 403 ? -26.506 -11.777 31.535 1.00 75.62 403 PHE A C 1
ATOM 3193 O O . PHE A 1 403 ? -26.664 -12.642 30.675 1.00 75.62 403 PHE A O 1
ATOM 3200 N N . GLU A 1 404 ? -27.506 -10.980 31.930 1.00 75.94 404 GLU A N 1
ATOM 3201 C CA . GLU A 1 404 ? -28.847 -11.006 31.331 1.00 75.94 404 GLU A CA 1
ATOM 3202 C C . GLU A 1 404 ? -28.883 -10.177 30.030 1.00 75.94 404 GLU A C 1
ATOM 3204 O O . GLU A 1 404 ? -28.525 -8.999 30.051 1.00 75.94 404 GLU A O 1
ATOM 3209 N N . PRO A 1 405 ? -29.285 -10.766 28.884 1.00 60.00 405 PRO A N 1
ATOM 3210 C CA . PRO A 1 405 ? -29.201 -10.090 27.586 1.00 60.00 405 PRO A CA 1
ATOM 3211 C C . PRO A 1 405 ? -30.427 -9.236 27.209 1.00 60.00 405 PRO A C 1
ATOM 3213 O O . PRO A 1 405 ? -30.311 -8.412 26.303 1.00 60.00 405 PRO A O 1
ATOM 3216 N N . PHE A 1 406 ? -31.582 -9.414 27.862 1.00 71.25 406 PHE A N 1
ATOM 3217 C CA . PHE A 1 406 ? -32.856 -8.761 27.512 1.00 71.25 406 PHE A CA 1
ATOM 3218 C C . PHE A 1 406 ? -33.617 -8.296 28.766 1.00 71.25 406 PHE A C 1
ATOM 3220 O O . PHE A 1 406 ? -33.295 -8.732 29.869 1.00 71.25 406 PHE A O 1
ATOM 3227 N N . ASP A 1 407 ? -34.605 -7.410 28.589 1.00 75.75 407 ASP A N 1
ATOM 3228 C CA . ASP A 1 407 ? -35.491 -6.884 29.646 1.00 75.75 407 ASP A CA 1
ATOM 3229 C C . ASP A 1 407 ? -34.751 -6.267 30.851 1.00 75.75 407 ASP A C 1
ATOM 3231 O O . ASP A 1 407 ? -35.096 -6.475 32.018 1.00 75.75 407 ASP A O 1
ATOM 3235 N N . LEU A 1 408 ? -33.699 -5.495 30.554 1.00 84.75 408 LEU A N 1
ATOM 3236 C CA . LEU A 1 408 ? -32.921 -4.764 31.553 1.00 84.75 408 LEU A CA 1
ATOM 3237 C C . LEU A 1 408 ? -33.744 -3.614 32.140 1.00 84.75 408 LEU A C 1
ATOM 3239 O O . LEU A 1 408 ? -34.052 -2.651 31.441 1.00 84.75 408 LEU A O 1
ATOM 3243 N N . VAL A 1 409 ? -34.029 -3.696 33.436 1.00 88.19 409 VAL A N 1
ATOM 3244 C CA . VAL A 1 409 ? -34.740 -2.680 34.205 1.00 88.19 409 VAL A CA 1
ATOM 3245 C C . VAL A 1 409 ? -33.737 -1.843 34.984 1.00 88.19 409 VAL A C 1
ATOM 3247 O O . VAL A 1 409 ? -33.066 -2.334 35.898 1.00 88.19 409 VAL A O 1
ATOM 3250 N N . ASN A 1 410 ? -33.683 -0.553 34.660 1.00 92.75 410 ASN A N 1
ATOM 3251 C CA . ASN A 1 410 ? -32.876 0.419 35.383 1.00 92.75 410 ASN A CA 1
ATOM 3252 C C . ASN A 1 410 ? -33.722 1.615 35.795 1.00 92.75 410 ASN A C 1
ATOM 3254 O O . ASN A 1 410 ? -34.684 1.989 35.122 1.00 92.75 410 ASN A O 1
ATOM 3258 N N . GLU A 1 411 ? -33.356 2.231 36.912 1.00 94.62 411 GLU A N 1
ATOM 3259 C CA . GLU A 1 411 ? -34.065 3.400 37.419 1.00 94.62 411 GLU A CA 1
ATOM 3260 C C . GLU A 1 411 ? -33.086 4.514 37.802 1.00 94.62 411 GLU A C 1
ATOM 3262 O O . GLU A 1 411 ? -32.019 4.258 38.366 1.00 94.62 411 GLU A O 1
ATOM 3267 N N . ILE A 1 412 ? -33.464 5.759 37.505 1.00 95.75 412 ILE A N 1
ATOM 3268 C CA . ILE A 1 412 ? -32.852 6.959 38.079 1.00 95.75 412 ILE A CA 1
ATOM 3269 C C . ILE A 1 412 ? -33.747 7.457 39.197 1.00 95.75 412 ILE A C 1
ATOM 3271 O O . ILE A 1 412 ? -34.952 7.621 39.013 1.00 95.75 412 ILE A O 1
ATOM 3275 N N . ILE A 1 413 ? -33.138 7.709 40.351 1.00 95.81 413 ILE A N 1
ATOM 3276 C CA . ILE A 1 413 ? -33.827 8.060 41.583 1.00 95.81 413 ILE A CA 1
ATOM 3277 C C . ILE A 1 413 ? -33.265 9.373 42.131 1.00 95.81 413 ILE A C 1
ATOM 3279 O O . ILE A 1 413 ? -32.057 9.510 42.336 1.00 95.81 413 ILE A O 1
ATOM 3283 N N . ILE A 1 414 ? -34.152 10.322 42.428 1.00 95.81 414 ILE A N 1
ATOM 3284 C CA . ILE A 1 414 ? -33.834 11.547 43.168 1.00 95.81 414 ILE A CA 1
ATOM 3285 C C . ILE A 1 414 ? -34.607 11.527 44.482 1.00 95.81 414 ILE A C 1
ATOM 3287 O O . ILE A 1 414 ? -35.833 11.619 44.488 1.00 95.81 414 ILE A O 1
ATOM 3291 N N . PHE A 1 415 ? -33.895 11.414 45.599 1.00 93.25 415 PHE A N 1
ATOM 3292 C CA . PHE A 1 415 ? -34.487 11.442 46.935 1.00 93.25 415 PHE A CA 1
ATOM 3293 C C . PHE A 1 415 ? -34.748 12.882 47.400 1.00 93.25 415 PHE A C 1
ATOM 3295 O O . PHE A 1 415 ? -33.857 13.729 47.342 1.00 93.25 415 PHE A O 1
ATOM 3302 N N . PHE A 1 416 ? -35.961 13.159 47.885 1.00 91.75 416 PHE A N 1
ATOM 3303 C CA . PHE A 1 416 ? -36.408 14.484 48.327 1.00 91.75 416 PHE A CA 1
ATOM 3304 C C . PHE A 1 416 ? -37.434 14.397 49.473 1.00 91.75 416 PHE A C 1
ATOM 3306 O O . PHE A 1 416 ? -37.987 13.334 49.760 1.00 91.75 416 PHE A O 1
ATOM 3313 N N . ASN A 1 417 ? -37.671 15.524 50.149 1.00 83.19 417 ASN A N 1
ATOM 3314 C CA . ASN A 1 417 ? -38.600 15.627 51.281 1.00 83.19 417 ASN A CA 1
ATOM 3315 C C . ASN A 1 417 ? -39.883 16.368 50.939 1.00 83.19 417 ASN A C 1
ATOM 3317 O O . ASN A 1 417 ? -39.795 17.367 50.186 1.00 83.19 417 ASN A O 1
#

Nearest PDB structures (foldseek):
  7qiz-assembly1_NA  TM=9.931E-01  e=6.079E-38  Solanum lycopersicum
  8q87-assembly1_Ac  TM=9.397E-01  e=5.980E-35  Gallus gallus
  9cai-assembly1_AD  TM=9.936E-01  e=1.065E-32  Caenorhabditis elegans
  7oyc-assembly1_D2  TM=9.437E-01  e=2.216E-34  Xenopus laevis
  8rxx-assembly1_SC  TM=9.935E-01  e=2.197E-29  Leishmania major strain Friedlin

Solvent-accessible surface area (backbone atoms only — not comparable to full-atom values): 23697 Å² total; per-residue (Å²): 129,84,80,91,65,55,70,70,59,46,56,50,51,54,50,50,52,50,52,54,53,49,52,53,45,50,64,75,32,41,86,43,28,39,64,52,71,46,78,48,81,49,98,77,41,34,40,37,38,37,31,17,66,39,40,67,67,56,30,34,75,97,43,48,45,41,52,52,52,43,51,50,53,30,64,74,72,66,50,63,87,88,30,64,50,75,45,73,40,66,49,90,58,58,47,67,36,21,46,30,47,35,43,52,47,42,54,40,50,72,71,67,47,56,67,68,61,44,50,52,56,49,49,50,46,24,48,76,59,59,31,47,11,37,39,42,36,43,32,29,60,76,92,49,94,62,68,48,74,50,78,47,77,47,77,52,79,81,88,68,68,73,63,36,77,63,34,43,39,68,26,75,45,77,36,84,48,98,93,45,62,33,41,39,37,26,37,28,24,43,36,78,25,86,83,49,82,84,23,37,55,70,70,62,94,84,67,79,84,81,74,75,81,75,81,73,77,74,72,66,71,73,79,69,72,76,71,88,68,90,83,71,85,60,68,81,76,80,62,69,56,56,76,82,33,59,54,86,71,68,45,81,76,44,43,50,102,69,42,32,36,31,36,46,62,69,38,55,29,39,31,31,48,81,36,78,40,96,42,57,67,62,38,47,52,52,23,45,52,58,49,49,44,36,33,70,20,56,26,75,74,54,53,70,49,73,82,44,32,43,44,35,35,39,43,46,89,55,28,31,32,25,34,41,50,54,50,67,69,50,67,75,74,42,84,71,75,48,62,68,53,88,53,47,43,84,44,71,44,54,89,40,50,32,30,45,35,27,76,50,76,60,82,91,45,77,76,50,54,61,52,55,51,50,50,44,36,56,69,26,54,96,45,98,58,32,73,54,50,74,58,84,50,42,31,41,33,43,56,62,63,96,83,61,92,66,92,40,52,33,34,43,36,34,75,31,122

InterPro domains:
  IPR001351 Small ribosomal subunit protein uS3, C-terminal [PF00189] (106-188)
  IPR004044 K Ho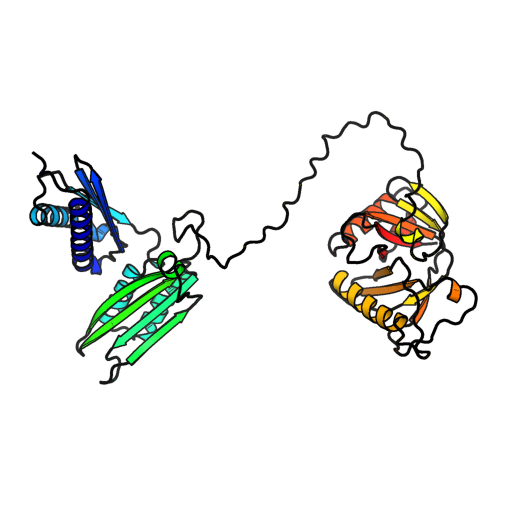mology domain, type 2 [PF07650] (20-94)
  IPR004044 K Homology domain, type 2 [PS50823] (21-92)
  IPR005703 Small ribosomal subunit protein uS3, eukaryota/archaeal [TIGR01008] (8-210)
  IPR006917 SOUL heme-binding protein [PF04832] (246-414)
  IPR009019 K homology domain superfamily, prokaryotic type [SSF54814] (10-99)
  IPR011256 Regulatory factor, effector binding domain superfamily [G3DSA:3.20.80.10] (245-417)
  IPR011256 Regulatory factor, effector binding domain superfamily [SSF55136] (239-416)
  IPR015946 K homology domain-like, alpha/beta [G3DSA:3.30.300.20] (1-91)
  IPR018280 Small ribosomal subunit protein uS3, conserved site [PS00548] (147-183)
  IPR036419 Ribosomal protein S3, C-terminal domain superfamily [G3DSA:3.30.1140.32] (93-219)
  IPR036419 Ribosomal protein S3, C-terminal domain superfamily [SSF54821] (93-191)
  IPR057258 Small ribosomal subunit protein uS3 [PTHR11760] (6-206)

Secondary structure (DSSP, 8-state):
------HHHHHHHHHHHHHHHHHHHHHHTTTTTEEEEEEEE-SS-EEEEEEES-HHHHH-GGGHHHHHHHHHHHHHHTPPTTSEEEEEEE-S-TTT-HHHHHHHHHHHHHTT--HHHHHHHHHHHHHHTT-SEEEEEEEE-SSSSS-EEEEEEEE----SSTHHHHHEEEEEEEEEETTEEEEEEEEEEPPP-TTSSSS-SSPPTT----PPPP-------S------------PPPPPGGGGTS----EEEEEEETTEEEEEE--EEEEE---EE-S-HHHHHHHHHHHHHHHHTT-BTT-------SPEEEEEETTEEEEEEEPPHHHHTTPPPPPBSSTT-EEEEE--SSEEEEEEEES---TTHHHHHHHHHHHHHTTSTTGGGGG-S-EEEEE-S-TT--S--EEEEEEEE-

Mean predicted aligned error: 17.07 Å

Sequence (417 aa):
MATQMSKKRKFVADGVFFAELNELFTRELAEDGYSGVEVRVTPMRTEIIIRATRTQNVLGEKGRRIRELTSVVQKRFKFPENSVELYAEKVNNRGLCAIAQAESLRYKLLGGLAVRRACYGVLRFVMESGAKGCEVIVSGKLRAQRAKAMKFKDGYMISSGQPVNEYIDSAVRHVLLRQGVLGIKVKIMLDWDPKGKQGPTTPLPDLVTIHPPKEEEFIRPASIVPTEVEWGDQAYPTVANCKTNECPSYTVVHSQNEFEIRSYKEAAWVSGPKIPSNSYKTASNEGFLILFSYIQGNNKERVKINMTIPVFVEVKYKTYTTFFYVPQKYQSGTPLPEPISSDVTQVKIPKQKYAAVRRFDGVITDDKLPTEFVELKKGLQGTPYQRAAAFDSFIVAGYNSPFEPFDLVNEIIIFFN

Radius of gyration: 38.55 Å; Cα contacts (8 Å, |Δi|>4): 723; chains: 1; bounding box: 94×46×108 Å